Protein AF-A0A9K3LXU4-F1 (afdb_monomer_lite)

pLDDT: mean 71.54, std 20.33, range [35.53, 97.75]

Organism: NCBI:txid303405

Secondary structure (DSSP, 8-state):
----------------------GGGGSS---TTSS-TTS--PPPPHHHHHHHHHHHHHHHHHHHHHHHHHHHHHHHHHHHTTTT-TT------PPPP---------HHHHHHHHHHHHHHHHHHHHHHHHHHHHHHHHHHHHHHHHHHHHHHHHHHHHHHHHHHHHHHHHHHHHHHHHHHHHHHHHHHHHHHHHHS-----S-HHHHHHHHHHHHHHHHHHHHHHHHHHHSS-----GGGS---PPTT---SS-TT--S-TT-EEEE-SSSTTSSGGGEEEE---S-------TTHHHHHHHHHHHHHHHHHHHHHHHHHHHHHHHHHHHHHHHHHHHHHHHHHHHHHHHHHHHHHHHSHHHHHHHHHHHHHHHHHHHT-SS--------------------------------------------------------

Radius of gyration: 46.61 Å; chains: 1; bounding box: 112×87×125 Å

Foldseek 3Di:
DDDDDDDDDDDDDDDDDDDDDPPVVVPPPDPPPPPDPPPPDDDDDPVVVVVVVVVVVVVVVVVVVVVVVVVCVVCVVVVVVVVPPPPDDDDDDDPDPPPPDPPPDDVVVVVVVVVVVVVVVVVVVVVVVVVVVVVVVVVVVVVVVVVVVVVVVVVVVVVVVVVVLCVLVVVLVVLVVVLVVLVVVVVVVVVVCVVPPDDDDDDVVVSVVVNVVSVVVNVVSVVVNVVVVPPPPPVPPPVVPPPQPPPPDDDPPDPPDPDHPPWDWDAPDDDPPPDPPRTDIDDPPPPPPDPPPPVVVVVVVVVVVVVVVVVVVVVVVVVVVVVVVVVVVVVVVVVVVVVVVVVVVVVVVVVVVVVVCVDPVNVVVVVVVVVVVVVVVVPDDDDDDPPPPDDDPPDCPDPPCPDDPPPPPPPPPPPPPDDDDDDDDDDDDDDDDDDDDD

Structure (mmCIF, N/CA/C/O backbone):
data_AF-A0A9K3LXU4-F1
#
_entry.id   AF-A0A9K3LXU4-F1
#
loop_
_atom_site.group_PDB
_atom_site.id
_atom_site.type_symbol
_atom_site.label_atom_id
_atom_site.label_alt_id
_atom_site.label_comp_id
_atom_site.label_asym_id
_atom_site.label_entity_id
_atom_site.label_seq_id
_atom_site.pdbx_PDB_ins_code
_atom_site.Cartn_x
_atom_site.Cartn_y
_atom_site.Cartn_z
_atom_site.occupancy
_atom_site.B_iso_or_equiv
_atom_site.auth_seq_id
_atom_site.auth_comp_id
_atom_site.auth_asym_id
_atom_site.auth_atom_id
_atom_site.pdbx_PDB_model_num
ATOM 1 N N . MET A 1 1 ? -21.302 -49.994 38.310 1.00 43.66 1 MET A N 1
ATOM 2 C CA . MET A 1 1 ? -21.290 -50.199 36.847 1.00 43.66 1 MET A CA 1
ATOM 3 C C . MET A 1 1 ? -21.716 -48.899 36.192 1.00 43.66 1 MET A C 1
ATOM 5 O O . MET A 1 1 ? -22.797 -48.421 36.494 1.00 43.66 1 MET A O 1
ATOM 9 N N . GLY A 1 2 ? -20.837 -48.296 35.398 1.00 40.12 2 GLY A N 1
ATOM 10 C CA . GLY A 1 2 ? -21.026 -46.970 34.808 1.00 40.12 2 GLY A CA 1
ATOM 11 C C . GLY A 1 2 ? -19.709 -46.510 34.194 1.00 40.12 2 GLY A C 1
ATOM 12 O O . GLY A 1 2 ? -18.970 -45.743 34.804 1.00 40.12 2 GLY A O 1
ATOM 13 N N . GLU A 1 3 ? -19.368 -47.087 33.042 1.00 40.25 3 GLU A N 1
ATOM 14 C CA . GLU A 1 3 ? -18.144 -46.799 32.293 1.00 40.25 3 GLU A CA 1
ATOM 15 C C . GLU A 1 3 ? -18.166 -45.375 31.727 1.00 40.25 3 GLU A C 1
ATOM 17 O O . GLU A 1 3 ? -19.013 -45.014 30.911 1.00 40.25 3 GLU A O 1
ATOM 22 N N . THR A 1 4 ? -17.187 -44.565 32.126 1.00 47.75 4 THR A N 1
ATOM 23 C CA . THR A 1 4 ? -16.918 -43.255 31.532 1.00 47.75 4 THR A CA 1
ATOM 24 C C . THR A 1 4 ? -15.912 -43.410 30.388 1.00 47.75 4 THR A C 1
ATOM 26 O O . THR A 1 4 ? -14.716 -43.622 30.590 1.00 47.75 4 THR A O 1
ATOM 29 N N . ARG A 1 5 ? -16.404 -43.302 29.147 1.00 44.09 5 ARG A N 1
ATOM 30 C CA . ARG A 1 5 ? -15.584 -43.222 27.928 1.00 44.09 5 ARG A CA 1
ATOM 31 C C . ARG A 1 5 ? -14.783 -41.914 27.912 1.00 44.09 5 ARG A C 1
ATOM 33 O O . ARG A 1 5 ? -15.334 -40.844 27.679 1.00 44.09 5 ARG A O 1
ATOM 40 N N . LYS A 1 6 ? -13.464 -42.014 28.100 1.00 41.81 6 LYS A N 1
ATOM 41 C CA . LYS A 1 6 ? -12.490 -40.956 27.786 1.00 41.81 6 LYS A CA 1
ATOM 42 C C . LYS A 1 6 ? -12.224 -40.936 26.279 1.00 41.81 6 LYS A C 1
ATOM 44 O O . LYS A 1 6 ? -11.531 -41.809 25.761 1.00 41.81 6 LYS A O 1
ATOM 49 N N . THR A 1 7 ? -12.729 -39.931 25.573 1.00 47.09 7 THR A N 1
ATOM 50 C CA . THR A 1 7 ? -12.344 -39.652 24.183 1.00 47.09 7 THR A CA 1
ATOM 51 C C . THR A 1 7 ? -11.031 -38.869 24.147 1.00 47.09 7 THR A C 1
ATOM 53 O O . THR A 1 7 ? -10.980 -37.697 24.513 1.00 47.09 7 THR A O 1
ATOM 56 N N . ARG A 1 8 ? -9.964 -39.542 23.701 1.00 42.59 8 ARG A N 1
ATOM 57 C CA . ARG A 1 8 ? -8.708 -38.946 23.225 1.00 42.59 8 ARG A CA 1
ATOM 58 C C . ARG A 1 8 ? -8.920 -38.383 21.814 1.00 42.59 8 ARG A C 1
ATOM 60 O O . ARG A 1 8 ? -9.157 -39.145 20.888 1.00 42.59 8 ARG A O 1
ATOM 67 N N . LEU A 1 9 ? -8.746 -37.078 21.659 1.00 41.34 9 LEU A N 1
ATOM 68 C CA . LEU A 1 9 ? -8.405 -36.373 20.418 1.00 41.34 9 LEU A CA 1
ATOM 69 C C . LEU A 1 9 ? -7.346 -35.356 20.868 1.00 41.34 9 LEU A C 1
ATOM 71 O O . LEU A 1 9 ? -7.577 -34.646 21.837 1.00 41.34 9 LEU A O 1
ATOM 75 N N . GLY A 1 10 ? -6.131 -35.256 20.353 1.00 35.53 10 GLY A N 1
ATOM 76 C CA . GLY A 1 10 ? -5.540 -35.690 19.097 1.00 35.53 10 GLY A CA 1
ATOM 77 C C . GLY A 1 10 ? -4.506 -34.607 18.795 1.00 35.53 10 GLY A C 1
ATOM 78 O O . GLY A 1 10 ? -4.839 -33.588 18.204 1.00 35.53 10 GLY A O 1
ATOM 79 N N . SER A 1 11 ? -3.294 -34.752 19.334 1.00 39.66 11 SER A N 1
ATOM 80 C CA . SER A 1 11 ? -2.205 -33.788 19.171 1.00 39.66 11 SER A CA 1
ATOM 81 C C . SER A 1 11 ? -1.643 -33.871 17.753 1.00 39.66 11 SER A C 1
ATOM 83 O O . SER A 1 11 ? -0.987 -34.855 17.413 1.00 39.66 11 SER A O 1
ATOM 85 N N . THR A 1 12 ? -1.847 -32.847 16.931 1.00 38.31 12 THR A N 1
ATOM 86 C CA . THR A 1 12 ? -1.140 -32.711 15.651 1.00 38.31 12 THR A CA 1
ATOM 87 C C . THR A 1 12 ? 0.154 -31.937 15.866 1.00 38.31 12 THR A C 1
ATOM 89 O O . THR A 1 12 ? 0.199 -30.713 15.757 1.00 38.31 12 THR A O 1
ATOM 92 N N . ALA A 1 13 ? 1.209 -32.678 16.189 1.00 39.19 13 ALA A N 1
ATOM 93 C CA . ALA A 1 13 ? 2.584 -32.269 15.958 1.00 39.19 13 ALA A CA 1
ATOM 94 C C . ALA A 1 13 ? 3.104 -32.972 14.692 1.00 39.19 13 ALA A C 1
ATOM 96 O O . ALA A 1 13 ? 2.716 -34.104 14.416 1.00 39.19 13 ALA A O 1
ATOM 97 N N . ALA A 1 14 ? 4.036 -32.303 14.009 1.00 41.03 14 ALA A N 1
ATOM 98 C CA . ALA A 1 14 ? 4.932 -32.802 12.960 1.00 41.03 14 ALA A CA 1
ATOM 99 C C . ALA A 1 14 ? 4.422 -32.829 11.504 1.00 41.03 14 ALA A C 1
ATOM 101 O O . ALA A 1 14 ? 3.899 -33.825 11.023 1.00 41.03 14 ALA A O 1
ATOM 102 N N . LEU A 1 15 ? 4.792 -31.785 10.750 1.00 35.97 15 LEU A N 1
ATOM 103 C CA . LEU A 1 15 ? 5.312 -31.939 9.386 1.00 35.97 15 LEU A CA 1
ATOM 104 C C . LEU A 1 15 ? 6.584 -31.092 9.245 1.00 35.97 15 LEU A C 1
ATOM 106 O O . LEU A 1 15 ? 6.564 -29.918 8.891 1.00 35.97 15 LEU A O 1
ATOM 110 N N . LYS A 1 16 ? 7.709 -31.725 9.584 1.00 46.34 16 LYS A N 1
ATOM 111 C CA . LYS A 1 16 ? 9.067 -31.290 9.265 1.00 46.34 16 LYS A CA 1
ATOM 112 C C . LYS A 1 16 ? 9.698 -32.433 8.473 1.00 46.34 16 LYS A C 1
ATOM 114 O O . LYS A 1 16 ? 10.144 -33.400 9.076 1.00 46.34 16 LYS A O 1
ATOM 119 N N . ALA A 1 17 ? 9.699 -32.344 7.144 1.00 38.78 17 ALA A N 1
ATOM 120 C CA . ALA A 1 17 ? 10.561 -33.148 6.278 1.00 38.78 17 ALA A CA 1
ATOM 121 C C . ALA A 1 17 ? 10.677 -32.499 4.891 1.00 38.78 17 ALA A C 1
ATOM 123 O O . ALA A 1 17 ? 9.684 -32.132 4.271 1.00 38.78 17 ALA A O 1
ATOM 124 N N . ARG A 1 18 ? 11.929 -32.341 4.463 1.00 48.44 18 ARG A N 1
ATOM 125 C CA . ARG A 1 18 ? 12.416 -31.734 3.221 1.00 48.44 18 ARG A CA 1
ATOM 126 C C . ARG A 1 18 ? 12.177 -32.653 2.010 1.00 48.44 18 ARG A C 1
ATOM 128 O O . ARG A 1 18 ? 12.279 -33.867 2.154 1.00 48.44 18 ARG A O 1
ATOM 135 N N . LYS A 1 19 ? 12.011 -32.066 0.822 1.00 43.22 19 LYS A N 1
ATOM 136 C CA . LYS A 1 19 ? 12.471 -32.593 -0.481 1.00 43.22 19 LYS A CA 1
ATOM 137 C C . LYS A 1 19 ? 13.061 -31.384 -1.225 1.00 43.22 19 LYS A C 1
ATOM 139 O O . LYS A 1 19 ? 12.379 -30.374 -1.327 1.00 43.22 19 LYS A O 1
ATOM 144 N N . ALA A 1 20 ? 14.385 -31.284 -1.329 1.00 46.50 20 ALA A N 1
ATOM 145 C CA . ALA A 1 20 ? 15.210 -31.852 -2.402 1.00 46.50 20 ALA A CA 1
ATOM 146 C C . ALA A 1 20 ? 14.905 -31.177 -3.753 1.00 46.50 20 ALA A C 1
ATOM 148 O O . ALA A 1 20 ? 14.006 -31.600 -4.465 1.00 46.50 20 ALA A O 1
ATOM 149 N N . GLU A 1 21 ? 15.618 -30.068 -3.975 1.00 52.53 21 GLU A N 1
ATOM 150 C CA . GLU A 1 21 ? 16.244 -29.628 -5.230 1.00 52.53 21 GLU A CA 1
ATOM 151 C C . GLU A 1 21 ? 15.546 -29.983 -6.554 1.00 52.53 21 GLU A C 1
ATOM 153 O O . GLU A 1 21 ? 15.817 -31.019 -7.149 1.00 52.53 21 GLU A O 1
ATOM 158 N N . ASP A 1 22 ? 14.774 -29.028 -7.082 1.00 41.91 22 ASP A N 1
ATOM 159 C CA . ASP A 1 22 ? 14.526 -28.890 -8.521 1.00 41.91 22 ASP A CA 1
ATOM 160 C C . ASP A 1 22 ? 15.243 -27.623 -9.021 1.00 41.91 22 ASP A C 1
ATOM 162 O O . ASP A 1 22 ? 14.640 -26.581 -9.277 1.00 41.91 22 ASP A O 1
ATOM 166 N N . HIS A 1 23 ? 16.569 -27.700 -9.168 1.00 48.56 23 HIS A N 1
ATOM 167 C CA . HIS A 1 23 ? 17.383 -26.642 -9.793 1.00 48.56 23 HIS A CA 1
ATOM 168 C C . HIS A 1 23 ? 17.243 -26.594 -11.331 1.00 48.56 23 HIS A C 1
ATOM 170 O O . HIS A 1 23 ? 17.898 -25.798 -11.996 1.00 48.56 23 HIS A O 1
ATOM 176 N N . ILE A 1 24 ? 16.357 -27.408 -11.916 1.00 45.25 24 ILE A N 1
ATOM 177 C CA . ILE A 1 24 ? 16.152 -27.510 -13.372 1.00 45.25 24 ILE A CA 1
ATOM 178 C C . ILE A 1 24 ? 15.185 -26.430 -13.908 1.00 45.25 24 ILE A C 1
ATOM 180 O O . ILE A 1 24 ? 15.090 -26.215 -15.116 1.00 45.25 24 ILE A O 1
ATOM 184 N N . LEU A 1 25 ? 14.497 -25.680 -13.040 1.00 44.28 25 LEU A N 1
ATOM 185 C CA . LEU A 1 25 ? 13.462 -24.727 -13.468 1.00 44.28 25 LEU A CA 1
ATOM 186 C C . LEU A 1 25 ? 13.976 -23.350 -13.932 1.00 44.28 25 LEU A C 1
ATOM 188 O O . LEU A 1 25 ? 13.205 -22.603 -14.531 1.00 44.28 25 LEU A O 1
ATOM 192 N N . LEU A 1 26 ? 15.260 -23.023 -13.742 1.00 47.78 26 LEU A N 1
ATOM 193 C CA . LEU A 1 26 ? 15.843 -21.751 -14.209 1.00 47.78 26 LEU A CA 1
ATOM 194 C C . LEU A 1 26 ? 16.297 -21.774 -15.681 1.00 47.78 26 LEU A C 1
ATOM 196 O O . LEU A 1 26 ? 16.452 -20.719 -16.287 1.00 47.78 26 LEU A O 1
ATOM 200 N N . ALA A 1 27 ? 16.449 -22.951 -16.298 1.00 42.41 27 ALA A N 1
ATOM 201 C CA . ALA A 1 27 ? 17.005 -23.079 -17.652 1.00 42.41 27 ALA A CA 1
ATOM 202 C C . ALA A 1 27 ? 15.980 -22.924 -18.798 1.00 42.41 27 ALA A C 1
ATOM 204 O O . ALA A 1 27 ? 16.342 -23.014 -19.969 1.00 42.41 27 ALA A O 1
ATOM 205 N N . ARG A 1 28 ? 14.692 -22.703 -18.503 1.00 41.22 28 ARG A N 1
ATOM 206 C CA . ARG A 1 28 ? 13.612 -22.669 -19.509 1.00 41.22 28 ARG A CA 1
ATOM 207 C C . ARG A 1 28 ? 12.936 -21.307 -19.632 1.00 41.22 28 ARG A C 1
ATOM 209 O O . ARG A 1 28 ? 11.721 -21.249 -19.554 1.00 41.22 28 ARG A O 1
ATOM 216 N N . GLY A 1 29 ? 13.697 -20.229 -19.826 1.00 40.84 29 GLY A N 1
ATOM 217 C CA . GLY A 1 29 ? 13.211 -18.988 -20.463 1.00 40.84 29 GLY A CA 1
ATOM 218 C C . GLY A 1 29 ? 11.834 -18.459 -20.025 1.00 40.84 29 GLY A C 1
ATOM 219 O O . GLY A 1 29 ? 11.126 -17.857 -20.832 1.00 40.84 29 GLY A O 1
ATOM 220 N N . LEU A 1 30 ? 11.418 -18.694 -18.778 1.00 40.31 30 LEU A N 1
ATOM 221 C CA . LEU A 1 30 ? 10.163 -18.180 -18.256 1.00 40.31 30 LEU A CA 1
ATOM 222 C C . LEU A 1 30 ? 10.435 -16.736 -17.871 1.00 40.31 30 LEU A C 1
ATOM 224 O O . LEU A 1 30 ? 11.119 -16.456 -16.889 1.00 40.31 30 LEU A O 1
ATOM 228 N N . SER A 1 31 ? 9.935 -15.817 -18.696 1.00 48.72 31 SER A N 1
ATOM 229 C CA . SER A 1 31 ? 9.994 -14.387 -18.414 1.00 48.72 31 SER A CA 1
ATOM 230 C C . SER A 1 31 ? 9.495 -14.114 -16.991 1.00 48.72 31 SER A C 1
ATOM 232 O O . SER A 1 31 ? 8.505 -14.707 -16.548 1.00 48.72 31 SER A O 1
ATOM 234 N N . ALA A 1 32 ? 10.141 -13.169 -16.305 1.00 50.56 32 ALA A N 1
ATOM 235 C CA . ALA A 1 32 ? 9.861 -12.736 -14.931 1.00 50.56 32 ALA A CA 1
ATOM 236 C C . ALA A 1 32 ? 8.389 -12.354 -14.638 1.00 50.56 32 ALA A C 1
ATOM 238 O O . ALA A 1 32 ? 8.030 -12.083 -13.496 1.00 50.56 32 ALA A O 1
ATOM 239 N N . ARG A 1 33 ? 7.513 -12.354 -15.651 1.00 51.28 33 ARG A N 1
ATOM 240 C CA . ARG A 1 33 ? 6.073 -12.105 -15.537 1.00 51.28 33 ARG A CA 1
ATOM 241 C C . ARG A 1 33 ? 5.288 -13.267 -14.913 1.00 51.28 33 ARG A C 1
ATOM 243 O O . ARG A 1 33 ? 4.173 -13.036 -14.458 1.00 51.28 33 ARG A O 1
ATOM 250 N N . GLN A 1 34 ? 5.827 -14.492 -14.888 1.00 45.22 34 GLN A N 1
ATOM 251 C CA . GLN A 1 34 ? 5.090 -15.683 -14.419 1.00 45.22 34 GLN A CA 1
ATOM 252 C C . GLN A 1 34 ? 5.479 -16.166 -13.014 1.00 45.22 34 GLN A C 1
ATOM 254 O O . GLN A 1 34 ? 4.688 -16.837 -12.351 1.00 45.22 34 GLN A O 1
ATOM 259 N N . THR A 1 35 ? 6.639 -15.754 -12.502 1.00 54.00 35 THR A N 1
ATOM 260 C CA . THR A 1 35 ? 6.998 -15.847 -11.080 1.00 54.00 35 THR A CA 1
ATOM 261 C C . THR A 1 35 ? 6.274 -14.748 -10.304 1.00 54.00 35 THR A C 1
ATOM 263 O O . THR A 1 35 ? 6.850 -13.729 -9.936 1.00 54.00 35 THR A O 1
ATOM 266 N N . GLY A 1 36 ? 4.965 -14.925 -10.127 1.00 43.03 36 GLY A N 1
ATOM 267 C CA . GLY A 1 36 ? 4.111 -14.008 -9.380 1.00 43.03 36 GLY A CA 1
ATOM 268 C C . GLY A 1 36 ? 4.585 -13.799 -7.937 1.00 43.03 36 GLY A C 1
ATOM 269 O O . GLY A 1 36 ? 5.237 -14.660 -7.346 1.00 43.03 36 GLY A O 1
ATOM 270 N N . ALA A 1 37 ? 4.186 -12.659 -7.370 1.00 56.53 37 ALA A N 1
ATOM 271 C CA . ALA A 1 37 ? 4.557 -12.077 -6.073 1.00 56.53 37 ALA A CA 1
ATOM 272 C C . ALA A 1 37 ? 4.335 -12.944 -4.805 1.00 56.53 37 ALA A C 1
ATOM 274 O O . ALA A 1 37 ? 4.420 -12.435 -3.691 1.00 56.53 37 ALA A O 1
ATOM 275 N N . ASN A 1 38 ? 4.051 -14.240 -4.951 1.00 51.12 38 ASN A N 1
ATOM 276 C CA . ASN A 1 38 ? 3.702 -15.153 -3.863 1.00 51.12 38 ASN A CA 1
ATOM 277 C C . ASN A 1 38 ? 4.760 -16.226 -3.579 1.00 51.12 38 ASN A C 1
ATOM 279 O O . ASN A 1 38 ? 4.581 -17.008 -2.646 1.00 51.12 38 ASN A O 1
ATOM 283 N N . ILE A 1 39 ? 5.854 -16.281 -4.341 1.00 58.53 39 ILE A N 1
ATOM 284 C CA . ILE A 1 39 ? 7.009 -17.100 -3.965 1.00 58.53 39 ILE A CA 1
ATOM 285 C C . ILE A 1 39 ? 7.963 -16.172 -3.211 1.00 58.53 39 ILE A C 1
ATOM 287 O O . ILE A 1 39 ? 8.490 -15.245 -3.828 1.00 58.53 39 ILE A O 1
ATOM 291 N N . PRO A 1 40 ? 8.173 -16.358 -1.894 1.00 59.47 40 PRO A N 1
ATOM 292 C CA . PRO A 1 40 ? 9.193 -15.613 -1.177 1.00 59.47 40 PRO A CA 1
ATOM 293 C C . PRO A 1 40 ? 10.550 -16.040 -1.736 1.00 59.47 40 PRO A C 1
ATOM 295 O O . PRO A 1 40 ? 11.115 -17.051 -1.322 1.00 59.47 40 PRO A O 1
ATOM 298 N N . LEU A 1 41 ? 11.043 -15.298 -2.727 1.00 67.88 41 LEU A N 1
ATOM 299 C CA . LEU A 1 41 ? 12.414 -15.426 -3.188 1.00 67.88 41 LEU A CA 1
ATOM 300 C C . LEU A 1 41 ? 13.290 -15.028 -2.005 1.00 67.88 41 LEU A C 1
ATOM 302 O O . LEU A 1 41 ? 13.228 -13.892 -1.527 1.00 67.88 41 LEU A O 1
ATOM 306 N N . ALA A 1 42 ? 14.047 -15.989 -1.482 1.00 78.94 42 ALA A N 1
ATOM 307 C CA . ALA A 1 42 ? 15.085 -15.680 -0.519 1.00 78.94 42 ALA A CA 1
ATOM 308 C C . ALA A 1 42 ? 16.048 -14.694 -1.190 1.00 78.94 42 ALA A C 1
ATOM 310 O O . ALA A 1 42 ? 16.478 -14.920 -2.322 1.00 78.94 42 ALA A O 1
ATOM 311 N N . SER A 1 43 ? 16.340 -13.579 -0.521 1.00 77.00 43 SER A N 1
ATOM 312 C CA . SER A 1 43 ? 17.392 -12.673 -0.973 1.00 77.00 43 SER A CA 1
ATOM 313 C C . SER A 1 43 ? 18.688 -13.470 -1.095 1.00 77.00 43 SER A C 1
ATOM 315 O O . SER A 1 43 ? 19.061 -14.127 -0.118 1.00 77.00 43 SER A O 1
ATOM 317 N N . LEU A 1 44 ? 19.348 -13.419 -2.258 1.00 82.69 44 LEU A N 1
ATOM 318 C CA . LEU A 1 44 ? 20.667 -14.028 -2.417 1.00 82.69 44 LEU A CA 1
ATOM 319 C C . LEU A 1 44 ? 21.603 -13.484 -1.338 1.00 82.69 44 LEU A C 1
ATOM 321 O O . LEU A 1 44 ? 21.600 -12.288 -1.030 1.00 82.69 44 LEU A O 1
ATOM 325 N N . SER A 1 45 ? 22.395 -14.375 -0.758 1.00 91.31 45 SER A N 1
ATOM 326 C CA . SER A 1 45 ? 23.475 -13.975 0.131 1.00 91.31 45 SER A CA 1
ATOM 327 C C . SER A 1 45 ? 24.555 -13.222 -0.651 1.00 91.31 45 SER A C 1
ATOM 329 O O . SER A 1 45 ? 24.729 -13.417 -1.854 1.00 91.31 45 SER A O 1
ATOM 331 N N . GLN A 1 46 ? 25.307 -12.361 0.034 1.00 88.81 46 GLN A N 1
ATOM 332 C CA . GLN A 1 46 ? 26.381 -11.595 -0.600 1.00 88.81 46 GLN A CA 1
ATOM 333 C C . GLN A 1 46 ? 27.452 -12.505 -1.232 1.00 88.81 46 GLN A C 1
ATOM 335 O O . GLN A 1 46 ? 27.946 -12.209 -2.315 1.00 88.81 46 GLN A O 1
ATOM 340 N N . GLU A 1 47 ? 27.725 -13.664 -0.624 1.00 91.69 47 GLU A N 1
ATOM 341 C CA . GLU A 1 47 ? 28.647 -14.668 -1.171 1.00 91.69 47 GLU A CA 1
ATOM 342 C C . GLU A 1 47 ? 28.153 -15.286 -2.489 1.00 91.69 47 GLU A C 1
ATOM 344 O O . GLU A 1 47 ? 28.955 -15.590 -3.373 1.00 91.69 47 GLU A O 1
ATOM 349 N N . GLU A 1 48 ? 26.839 -15.479 -2.640 1.00 86.50 48 GLU A N 1
ATOM 350 C CA . GLU A 1 48 ? 26.238 -15.986 -3.879 1.00 86.50 48 GLU A CA 1
ATOM 351 C C . GLU A 1 48 ? 26.282 -14.929 -4.983 1.00 86.50 48 GLU A C 1
ATOM 353 O O . GLU A 1 48 ? 26.646 -15.254 -6.110 1.00 86.50 48 GLU A O 1
ATOM 358 N N . ILE A 1 49 ? 26.024 -13.661 -4.648 1.00 87.12 49 ILE A N 1
ATOM 359 C CA . ILE A 1 49 ? 26.150 -12.538 -5.591 1.00 87.12 49 ILE A CA 1
ATOM 360 C C . ILE A 1 49 ? 27.594 -12.424 -6.100 1.00 87.12 49 ILE A C 1
ATOM 362 O O . ILE A 1 49 ? 27.826 -12.319 -7.302 1.00 87.12 49 ILE A O 1
ATOM 366 N N . GLU A 1 50 ? 28.585 -12.493 -5.209 1.00 91.88 50 GLU A N 1
ATOM 367 C CA . GLU A 1 50 ? 30.004 -12.451 -5.585 1.00 91.88 50 GLU A CA 1
ATOM 368 C C . GLU A 1 50 ? 30.453 -13.686 -6.380 1.00 91.88 50 GLU A C 1
ATOM 370 O O . GLU A 1 50 ? 31.392 -13.615 -7.178 1.00 91.88 50 GLU A O 1
ATOM 375 N N . ARG A 1 51 ? 29.827 -14.847 -6.162 1.00 93.12 51 ARG A N 1
ATOM 376 C CA . ARG A 1 51 ? 30.070 -16.048 -6.972 1.00 93.12 51 ARG A CA 1
ATOM 377 C C . ARG A 1 51 ? 29.509 -15.873 -8.383 1.00 93.12 51 ARG A C 1
ATOM 379 O O . ARG A 1 51 ? 30.210 -16.183 -9.343 1.00 93.12 51 ARG A O 1
ATOM 386 N N . ASP A 1 52 ? 28.298 -15.341 -8.508 1.00 91.25 52 ASP A N 1
ATOM 387 C CA . ASP A 1 52 ? 27.655 -15.101 -9.800 1.00 91.25 52 ASP A CA 1
ATOM 388 C C . ASP A 1 52 ? 28.392 -14.032 -10.612 1.00 91.25 52 ASP A C 1
ATOM 390 O O . ASP A 1 52 ? 28.628 -14.230 -11.804 1.00 91.25 52 ASP A O 1
ATOM 394 N N . LEU A 1 53 ? 28.856 -12.952 -9.973 1.00 89.81 53 LEU A N 1
ATOM 395 C CA . LEU A 1 53 ? 29.698 -11.943 -10.625 1.00 89.81 53 LEU A CA 1
ATOM 396 C C . LEU A 1 53 ? 30.991 -12.555 -11.179 1.00 89.81 53 LEU A C 1
ATOM 398 O O . LEU A 1 53 ? 31.309 -12.351 -12.349 1.00 89.81 53 LEU A O 1
ATOM 402 N N . ARG A 1 54 ? 31.678 -13.397 -10.395 1.00 91.44 54 ARG A N 1
ATOM 403 C CA . ARG A 1 54 ? 32.878 -14.114 -10.861 1.00 91.44 54 ARG A CA 1
ATOM 404 C C . ARG A 1 54 ? 32.592 -15.046 -12.038 1.00 91.44 54 ARG A C 1
ATOM 406 O O . ARG A 1 54 ? 33.418 -15.157 -12.940 1.00 91.44 54 ARG A O 1
ATOM 413 N N . HIS A 1 55 ? 31.438 -15.712 -12.060 1.00 89.69 55 HIS A N 1
ATOM 414 C CA . HIS A 1 55 ? 31.040 -16.543 -13.198 1.00 89.69 55 HIS A CA 1
ATOM 415 C C . HIS A 1 55 ? 30.715 -15.714 -14.446 1.00 89.69 55 HIS A C 1
ATOM 417 O O . HIS A 1 55 ? 31.105 -16.111 -15.544 1.00 89.69 55 HIS A O 1
ATOM 423 N N . MET A 1 56 ? 30.053 -14.561 -14.301 1.00 83.00 56 MET A N 1
ATOM 424 C CA . MET A 1 56 ? 29.794 -13.656 -15.426 1.00 83.00 56 MET A CA 1
ATOM 425 C C . MET A 1 56 ? 31.092 -13.083 -16.005 1.00 83.00 56 MET A C 1
ATOM 427 O O . MET A 1 56 ? 31.256 -13.059 -17.224 1.00 83.00 56 MET A O 1
ATOM 431 N N . GLU A 1 57 ? 32.045 -12.695 -15.155 1.00 90.06 57 GLU A N 1
ATOM 432 C CA . GLU A 1 57 ? 33.374 -12.247 -15.586 1.00 90.06 57 GLU A CA 1
ATOM 433 C C . GLU A 1 57 ? 34.149 -13.364 -16.294 1.00 90.06 57 GLU A C 1
ATOM 435 O O . GLU A 1 57 ? 34.695 -13.153 -17.378 1.00 90.06 57 GLU A O 1
ATOM 440 N N . ALA A 1 58 ? 34.151 -14.580 -15.737 1.00 88.94 58 ALA A N 1
ATOM 441 C CA . ALA A 1 58 ? 34.793 -15.733 -16.363 1.00 88.94 58 ALA A CA 1
ATOM 442 C C . ALA A 1 58 ? 34.186 -16.057 -17.739 1.00 88.94 58 ALA A C 1
ATOM 444 O O . ALA A 1 58 ? 34.921 -16.347 -18.684 1.00 88.94 58 ALA A O 1
ATOM 445 N N . TYR A 1 59 ? 32.860 -15.965 -17.873 1.00 88.75 59 TYR A N 1
ATOM 446 C CA . TYR A 1 59 ? 32.166 -16.168 -19.143 1.00 88.75 59 TYR A CA 1
ATOM 447 C C . TYR A 1 59 ? 32.498 -15.078 -20.172 1.00 88.75 59 TYR A C 1
ATOM 449 O O . TYR A 1 59 ? 32.791 -15.392 -21.326 1.00 88.75 59 TYR A O 1
ATOM 457 N N . SER A 1 60 ? 32.520 -13.808 -19.757 1.00 86.50 60 SER A N 1
ATOM 458 C CA . SER A 1 60 ? 32.920 -12.678 -20.608 1.00 86.50 60 SER A CA 1
ATOM 459 C C . SER A 1 60 ? 34.356 -12.835 -21.129 1.00 86.50 60 SER A C 1
ATOM 461 O O . SER A 1 60 ? 34.624 -12.703 -22.330 1.00 86.50 60 SER A O 1
ATOM 463 N N . ASN A 1 61 ? 35.274 -13.233 -20.245 1.00 90.56 61 ASN A N 1
ATOM 464 C CA . ASN A 1 61 ? 36.661 -13.514 -20.605 1.00 90.56 61 ASN A CA 1
ATOM 465 C C . ASN A 1 61 ? 36.765 -14.695 -21.578 1.00 90.56 61 ASN A C 1
ATOM 467 O O . ASN A 1 61 ? 37.498 -14.615 -22.562 1.00 90.56 61 ASN A O 1
ATOM 471 N N . ALA A 1 62 ? 35.995 -15.765 -21.363 1.00 87.44 62 ALA A N 1
ATOM 472 C CA . ALA A 1 62 ? 35.952 -16.901 -22.281 1.00 87.44 62 ALA A CA 1
ATOM 473 C C . ALA A 1 62 ? 35.440 -16.502 -23.676 1.00 87.44 62 ALA A C 1
ATOM 475 O O . ALA A 1 62 ? 36.011 -16.933 -24.677 1.00 87.44 62 ALA A O 1
ATOM 476 N N . CYS A 1 63 ? 34.423 -15.637 -23.758 1.00 85.62 63 CYS A N 1
ATOM 477 C CA . CYS A 1 63 ? 33.919 -15.116 -25.032 1.00 85.62 63 CYS A CA 1
ATOM 478 C C . CYS A 1 63 ? 34.975 -14.280 -25.768 1.00 85.62 63 CYS A C 1
ATOM 480 O O . CYS A 1 63 ? 35.139 -14.422 -26.978 1.00 85.62 63 CYS A O 1
ATOM 482 N N . THR A 1 64 ? 35.728 -13.456 -25.036 1.00 88.12 64 THR A N 1
ATOM 483 C CA . THR A 1 64 ? 36.821 -12.643 -25.594 1.00 88.12 64 THR A CA 1
ATOM 484 C C . THR A 1 64 ? 37.974 -13.508 -26.105 1.00 88.12 64 THR A C 1
ATOM 486 O O . THR A 1 64 ? 38.487 -13.288 -27.198 1.00 88.12 64 THR A O 1
ATOM 489 N N . ILE A 1 65 ? 38.371 -14.535 -25.351 1.00 90.81 65 ILE A N 1
ATOM 490 C CA . ILE A 1 65 ? 39.414 -15.474 -25.788 1.00 90.81 65 ILE A CA 1
ATOM 491 C C . ILE A 1 65 ? 38.949 -16.241 -27.027 1.00 90.81 65 ILE A C 1
ATOM 493 O O . ILE A 1 65 ? 39.715 -16.405 -27.975 1.00 90.81 65 ILE A O 1
ATOM 497 N N . TYR A 1 66 ? 37.691 -16.685 -27.044 1.00 92.94 66 TYR A N 1
ATOM 498 C CA . TYR A 1 66 ? 37.125 -17.389 -28.187 1.00 92.94 66 TYR A CA 1
ATOM 499 C C . TYR A 1 66 ? 37.105 -16.513 -29.444 1.00 92.94 66 TYR A C 1
ATOM 501 O O . TYR A 1 66 ? 37.516 -16.980 -30.502 1.00 92.94 66 TYR A O 1
ATOM 509 N N . SER A 1 67 ? 36.701 -15.241 -29.346 1.00 85.62 67 SER A N 1
ATOM 510 C CA . SER A 1 67 ? 36.695 -14.331 -30.499 1.00 85.62 67 SER A CA 1
ATOM 511 C C . SER A 1 67 ? 38.106 -14.058 -31.030 1.00 85.62 67 SER A C 1
ATOM 513 O O . SER A 1 67 ? 38.315 -14.061 -32.243 1.00 85.62 67 SER A O 1
ATOM 515 N N . GLN A 1 68 ? 39.094 -13.916 -30.143 1.00 88.25 68 GLN A N 1
ATOM 516 C CA . GLN A 1 68 ? 40.503 -13.778 -30.522 1.00 88.25 68 GLN A CA 1
ATOM 517 C C . GLN A 1 68 ? 41.042 -15.040 -31.206 1.00 88.25 68 GLN A C 1
ATOM 519 O O . GLN A 1 68 ? 41.680 -14.951 -32.254 1.00 88.25 68 GLN A O 1
ATOM 524 N N . GLN A 1 69 ? 40.765 -16.225 -30.657 1.00 86.88 69 GLN A N 1
ATOM 525 C CA . GLN A 1 69 ? 41.172 -17.496 -31.263 1.00 86.88 69 GLN A CA 1
ATOM 526 C C . GLN A 1 69 ? 40.492 -17.728 -32.611 1.00 86.88 69 GLN A C 1
ATOM 528 O O . GLN A 1 69 ? 41.143 -18.173 -33.554 1.00 86.88 69 GLN A O 1
ATOM 533 N N . TYR A 1 70 ? 39.209 -17.385 -32.719 1.00 87.31 70 TYR A N 1
ATOM 534 C CA . TYR A 1 70 ? 38.454 -17.450 -33.963 1.00 87.31 70 TYR A CA 1
ATOM 535 C C . TYR A 1 70 ? 39.071 -16.544 -35.033 1.00 87.31 70 TYR A C 1
ATOM 537 O O . TYR A 1 70 ? 39.286 -16.987 -36.158 1.00 87.31 70 TYR A O 1
ATOM 545 N N . TYR A 1 71 ? 39.440 -15.311 -34.668 1.00 86.94 71 TYR A N 1
ATOM 546 C CA . TYR A 1 71 ? 40.133 -14.379 -35.559 1.00 86.94 71 TYR A CA 1
ATOM 547 C C . TYR A 1 71 ? 41.492 -14.920 -36.024 1.00 86.94 71 TYR A C 1
ATOM 549 O O . TYR A 1 71 ? 41.794 -14.887 -37.215 1.00 86.94 71 TYR A O 1
ATOM 557 N N . ILE A 1 72 ? 42.304 -15.467 -35.111 1.00 83.19 72 ILE A N 1
ATOM 558 C CA . ILE A 1 72 ? 43.598 -16.081 -35.455 1.00 83.19 72 ILE A CA 1
ATOM 559 C C . ILE A 1 72 ? 43.396 -17.265 -36.403 1.00 83.19 72 ILE A C 1
ATOM 561 O O . ILE A 1 72 ? 44.097 -17.371 -37.405 1.00 83.19 72 ILE A O 1
ATOM 565 N N . PHE A 1 73 ? 42.433 -18.141 -36.119 1.00 85.62 73 PHE A N 1
ATOM 566 C CA . PHE A 1 73 ? 42.154 -19.311 -36.947 1.00 85.62 73 PHE A CA 1
ATOM 567 C C . PHE A 1 73 ? 41.683 -18.923 -38.354 1.00 85.62 73 PHE A C 1
ATOM 569 O O . PHE A 1 73 ? 42.133 -19.510 -39.335 1.00 85.62 73 PHE A O 1
ATOM 576 N N . HIS A 1 74 ? 40.831 -17.901 -38.471 1.00 81.44 74 HIS A N 1
ATOM 577 C CA . HIS A 1 74 ? 40.367 -17.428 -39.774 1.00 81.44 74 HIS A CA 1
ATOM 578 C C . HIS A 1 74 ? 41.474 -16.763 -40.597 1.00 81.44 74 HIS A C 1
ATOM 580 O O . HIS A 1 74 ? 41.530 -16.957 -41.811 1.00 81.44 74 HIS A O 1
ATOM 586 N N . ASN A 1 75 ? 42.378 -16.033 -39.943 1.00 77.38 75 ASN A N 1
ATOM 587 C CA . ASN A 1 75 ? 43.473 -15.330 -40.611 1.00 77.38 75 ASN A CA 1
ATOM 588 C C . ASN A 1 75 ? 44.736 -16.178 -40.804 1.00 77.38 75 ASN A C 1
ATOM 590 O O . ASN A 1 75 ? 45.622 -15.783 -41.557 1.00 77.38 75 ASN A O 1
ATOM 594 N N . GLN A 1 76 ? 44.826 -17.367 -40.199 1.00 77.62 76 GLN A N 1
ATOM 595 C CA . GLN A 1 76 ? 45.947 -18.288 -40.418 1.00 77.62 76 GLN A CA 1
ATOM 596 C C . GLN A 1 76 ? 46.097 -18.707 -41.884 1.00 77.62 76 GLN A C 1
ATOM 598 O O . GLN A 1 76 ? 47.212 -18.982 -42.321 1.00 77.62 76 GLN A O 1
ATOM 603 N N . ASN A 1 77 ? 45.004 -18.748 -42.648 1.00 69.00 77 ASN A N 1
ATOM 604 C CA . ASN A 1 77 ? 45.076 -19.053 -44.076 1.00 69.00 77 ASN A CA 1
ATOM 605 C C . ASN A 1 77 ? 45.629 -17.867 -44.881 1.00 69.00 77 ASN A C 1
ATOM 607 O O . ASN A 1 77 ? 46.454 -18.090 -45.755 1.00 69.00 77 ASN A O 1
ATOM 611 N N . ALA A 1 78 ? 45.300 -16.627 -44.501 1.00 66.38 78 ALA A N 1
ATOM 612 C CA . ALA A 1 78 ? 45.841 -15.425 -45.142 1.00 66.38 78 ALA A CA 1
ATOM 613 C C . ALA A 1 78 ? 47.362 -15.269 -44.939 1.00 66.38 78 ALA A C 1
ATOM 615 O O . ALA A 1 78 ? 48.047 -14.688 -45.773 1.00 66.38 78 ALA A O 1
ATOM 616 N N . SER A 1 79 ? 47.919 -15.799 -43.842 1.00 57.47 79 SER A N 1
ATOM 617 C CA . SER A 1 79 ? 49.373 -15.797 -43.618 1.00 57.47 79 SER A CA 1
ATOM 618 C C . SER A 1 79 ? 50.119 -16.910 -44.360 1.00 57.47 79 SER A C 1
ATOM 620 O O . SER A 1 79 ? 51.295 -16.733 -44.663 1.00 57.47 79 SER A O 1
ATOM 622 N N . LYS A 1 80 ? 49.471 -18.038 -44.685 1.00 61.69 80 LYS A N 1
ATOM 623 C CA . LYS A 1 80 ? 50.110 -19.131 -45.445 1.00 61.69 80 LYS A CA 1
ATOM 624 C C . LYS A 1 80 ? 50.363 -18.763 -46.905 1.00 61.69 80 LYS A C 1
ATOM 626 O O . LYS A 1 80 ? 51.328 -19.252 -47.486 1.00 61.69 80 LYS A O 1
ATOM 631 N N . ASP A 1 81 ? 49.561 -17.862 -47.462 1.00 60.66 81 ASP A N 1
ATOM 632 C CA . ASP A 1 81 ? 49.762 -17.359 -48.823 1.00 60.66 81 ASP A CA 1
ATOM 633 C C . ASP A 1 81 ? 51.016 -16.468 -48.938 1.00 60.66 81 ASP A C 1
ATOM 635 O O . ASP A 1 81 ? 51.601 -16.365 -50.012 1.00 60.66 81 ASP A O 1
ATOM 639 N N . LEU A 1 82 ? 51.512 -15.914 -47.822 1.00 59.00 82 LEU A N 1
ATOM 640 C CA . LEU A 1 82 ? 52.772 -15.156 -47.758 1.00 59.00 82 LEU A CA 1
ATOM 641 C C . LEU A 1 82 ? 54.017 -16.042 -47.558 1.00 59.00 82 LEU A C 1
ATOM 643 O O . LEU A 1 82 ? 55.135 -15.576 -47.761 1.00 59.00 82 LEU A O 1
ATOM 647 N N . GLU A 1 83 ? 53.855 -17.307 -47.155 1.00 54.91 83 GLU A N 1
ATOM 648 C CA . GLU A 1 83 ? 54.970 -18.205 -46.801 1.00 54.91 83 GLU A CA 1
ATOM 649 C C . GLU A 1 83 ? 55.493 -19.038 -47.990 1.00 54.91 83 GLU A C 1
ATOM 651 O O . GLU A 1 83 ? 56.534 -19.684 -47.887 1.00 54.91 83 GLU A O 1
ATOM 656 N N . ASN A 1 84 ? 54.810 -18.997 -49.141 1.00 54.62 84 ASN A N 1
ATOM 657 C CA . ASN A 1 84 ? 55.204 -19.719 -50.358 1.00 54.62 84 ASN A CA 1
ATOM 658 C C . ASN A 1 84 ? 56.127 -18.927 -51.301 1.00 54.62 84 ASN A C 1
ATOM 660 O O . ASN A 1 84 ? 56.393 -19.400 -52.405 1.00 54.62 84 ASN A O 1
ATOM 664 N N . ASP A 1 85 ? 56.652 -17.770 -50.886 1.00 54.56 85 ASP A N 1
ATOM 665 C CA . ASP A 1 85 ? 57.651 -17.031 -51.663 1.00 54.56 85 ASP A CA 1
ATOM 666 C C . ASP A 1 85 ? 59.081 -17.463 -51.245 1.00 54.56 85 ASP A C 1
ATOM 668 O O . ASP A 1 85 ? 59.554 -17.116 -50.157 1.00 54.56 85 ASP A O 1
ATOM 672 N N . PRO A 1 86 ? 59.811 -18.261 -52.054 1.00 53.41 86 PRO A N 1
ATOM 673 C CA . PRO A 1 86 ? 61.023 -18.977 -51.634 1.00 53.41 86 PRO A CA 1
ATOM 674 C C . PRO A 1 86 ? 62.280 -18.096 -51.465 1.00 53.41 86 PRO A C 1
ATOM 676 O O . PRO A 1 86 ? 63.404 -18.594 -51.561 1.00 53.41 86 PRO A O 1
ATOM 679 N N . LYS A 1 87 ? 62.139 -16.789 -51.206 1.00 56.50 87 LYS A N 1
ATOM 680 C CA . LYS A 1 87 ? 63.266 -15.845 -51.091 1.00 56.50 87 LYS A CA 1
ATOM 681 C C . LYS A 1 87 ? 63.501 -15.230 -49.707 1.00 56.50 87 LYS A C 1
ATOM 683 O O . LYS A 1 87 ? 64.514 -14.553 -49.550 1.00 56.50 87 LYS A O 1
ATOM 688 N N . SER A 1 88 ? 62.683 -15.478 -48.680 1.00 49.03 88 SER A N 1
ATOM 689 C CA . SER A 1 88 ? 62.868 -14.832 -47.363 1.00 49.03 88 SER A CA 1
ATOM 690 C C . SER A 1 88 ? 63.480 -15.742 -46.284 1.00 49.03 88 SER A C 1
ATOM 692 O O . SER A 1 88 ? 62.929 -15.917 -45.198 1.00 49.03 88 SER A O 1
ATOM 694 N N . LEU A 1 89 ? 64.654 -16.318 -46.549 1.00 51.78 89 LEU A N 1
ATOM 695 C CA . LEU A 1 89 ? 65.472 -16.953 -45.510 1.00 51.78 89 LEU A CA 1
ATOM 696 C C . LEU A 1 89 ? 66.451 -15.922 -44.931 1.00 51.78 89 LEU A C 1
ATOM 698 O O . LEU A 1 89 ? 67.262 -15.361 -45.657 1.00 51.78 89 LEU A O 1
ATOM 702 N N . HIS A 1 90 ? 66.372 -15.728 -43.610 1.00 52.72 90 HIS A N 1
ATOM 703 C CA . HIS A 1 90 ? 67.153 -14.815 -42.757 1.00 52.72 90 HIS A CA 1
ATOM 704 C C . HIS A 1 90 ? 66.629 -13.383 -42.591 1.00 52.72 90 HIS A C 1
ATOM 706 O O . HIS A 1 90 ? 67.222 -12.409 -43.049 1.00 52.72 90 HIS A O 1
ATOM 712 N N . ARG A 1 91 ? 65.621 -13.233 -41.724 1.00 46.50 91 ARG A N 1
ATOM 713 C CA . ARG A 1 91 ? 65.561 -12.058 -40.850 1.00 46.50 91 ARG A CA 1
ATOM 714 C C . ARG A 1 91 ? 65.115 -12.466 -39.451 1.00 46.50 91 ARG A C 1
ATOM 716 O O . ARG A 1 91 ? 64.027 -12.993 -39.258 1.00 46.50 91 ARG A O 1
ATOM 723 N N . THR A 1 92 ? 66.007 -12.280 -38.487 1.00 51.53 92 THR A N 1
ATOM 724 C CA . THR A 1 92 ? 65.717 -12.390 -37.057 1.00 51.53 92 THR A CA 1
ATOM 725 C C . THR A 1 92 ? 64.610 -11.396 -36.673 1.00 51.53 92 THR A C 1
ATOM 727 O O . THR A 1 92 ? 64.577 -10.293 -37.226 1.00 51.53 92 THR A O 1
ATOM 730 N N . PRO A 1 93 ? 63.696 -11.752 -35.749 1.00 45.84 93 PRO A N 1
ATOM 731 C CA . PRO A 1 93 ? 62.540 -10.927 -35.424 1.00 45.84 93 PRO A CA 1
ATOM 732 C C . PRO A 1 93 ? 62.983 -9.727 -34.583 1.00 45.84 93 PRO A C 1
ATOM 734 O O . PRO A 1 93 ? 63.059 -9.798 -33.359 1.00 45.84 93 PRO A O 1
ATOM 737 N N . GLN A 1 94 ? 63.302 -8.613 -35.240 1.00 49.06 94 GLN A N 1
ATOM 738 C CA . GLN A 1 94 ? 63.205 -7.315 -34.585 1.00 49.06 94 GLN A CA 1
ATOM 739 C C . GLN A 1 94 ? 61.728 -6.906 -34.564 1.00 49.06 94 GLN A C 1
ATOM 741 O O . GLN A 1 94 ? 61.072 -7.018 -35.603 1.00 49.06 94 GLN A O 1
ATOM 746 N N . PRO A 1 95 ? 61.189 -6.454 -33.414 1.00 52.25 95 PRO A N 1
ATOM 747 C CA . PRO A 1 95 ? 59.845 -5.900 -33.372 1.00 52.25 95 PRO A CA 1
ATOM 748 C C . PRO A 1 95 ? 59.795 -4.733 -34.367 1.00 52.25 95 PRO A C 1
ATOM 750 O O . PRO A 1 95 ? 60.660 -3.852 -34.297 1.00 52.25 95 PRO A O 1
ATOM 753 N N . PRO A 1 96 ? 58.866 -4.745 -35.337 1.00 53.09 96 PRO A N 1
ATOM 754 C CA . PRO A 1 96 ? 58.820 -3.709 -36.350 1.00 53.09 96 PRO A CA 1
ATOM 755 C C . PRO A 1 96 ? 58.620 -2.351 -35.663 1.00 53.09 96 PRO A C 1
ATOM 757 O O . PRO A 1 96 ? 57.800 -2.249 -34.744 1.00 53.09 96 PRO A O 1
ATOM 760 N N . PRO A 1 97 ? 59.364 -1.305 -36.062 1.00 51.19 97 PRO A N 1
ATOM 761 C CA . PRO A 1 97 ? 59.075 0.043 -35.605 1.00 51.19 97 PRO A CA 1
ATOM 762 C C . PRO A 1 97 ? 57.628 0.369 -35.985 1.00 51.19 97 PRO A C 1
ATOM 764 O O . PRO A 1 97 ? 57.227 0.148 -37.127 1.00 51.19 97 PRO A O 1
ATOM 767 N N . LEU A 1 98 ? 56.853 0.861 -35.013 1.00 49.62 98 LEU A N 1
ATOM 768 C CA . LEU A 1 98 ? 55.487 1.368 -35.174 1.00 49.62 98 LEU A CA 1
ATOM 769 C C . LEU A 1 98 ? 55.502 2.598 -36.095 1.00 49.62 98 LEU A C 1
ATOM 771 O O . LEU A 1 98 ? 55.355 3.734 -35.656 1.00 49.62 98 LEU A O 1
ATOM 775 N N . ILE A 1 99 ? 55.726 2.382 -37.386 1.00 46.00 99 ILE A N 1
ATOM 776 C CA . ILE A 1 99 ? 55.467 3.365 -38.426 1.00 46.00 99 ILE A CA 1
ATOM 777 C C . ILE A 1 99 ? 53.971 3.245 -38.684 1.00 46.00 99 ILE A C 1
ATOM 779 O O . ILE A 1 99 ? 53.527 2.445 -39.505 1.00 46.00 99 ILE A O 1
ATOM 783 N N . ALA A 1 100 ? 53.187 3.978 -37.892 1.00 48.34 100 ALA A N 1
ATOM 784 C CA . ALA A 1 100 ? 51.779 4.189 -38.176 1.00 48.34 100 ALA A CA 1
ATOM 785 C C . ALA A 1 100 ? 51.710 4.882 -39.539 1.00 48.34 100 ALA A C 1
ATOM 787 O O . ALA A 1 100 ? 52.012 6.070 -39.663 1.00 48.34 100 ALA A O 1
ATOM 788 N N . MET A 1 101 ? 51.399 4.110 -40.580 1.00 45.72 101 MET A N 1
ATOM 789 C CA . MET A 1 101 ? 51.054 4.684 -41.868 1.00 45.72 101 MET A CA 1
ATOM 790 C C . MET A 1 101 ? 49.922 5.695 -41.644 1.00 45.72 101 MET A C 1
ATOM 792 O O . MET A 1 101 ? 48.987 5.375 -40.904 1.00 45.72 101 MET A O 1
ATOM 796 N N . PRO A 1 102 ? 49.976 6.888 -42.259 1.00 48.78 102 PRO A N 1
ATOM 797 C CA . PRO A 1 102 ? 48.844 7.794 -42.261 1.00 48.78 102 PRO A CA 1
ATOM 798 C C . PRO A 1 102 ? 47.728 7.107 -43.045 1.00 48.78 102 PRO A C 1
ATOM 800 O O . PRO A 1 102 ? 47.710 7.113 -44.276 1.00 48.78 102 PRO A O 1
ATOM 803 N N . VAL A 1 103 ? 46.839 6.430 -42.324 1.00 56.66 103 VAL A N 1
ATOM 804 C CA . VAL A 1 103 ? 45.606 5.886 -42.875 1.00 56.66 103 VAL A CA 1
ATOM 805 C C . VAL A 1 103 ? 44.817 7.103 -43.333 1.00 56.66 103 VAL A C 1
ATOM 807 O O . VAL A 1 103 ? 44.346 7.887 -42.512 1.00 56.66 103 VAL A O 1
ATOM 810 N N . ARG A 1 104 ? 44.743 7.311 -44.650 1.00 54.62 104 ARG A N 1
ATOM 811 C CA . ARG A 1 104 ? 43.780 8.233 -45.251 1.00 54.62 104 ARG A CA 1
ATOM 812 C C . ARG A 1 104 ? 42.414 7.605 -45.023 1.00 54.62 104 ARG A C 1
ATOM 814 O O . ARG A 1 104 ? 41.990 6.760 -45.803 1.00 54.62 104 ARG A O 1
ATOM 821 N N . ILE A 1 105 ? 41.819 7.921 -43.878 1.00 56.88 105 ILE A N 1
ATOM 822 C CA . ILE A 1 105 ? 40.455 7.521 -43.554 1.00 56.88 105 ILE A CA 1
ATOM 823 C C . ILE A 1 105 ? 39.575 8.189 -44.604 1.00 56.88 105 ILE A C 1
ATOM 825 O O . ILE A 1 105 ? 39.674 9.395 -44.831 1.00 56.88 105 ILE A O 1
ATOM 829 N N . ASP A 1 106 ? 38.784 7.382 -45.295 1.00 75.31 106 ASP A N 1
ATOM 830 C CA . ASP A 1 106 ? 37.828 7.863 -46.277 1.00 75.31 106 ASP A CA 1
ATOM 831 C C . ASP A 1 106 ? 36.864 8.838 -45.565 1.00 75.31 106 ASP A C 1
ATOM 833 O O . ASP A 1 106 ? 36.277 8.458 -44.543 1.00 75.31 106 ASP A O 1
ATOM 837 N N . PRO A 1 107 ? 36.700 10.098 -46.011 1.00 83.50 107 PRO A N 1
ATOM 838 C CA . PRO A 1 107 ? 35.856 11.083 -45.322 1.00 83.50 107 PRO A CA 1
ATOM 839 C C . PRO A 1 107 ? 34.403 10.612 -45.132 1.00 83.50 107 PRO A C 1
ATOM 841 O O . PRO A 1 107 ? 33.705 11.066 -44.220 1.00 83.50 107 PRO A O 1
ATOM 844 N N . GLU A 1 108 ? 33.922 9.673 -45.951 1.00 83.00 108 GLU A N 1
ATOM 845 C CA . GLU A 1 108 ? 32.624 9.030 -45.734 1.00 83.00 108 GLU A CA 1
ATOM 846 C C . GLU A 1 108 ? 32.605 8.082 -44.526 1.00 83.00 108 GLU A C 1
ATOM 848 O O . GLU A 1 108 ? 31.603 8.006 -43.806 1.00 83.00 108 GLU A O 1
ATOM 853 N N . GLU A 1 109 ? 33.700 7.366 -44.274 1.00 82.38 109 GLU A N 1
ATOM 854 C CA . GLU A 1 109 ? 33.843 6.474 -43.125 1.00 82.38 109 GLU A CA 1
ATOM 855 C C . GLU A 1 109 ? 33.924 7.273 -41.820 1.00 82.38 109 GLU A C 1
ATOM 857 O O . GLU A 1 109 ? 33.275 6.919 -40.833 1.00 82.38 109 GLU A O 1
ATOM 862 N N . GLU A 1 110 ? 34.606 8.419 -41.837 1.00 86.75 110 GLU A N 1
ATOM 863 C CA . GLU A 1 110 ? 34.656 9.334 -40.696 1.00 86.75 110 GLU A CA 1
ATOM 864 C C . GLU A 1 110 ? 33.265 9.884 -40.341 1.00 86.75 110 GLU A C 1
ATOM 866 O O . GLU A 1 110 ? 32.866 9.854 -39.173 1.00 86.75 110 GLU A O 1
ATOM 871 N N . LYS A 1 111 ? 32.455 10.267 -41.340 1.00 91.69 111 LYS A N 1
ATOM 872 C CA . LYS A 1 111 ? 31.050 10.668 -41.126 1.00 91.69 111 LYS A CA 1
ATOM 873 C C . LYS A 1 111 ? 30.203 9.534 -40.545 1.00 91.69 111 LYS A C 1
ATOM 875 O O . LYS A 1 111 ? 29.369 9.769 -39.667 1.00 91.69 111 LYS A O 1
ATOM 880 N N . ARG A 1 112 ? 30.401 8.288 -40.992 1.00 90.38 112 ARG A N 1
ATOM 881 C CA . ARG A 1 112 ? 29.703 7.119 -40.420 1.00 90.38 112 ARG A CA 1
ATOM 882 C C . ARG A 1 112 ? 30.097 6.886 -38.965 1.00 90.38 112 ARG A C 1
ATOM 884 O O . ARG A 1 112 ? 29.215 6.642 -38.140 1.00 90.38 112 ARG A O 1
ATOM 891 N N . LEU A 1 113 ? 31.383 6.997 -38.639 1.00 87.56 113 LEU A N 1
ATOM 892 C CA . LEU A 1 113 ? 31.883 6.869 -37.271 1.00 87.56 113 LEU A CA 1
ATOM 893 C C . LEU A 1 113 ? 31.374 7.998 -36.370 1.00 87.56 113 LEU A C 1
ATOM 895 O O . LEU A 1 113 ? 30.972 7.724 -35.240 1.00 87.56 113 LEU A O 1
ATOM 899 N N . ALA A 1 114 ? 31.320 9.235 -36.864 1.00 91.56 114 ALA A N 1
ATOM 900 C CA . ALA A 1 114 ? 30.746 10.367 -36.140 1.00 91.56 114 ALA A CA 1
ATOM 901 C C . ALA A 1 114 ? 29.260 10.132 -35.815 1.00 91.56 114 ALA A C 1
ATOM 903 O O . ALA A 1 114 ? 28.859 10.221 -34.655 1.00 91.56 114 ALA A O 1
ATOM 904 N N . ASN A 1 115 ? 28.465 9.707 -36.803 1.00 91.56 115 ASN A N 1
ATOM 905 C CA . ASN A 1 115 ? 27.055 9.355 -36.606 1.00 91.56 115 ASN A CA 1
ATOM 906 C C . ASN A 1 115 ? 26.872 8.196 -35.615 1.00 91.56 115 ASN A C 1
ATOM 908 O O . ASN A 1 115 ? 25.926 8.183 -34.827 1.00 91.56 115 ASN A O 1
ATOM 912 N N . LEU A 1 116 ? 27.764 7.202 -35.646 1.00 94.00 116 LEU A N 1
ATOM 913 C CA . LEU A 1 116 ? 27.734 6.085 -34.706 1.00 94.00 116 LEU A CA 1
ATOM 914 C C . LEU A 1 116 ? 28.053 6.549 -33.277 1.00 94.00 116 LEU A C 1
ATOM 916 O O . LEU A 1 116 ? 27.334 6.176 -32.354 1.00 94.00 116 LEU A O 1
ATOM 920 N N . ARG A 1 117 ? 29.066 7.404 -33.091 1.00 94.25 117 ARG A N 1
ATOM 921 C CA . ARG A 1 117 ? 29.403 8.004 -31.787 1.00 94.25 117 ARG A CA 1
ATOM 922 C C . ARG A 1 117 ? 28.250 8.836 -31.235 1.00 94.25 117 ARG A C 1
ATOM 924 O O . ARG A 1 117 ? 27.902 8.672 -30.071 1.00 94.25 117 ARG A O 1
ATOM 931 N N . GLN A 1 118 ? 27.606 9.643 -32.075 1.00 96.00 118 GLN A N 1
ATOM 932 C CA . GLN A 1 118 ? 26.438 10.428 -31.679 1.00 96.00 118 GLN A CA 1
ATOM 933 C C . GLN A 1 118 ? 25.275 9.527 -31.237 1.00 96.00 118 GLN A C 1
ATOM 935 O O . GLN A 1 118 ? 24.652 9.779 -30.209 1.00 96.00 118 GLN A O 1
ATOM 940 N N . LYS A 1 119 ? 25.002 8.438 -31.968 1.00 95.38 119 LYS A N 1
ATOM 941 C CA . LYS A 1 119 ? 23.975 7.459 -31.574 1.00 95.38 119 LYS A CA 1
ATOM 942 C C . LYS A 1 119 ? 24.313 6.753 -30.264 1.00 95.38 119 LYS A C 1
ATOM 944 O O . LYS A 1 119 ? 23.413 6.523 -29.464 1.00 95.38 119 LYS A O 1
ATOM 949 N N . ILE A 1 120 ? 25.582 6.415 -30.037 1.00 92.31 120 ILE A N 1
ATOM 950 C CA . ILE A 1 120 ? 26.034 5.828 -28.769 1.00 92.31 120 ILE A CA 1
ATOM 951 C C . ILE A 1 120 ? 25.794 6.817 -27.624 1.00 92.31 120 ILE A C 1
ATOM 953 O O . ILE A 1 120 ? 25.137 6.444 -26.658 1.00 92.31 120 ILE A O 1
ATOM 957 N N . GLN A 1 121 ? 26.199 8.080 -27.776 1.00 95.00 121 GLN A N 1
ATOM 958 C CA . GLN A 1 121 ? 25.968 9.126 -26.772 1.00 95.00 121 GLN A CA 1
ATOM 959 C C . GLN A 1 121 ? 24.476 9.345 -26.484 1.00 95.00 121 GLN A C 1
ATOM 961 O O . GLN A 1 121 ? 24.074 9.441 -25.328 1.00 95.00 121 GLN A O 1
ATOM 966 N N . GLN A 1 122 ? 23.623 9.363 -27.514 1.00 94.19 122 GLN A N 1
ATOM 967 C CA . GLN A 1 122 ? 22.170 9.471 -27.333 1.00 94.19 122 GLN A CA 1
ATOM 968 C C . GLN A 1 122 ? 21.589 8.268 -26.577 1.00 94.19 122 GLN A C 1
ATOM 970 O O . GLN A 1 122 ? 20.746 8.441 -25.697 1.00 94.19 122 GLN A O 1
ATOM 975 N N . CYS A 1 123 ? 22.037 7.051 -26.896 1.00 93.94 123 CYS A N 1
ATOM 976 C CA . CYS A 1 123 ? 21.628 5.841 -26.184 1.00 93.94 123 CYS A CA 1
ATOM 977 C C . CYS A 1 123 ? 22.094 5.845 -24.720 1.00 93.94 123 CYS A C 1
ATOM 979 O O . CYS A 1 123 ? 21.346 5.406 -23.847 1.00 93.94 123 CYS A O 1
ATOM 981 N N . GLU A 1 124 ? 23.300 6.340 -24.440 1.00 91.38 124 GLU A N 1
ATOM 982 C CA . GLU A 1 124 ? 23.835 6.476 -23.081 1.00 91.38 124 GLU A CA 1
ATOM 983 C C . GLU A 1 124 ? 23.040 7.504 -22.269 1.00 91.38 124 GLU A C 1
ATOM 985 O O . GLU A 1 124 ? 22.558 7.171 -21.187 1.00 91.38 124 GLU A O 1
ATOM 990 N N . ALA A 1 125 ? 22.759 8.682 -22.832 1.00 94.56 125 ALA A N 1
ATOM 991 C CA . ALA A 1 125 ? 21.918 9.691 -22.188 1.00 94.56 125 ALA A CA 1
ATOM 992 C C . ALA A 1 125 ? 20.498 9.164 -21.893 1.00 94.56 125 ALA A C 1
ATOM 994 O O . ALA A 1 125 ? 19.957 9.355 -20.804 1.00 94.56 125 ALA A O 1
ATOM 995 N N . GLN A 1 126 ? 19.885 8.436 -22.835 1.00 94.81 126 GLN A N 1
ATOM 996 C CA . GLN A 1 126 ? 18.579 7.804 -22.603 1.00 94.81 126 GLN A CA 1
ATOM 997 C C . GLN A 1 126 ? 18.635 6.743 -21.501 1.00 94.81 126 GLN A C 1
ATOM 999 O O . GLN A 1 126 ? 17.718 6.652 -20.680 1.00 94.81 126 GLN A O 1
ATOM 1004 N N . ARG A 1 127 ? 19.703 5.941 -21.463 1.00 96.75 127 ARG A N 1
ATOM 1005 C CA . ARG A 1 127 ? 19.919 4.947 -20.412 1.00 96.75 127 ARG A CA 1
ATOM 1006 C C . ARG A 1 127 ? 20.002 5.613 -19.039 1.00 96.75 127 ARG A C 1
ATOM 1008 O O . ARG A 1 127 ? 19.325 5.145 -18.127 1.00 96.75 127 ARG A O 1
ATOM 1015 N N . GLU A 1 128 ? 20.752 6.702 -18.901 1.00 93.75 128 GLU A N 1
ATOM 1016 C CA . GLU A 1 128 ? 20.863 7.459 -17.647 1.00 93.75 128 GLU A CA 1
ATOM 1017 C C . GLU A 1 128 ? 19.504 7.996 -17.177 1.00 93.75 128 GLU A C 1
ATOM 1019 O O . GLU A 1 128 ? 19.135 7.831 -16.011 1.00 93.75 128 GLU A O 1
ATOM 1024 N N . VAL A 1 129 ? 18.696 8.545 -18.092 1.00 95.50 129 VAL A N 1
ATOM 1025 C CA . VAL A 1 129 ? 17.332 9.004 -17.780 1.00 95.50 129 VAL A CA 1
ATOM 1026 C C . VAL A 1 129 ? 16.467 7.853 -17.255 1.00 95.50 129 VAL A C 1
ATOM 1028 O O . VAL A 1 129 ? 15.769 8.010 -16.247 1.00 95.50 129 VAL A O 1
ATOM 1031 N N . TYR A 1 130 ? 16.510 6.682 -17.894 1.00 96.50 130 TYR A N 1
ATOM 1032 C CA . TYR A 1 130 ? 15.745 5.520 -17.436 1.00 96.50 130 TYR A CA 1
ATOM 1033 C C . TYR A 1 130 ? 16.255 4.954 -16.107 1.00 96.50 130 TYR A C 1
ATOM 1035 O O . TYR A 1 130 ? 15.442 4.556 -15.269 1.00 96.50 130 TYR A O 1
ATOM 1043 N N . GLU A 1 131 ? 17.567 4.947 -15.872 1.00 95.19 131 GLU A N 1
ATOM 1044 C CA . GLU A 1 131 ? 18.152 4.553 -14.588 1.00 95.19 131 GLU A CA 1
ATOM 1045 C C . GLU A 1 131 ? 17.701 5.505 -13.463 1.00 95.19 131 GLU A C 1
ATOM 1047 O O . GLU A 1 131 ? 17.277 5.041 -12.398 1.00 95.19 131 GLU A O 1
ATOM 1052 N N . GLY A 1 132 ? 17.651 6.817 -13.719 1.00 95.19 132 GLY A N 1
ATOM 1053 C CA . GLY A 1 132 ? 17.107 7.813 -12.789 1.00 95.19 132 GLY A CA 1
ATOM 1054 C C . GLY A 1 132 ? 15.612 7.617 -12.491 1.00 95.19 132 GLY A C 1
ATOM 1055 O O . GLY A 1 132 ? 15.183 7.614 -11.330 1.00 95.19 132 GLY A O 1
ATOM 1056 N N . GLN A 1 133 ? 14.799 7.367 -13.521 1.00 94.50 133 GLN A N 1
ATOM 1057 C CA . GLN A 1 133 ? 13.372 7.051 -13.355 1.00 94.50 133 GLN A CA 1
ATOM 1058 C C . GLN A 1 133 ? 13.162 5.756 -12.559 1.00 94.50 133 GLN A C 1
ATOM 1060 O O . GLN A 1 133 ? 12.295 5.685 -11.686 1.00 94.50 133 GLN A O 1
ATOM 1065 N N . TYR A 1 134 ? 13.976 4.732 -12.805 1.00 96.94 134 TYR A N 1
ATOM 1066 C CA . TYR A 1 134 ? 13.909 3.476 -12.067 1.00 96.94 134 TYR A CA 1
ATOM 1067 C C . TYR A 1 134 ? 14.270 3.654 -10.586 1.00 96.94 134 TYR A C 1
ATOM 1069 O O . TYR A 1 134 ? 13.568 3.141 -9.709 1.00 96.94 134 TYR A O 1
ATOM 1077 N N . LEU A 1 135 ? 15.326 4.413 -10.282 1.00 94.31 135 LEU A N 1
ATOM 1078 C CA . LEU A 1 135 ? 15.740 4.701 -8.907 1.00 94.31 135 LEU A CA 1
ATOM 1079 C C . LEU A 1 135 ? 14.676 5.488 -8.136 1.00 94.31 135 LEU A C 1
ATOM 1081 O O . LEU A 1 135 ? 14.353 5.119 -7.003 1.00 94.31 135 LEU A O 1
ATOM 1085 N N . SER A 1 136 ? 14.079 6.510 -8.753 1.00 93.50 136 SER A N 1
ATOM 1086 C CA . SER A 1 136 ? 12.992 7.280 -8.131 1.00 93.50 136 SER A CA 1
ATOM 1087 C C . SER A 1 136 ? 11.752 6.417 -7.867 1.00 93.50 136 SER A C 1
ATOM 1089 O O . SER A 1 136 ? 11.195 6.450 -6.766 1.00 93.50 136 SER A O 1
ATOM 1091 N N . LEU A 1 137 ? 11.368 5.551 -8.813 1.00 96.88 137 LEU A N 1
ATOM 1092 C CA . LEU A 1 137 ? 10.260 4.612 -8.628 1.00 96.88 137 LEU A CA 1
ATOM 1093 C C . LEU A 1 137 ? 10.545 3.603 -7.507 1.00 96.88 137 LEU A C 1
ATOM 1095 O O . LEU A 1 137 ? 9.662 3.308 -6.697 1.00 96.88 137 LEU A O 1
ATOM 1099 N N . ARG A 1 138 ? 11.779 3.098 -7.417 1.00 96.19 138 ARG A N 1
ATOM 1100 C CA . ARG A 1 138 ? 12.212 2.190 -6.347 1.00 96.19 138 ARG A CA 1
ATOM 1101 C C . ARG A 1 138 ? 12.162 2.869 -4.979 1.00 96.19 138 ARG A C 1
ATOM 1103 O O . ARG A 1 138 ? 11.658 2.268 -4.030 1.00 96.19 138 ARG A O 1
ATOM 1110 N N . ALA A 1 139 ? 12.643 4.106 -4.871 1.00 93.12 139 ALA A N 1
ATOM 1111 C CA . ALA A 1 139 ? 12.569 4.891 -3.640 1.00 93.12 139 ALA A CA 1
ATOM 1112 C C . ALA A 1 139 ? 11.111 5.119 -3.209 1.00 93.12 139 ALA A C 1
ATOM 1114 O O . ALA A 1 139 ? 10.757 4.860 -2.056 1.00 93.12 139 ALA A O 1
ATOM 1115 N N . HIS A 1 140 ? 10.240 5.495 -4.149 1.00 95.25 140 HIS A N 1
ATOM 1116 C CA . HIS A 1 140 ? 8.813 5.678 -3.892 1.00 95.25 140 HIS A CA 1
ATOM 1117 C C . HIS A 1 140 ? 8.120 4.375 -3.456 1.00 95.25 140 HIS A C 1
ATOM 1119 O O . HIS A 1 140 ? 7.333 4.374 -2.509 1.00 95.25 140 HIS A O 1
ATOM 1125 N N . TYR A 1 141 ? 8.451 3.242 -4.081 1.00 97.06 141 TYR A N 1
ATOM 1126 C CA . TYR A 1 141 ? 7.942 1.932 -3.670 1.00 97.06 141 TYR A CA 1
ATOM 1127 C C . TYR A 1 141 ? 8.357 1.578 -2.235 1.00 97.06 141 TYR A C 1
ATOM 1129 O O . TYR A 1 141 ? 7.520 1.147 -1.439 1.00 97.06 141 TYR A O 1
ATOM 1137 N N . ILE A 1 142 ? 9.627 1.796 -1.874 1.00 97.38 142 ILE A N 1
ATOM 1138 C CA . ILE A 1 142 ? 10.116 1.561 -0.508 1.00 97.38 142 ILE A CA 1
ATOM 1139 C C . ILE A 1 142 ? 9.355 2.451 0.479 1.00 97.38 142 ILE A C 1
ATOM 1141 O O . ILE A 1 142 ? 8.848 1.944 1.480 1.00 97.38 142 ILE A O 1
ATOM 1145 N N . TYR A 1 143 ? 9.197 3.737 0.172 1.00 96.06 143 TYR A N 1
ATOM 1146 C CA . TYR A 1 143 ? 8.443 4.679 0.997 1.00 96.06 143 TYR A CA 1
ATOM 1147 C C . TYR A 1 143 ? 6.991 4.233 1.221 1.00 96.06 143 TYR A C 1
ATOM 1149 O O . TYR A 1 143 ? 6.549 4.104 2.365 1.00 96.06 143 TYR A O 1
ATOM 1157 N N . LEU A 1 144 ? 6.261 3.902 0.151 1.00 95.44 144 LEU A N 1
ATOM 1158 C CA . LEU A 1 144 ? 4.885 3.408 0.251 1.00 95.44 144 LEU A CA 1
ATOM 1159 C C . LEU A 1 144 ? 4.797 2.091 1.026 1.00 95.44 144 LEU A C 1
ATOM 1161 O O . LEU A 1 144 ? 3.879 1.903 1.824 1.00 95.44 144 LEU A O 1
ATOM 1165 N N . SER A 1 145 ? 5.757 1.183 0.844 1.00 95.19 145 SER A N 1
ATOM 1166 C CA . SER A 1 145 ? 5.793 -0.078 1.588 1.00 95.19 145 SER A CA 1
ATOM 1167 C C . SER A 1 145 ? 5.985 0.145 3.094 1.00 95.19 145 SER A C 1
ATOM 1169 O O . SER A 1 145 ? 5.330 -0.517 3.905 1.00 95.19 145 SER A O 1
ATOM 1171 N N . GLN A 1 146 ? 6.814 1.121 3.484 1.00 95.19 146 GLN A N 1
ATOM 1172 C CA . GLN A 1 146 ? 7.003 1.513 4.880 1.00 95.19 146 GLN A CA 1
ATOM 1173 C C . GLN A 1 146 ? 5.737 2.158 5.449 1.00 95.19 146 GLN A C 1
ATOM 1175 O O . GLN A 1 146 ? 5.295 1.768 6.530 1.00 95.19 146 GLN A O 1
ATOM 1180 N N . GLN A 1 147 ? 5.098 3.066 4.706 1.00 92.25 147 GLN A N 1
ATOM 1181 C CA . GLN A 1 147 ? 3.821 3.652 5.117 1.00 92.25 147 GLN A CA 1
ATOM 1182 C C . GLN A 1 147 ? 2.738 2.587 5.320 1.00 92.25 147 GLN A C 1
ATOM 1184 O O . GLN A 1 147 ? 2.040 2.599 6.335 1.00 92.25 147 GLN A O 1
ATOM 1189 N N . LEU A 1 148 ? 2.609 1.636 4.391 1.00 93.19 148 LEU A N 1
ATOM 1190 C CA . LEU A 1 148 ? 1.656 0.531 4.506 1.00 93.19 148 LEU A CA 1
ATOM 1191 C C . LEU A 1 148 ? 1.947 -0.342 5.725 1.00 93.19 148 LEU A C 1
ATOM 1193 O O . LEU A 1 148 ? 1.013 -0.751 6.413 1.00 93.19 148 LEU A O 1
ATOM 1197 N N . LYS A 1 149 ? 3.223 -0.594 6.033 1.00 95.56 149 LYS A N 1
ATOM 1198 C CA . LYS A 1 149 ? 3.620 -1.317 7.243 1.00 95.56 149 LYS A CA 1
ATOM 1199 C C . LYS A 1 149 ? 3.205 -0.560 8.506 1.00 95.56 149 LYS A C 1
ATOM 1201 O O . LYS A 1 149 ? 2.546 -1.146 9.356 1.00 95.56 149 LYS A O 1
ATOM 1206 N N . MET A 1 150 ? 3.478 0.743 8.587 1.00 90.94 150 MET A N 1
ATOM 1207 C CA . MET A 1 150 ? 3.058 1.573 9.723 1.00 90.94 150 MET A CA 1
ATOM 1208 C C . MET A 1 150 ? 1.533 1.597 9.888 1.00 90.94 150 MET A C 1
ATOM 1210 O O . MET A 1 150 ? 1.029 1.454 11.000 1.00 90.94 150 MET A O 1
ATOM 1214 N N . LYS A 1 151 ? 0.779 1.728 8.788 1.00 91.00 151 LYS A N 1
ATOM 1215 C CA . LYS A 1 151 ? -0.692 1.683 8.815 1.00 91.00 151 LYS A CA 1
ATOM 1216 C C . LYS A 1 151 ? -1.217 0.312 9.230 1.00 91.00 151 LYS A C 1
ATOM 1218 O O . LYS A 1 151 ? -2.183 0.239 9.983 1.00 91.00 151 LYS A O 1
ATOM 1223 N N . ARG A 1 152 ? -0.585 -0.770 8.774 1.00 93.12 152 ARG A N 1
ATOM 1224 C CA . ARG A 1 152 ? -0.923 -2.135 9.190 1.00 93.12 152 ARG A CA 1
ATOM 1225 C C . ARG A 1 152 ? -0.677 -2.336 10.683 1.00 93.12 152 ARG A C 1
ATOM 1227 O O . ARG A 1 152 ? -1.531 -2.910 11.350 1.00 93.12 152 ARG A O 1
ATOM 1234 N N . ASP A 1 153 ? 0.445 -1.851 11.200 1.00 88.94 153 ASP A N 1
ATOM 1235 C CA . ASP A 1 153 ? 0.782 -1.957 12.619 1.00 88.94 153 ASP A CA 1
ATOM 1236 C C . ASP A 1 153 ? -0.194 -1.146 13.487 1.00 88.94 153 ASP A C 1
ATOM 1238 O O . ASP A 1 153 ? -0.682 -1.664 14.489 1.00 88.94 153 ASP A O 1
ATOM 1242 N N . ASP A 1 154 ? -0.581 0.061 13.060 1.00 89.38 154 ASP A N 1
ATOM 1243 C CA . ASP A 1 154 ? -1.629 0.866 13.710 1.00 89.38 154 ASP A CA 1
ATOM 1244 C C . ASP A 1 154 ? -2.987 0.134 13.720 1.00 89.38 154 ASP A C 1
ATOM 1246 O O . ASP A 1 154 ? -3.632 -0.001 14.761 1.00 89.38 154 ASP A O 1
ATOM 1250 N N . VAL A 1 155 ? -3.410 -0.435 12.586 1.00 89.19 155 VAL A N 1
ATOM 1251 C CA . VAL A 1 155 ? -4.653 -1.224 12.507 1.00 89.19 155 VAL A CA 1
ATOM 1252 C C . VAL A 1 155 ? -4.598 -2.461 13.407 1.00 89.19 155 VAL A C 1
ATOM 1254 O O . VAL A 1 155 ? -5.578 -2.745 14.098 1.00 89.19 155 VAL A O 1
ATOM 1257 N N . ASN A 1 156 ? -3.470 -3.173 13.450 1.00 89.75 156 ASN A N 1
ATOM 1258 C CA . ASN A 1 156 ? -3.292 -4.332 14.325 1.00 89.75 156 ASN A CA 1
ATOM 1259 C C . ASN A 1 156 ? -3.381 -3.934 15.804 1.00 89.75 156 ASN A C 1
ATOM 1261 O O . ASN A 1 156 ? -4.113 -4.567 16.558 1.00 89.75 156 ASN A O 1
ATOM 1265 N N . GLN A 1 157 ? -2.726 -2.842 16.209 1.00 87.38 157 GLN A N 1
ATOM 1266 C CA . GLN A 1 157 ? -2.807 -2.329 17.581 1.00 87.38 157 GLN A CA 1
ATOM 1267 C C . GLN A 1 157 ? -4.246 -1.959 17.965 1.00 87.38 157 GLN A C 1
ATOM 1269 O O . GLN A 1 157 ? -4.712 -2.301 19.055 1.00 87.38 157 GLN A O 1
ATOM 1274 N N . ARG A 1 158 ? -4.991 -1.312 17.058 1.00 84.06 158 ARG A N 1
ATOM 1275 C CA . ARG A 1 158 ? -6.417 -0.998 17.259 1.00 84.06 158 ARG A CA 1
ATOM 1276 C C . ARG A 1 158 ? -7.266 -2.259 17.380 1.00 84.06 158 ARG A C 1
ATOM 1278 O O . ARG A 1 158 ? -8.151 -2.317 18.235 1.00 84.06 158 ARG A O 1
ATOM 1285 N N . PHE A 1 159 ? -7.008 -3.261 16.543 1.00 91.44 159 PHE A N 1
ATOM 1286 C CA . PHE A 1 159 ? -7.707 -4.541 16.582 1.00 91.44 159 PHE A CA 1
ATOM 1287 C C . PHE A 1 159 ? -7.443 -5.287 17.894 1.00 91.44 159 PHE A C 1
ATOM 1289 O O . PHE A 1 159 ? -8.392 -5.738 18.537 1.00 91.44 159 PHE A O 1
ATOM 1296 N N . ASP A 1 160 ? -6.191 -5.354 18.340 1.00 89.50 160 ASP A N 1
ATOM 1297 C CA . ASP A 1 160 ? -5.806 -5.997 19.598 1.00 89.50 160 ASP A CA 1
ATOM 1298 C C . ASP A 1 160 ? -6.434 -5.289 20.803 1.00 89.50 160 ASP A C 1
ATOM 1300 O O . ASP A 1 160 ? -6.992 -5.935 21.700 1.00 89.50 160 ASP A O 1
ATOM 1304 N N . PHE A 1 161 ? -6.438 -3.953 20.792 1.00 86.88 161 PHE A N 1
ATOM 1305 C CA . PHE A 1 161 ? -7.136 -3.155 21.793 1.00 86.88 161 PHE A CA 1
ATOM 1306 C C . PHE A 1 161 ? -8.634 -3.482 21.821 1.00 86.88 161 PHE A C 1
ATOM 1308 O O . PHE A 1 161 ? -9.174 -3.817 22.880 1.00 86.88 161 PHE A O 1
ATOM 1315 N N . LEU A 1 162 ? -9.305 -3.458 20.668 1.00 88.56 162 LEU A N 1
ATOM 1316 C CA . LEU A 1 162 ? -10.723 -3.794 20.546 1.00 88.56 162 LEU A CA 1
ATOM 1317 C C . LEU A 1 162 ? -11.032 -5.207 21.032 1.00 88.56 162 LEU A C 1
ATOM 1319 O O . LEU A 1 162 ? -11.965 -5.412 21.811 1.00 88.56 162 LEU A O 1
ATOM 1323 N N . GLN A 1 163 ? -10.224 -6.181 20.625 1.00 92.88 163 GLN A N 1
ATOM 1324 C CA . GLN A 1 163 ? -10.371 -7.565 21.045 1.00 92.88 163 GLN A CA 1
ATOM 1325 C C . GLN A 1 163 ? -10.220 -7.695 22.567 1.00 92.88 163 GLN A C 1
ATOM 1327 O O . GLN A 1 163 ? -10.980 -8.432 23.204 1.00 92.88 163 GLN A O 1
ATOM 1332 N N . SER A 1 164 ? -9.286 -6.956 23.174 1.00 88.38 164 SER A N 1
ATOM 1333 C CA . SER A 1 164 ? -9.112 -6.923 24.628 1.00 88.38 164 SER A CA 1
ATOM 1334 C C . SER A 1 164 ? -10.343 -6.349 25.341 1.00 88.38 164 SER A C 1
ATOM 1336 O O . SER A 1 164 ? -10.808 -6.932 26.324 1.00 88.38 164 SER A O 1
ATOM 1338 N N . GLN A 1 165 ? -10.941 -5.277 24.811 1.00 86.56 165 GLN A N 1
ATOM 1339 C CA . GLN A 1 165 ? -12.147 -4.654 25.364 1.00 86.56 165 GLN A CA 1
ATOM 1340 C C . GLN A 1 165 ? -13.369 -5.567 25.245 1.00 86.56 165 GLN A C 1
ATOM 1342 O O . GLN A 1 165 ? -14.114 -5.735 26.213 1.00 86.56 165 GLN A O 1
ATOM 1347 N N . VAL A 1 166 ? -13.546 -6.228 24.098 1.00 92.44 166 VAL A N 1
ATOM 1348 C CA . VAL A 1 166 ? -14.617 -7.215 23.892 1.00 92.44 166 VAL A CA 1
ATOM 1349 C C . VAL A 1 166 ? -14.468 -8.384 24.866 1.00 92.44 166 VAL A C 1
ATOM 1351 O O . VAL A 1 166 ? -15.449 -8.778 25.495 1.00 92.44 166 VAL A O 1
ATOM 1354 N N . LYS A 1 167 ? -13.249 -8.897 25.075 1.00 91.56 167 LYS A N 1
ATOM 1355 C CA . LYS A 1 167 ? -12.979 -9.952 26.069 1.00 91.56 167 LYS A CA 1
ATOM 1356 C C . LYS A 1 167 ? -13.315 -9.495 27.493 1.00 91.56 167 LYS A C 1
ATOM 1358 O O . LYS A 1 167 ? -13.945 -10.252 28.232 1.00 91.56 167 LYS A O 1
ATOM 1363 N N . LYS A 1 168 ? -12.942 -8.269 27.881 1.00 87.81 168 LYS A N 1
ATOM 1364 C CA . LYS A 1 168 ? -13.263 -7.694 29.202 1.00 87.81 168 LYS A CA 1
ATOM 1365 C C . LYS A 1 168 ? -14.775 -7.554 29.407 1.00 87.81 168 LYS A C 1
ATOM 1367 O O . LYS A 1 168 ? -15.306 -8.069 30.390 1.00 87.81 168 LYS A O 1
ATOM 1372 N N . ARG A 1 169 ? -15.491 -6.954 28.449 1.00 88.06 169 ARG A N 1
ATOM 1373 C CA . ARG A 1 169 ? -16.960 -6.821 28.500 1.00 88.06 169 ARG A CA 1
ATOM 1374 C C . ARG A 1 169 ? -17.666 -8.176 28.488 1.00 88.06 169 ARG A C 1
ATOM 1376 O O . ARG A 1 169 ? -18.606 -8.377 29.249 1.00 88.06 169 ARG A O 1
ATOM 1383 N N . GLY A 1 170 ? -17.181 -9.126 27.690 1.00 87.12 170 GLY A N 1
ATOM 1384 C CA . GLY A 1 170 ? -17.702 -10.493 27.650 1.00 87.12 170 GLY A CA 1
ATOM 1385 C C . GLY A 1 170 ? -17.621 -11.194 29.009 1.00 87.12 170 GLY A C 1
ATOM 1386 O O . GLY A 1 170 ? -18.589 -11.827 29.426 1.00 87.12 170 GLY A O 1
ATOM 1387 N N . ARG A 1 171 ? -16.512 -11.022 29.745 1.00 90.00 171 ARG A N 1
ATOM 1388 C CA . ARG A 1 171 ? -16.373 -11.536 31.120 1.00 90.00 171 ARG A CA 1
ATOM 1389 C C . ARG A 1 171 ? -17.373 -10.898 32.082 1.00 90.00 171 ARG A C 1
ATOM 1391 O O . ARG A 1 171 ? -17.985 -11.616 32.866 1.00 90.00 171 ARG A O 1
ATOM 1398 N N . LEU A 1 172 ? -17.574 -9.583 32.000 1.00 84.94 172 LEU A N 1
ATOM 1399 C CA . LEU A 1 172 ? -18.530 -8.869 32.853 1.00 84.94 172 LEU A CA 1
ATOM 1400 C C . LEU A 1 172 ? -19.964 -9.364 32.613 1.00 84.94 172 LEU A C 1
ATOM 1402 O O . LEU A 1 172 ? -20.661 -9.709 33.565 1.00 84.94 172 LEU A O 1
ATOM 1406 N N . VAL A 1 173 ? -20.374 -9.495 31.347 1.00 90.25 173 VAL A N 1
ATOM 1407 C CA . VAL A 1 173 ? -21.694 -10.038 30.981 1.00 90.25 173 VAL A CA 1
ATOM 1408 C C . VAL A 1 173 ? -21.853 -11.484 31.458 1.00 90.25 173 VAL A C 1
ATOM 1410 O O . VAL A 1 173 ? -22.916 -11.847 31.961 1.00 90.25 173 VAL A O 1
ATOM 1413 N N . ALA A 1 174 ? -20.812 -12.315 31.348 1.00 89.25 174 ALA A N 1
ATOM 1414 C CA . ALA A 1 174 ? -20.845 -13.686 31.857 1.00 89.25 174 ALA A CA 1
ATOM 1415 C C . ALA A 1 174 ? -21.043 -13.728 33.383 1.00 89.25 174 ALA A C 1
ATOM 1417 O O . ALA A 1 174 ? -21.915 -14.452 33.860 1.00 89.25 174 ALA A O 1
ATOM 1418 N N . LEU A 1 175 ? -20.310 -12.907 34.144 1.00 86.69 175 LEU A N 1
ATOM 1419 C CA . LEU A 1 175 ? -20.476 -12.798 35.599 1.00 86.69 175 LEU A CA 1
ATOM 1420 C C . LEU A 1 175 ? -21.865 -12.275 35.983 1.00 86.69 175 LEU A C 1
ATOM 1422 O O . LEU A 1 175 ? -22.485 -12.802 36.904 1.00 86.69 175 LEU A O 1
ATOM 1426 N N . GLN A 1 176 ? -22.396 -11.293 35.252 1.00 85.00 176 GLN A N 1
ATOM 1427 C CA . GLN A 1 176 ? -23.748 -10.780 35.479 1.00 85.00 176 GLN A CA 1
ATOM 1428 C C . GLN A 1 176 ? -24.815 -11.857 35.236 1.00 85.00 176 GLN A C 1
ATOM 1430 O O . GLN A 1 176 ? -25.772 -11.953 36.001 1.00 85.00 176 GLN A O 1
ATOM 1435 N N . ARG A 1 177 ? -24.642 -12.704 34.213 1.00 90.00 177 ARG A N 1
ATOM 1436 C CA . ARG A 1 177 ? -25.533 -13.849 33.963 1.00 90.00 177 ARG A CA 1
ATOM 1437 C C . ARG A 1 177 ? -25.486 -14.865 35.099 1.00 90.00 177 ARG A C 1
ATOM 1439 O O . ARG A 1 177 ? -26.544 -15.298 35.539 1.00 90.00 177 ARG A O 1
ATOM 1446 N N . VAL A 1 178 ? -24.295 -15.199 35.601 1.00 90.06 178 VAL A N 1
ATOM 1447 C CA . VAL A 1 178 ? -24.138 -16.092 36.764 1.00 90.06 178 VAL A CA 1
ATOM 1448 C C . VAL A 1 178 ? -24.831 -15.500 37.993 1.00 90.06 178 VAL A C 1
ATOM 1450 O O . VAL A 1 178 ? -25.608 -16.190 38.645 1.00 90.06 178 VAL A O 1
ATOM 1453 N N . ARG A 1 179 ? -24.636 -14.204 38.264 1.00 87.31 179 ARG A N 1
ATOM 1454 C CA . ARG A 1 179 ? -25.291 -13.500 39.377 1.00 87.31 179 ARG A CA 1
ATOM 1455 C C . ARG A 1 179 ? -26.818 -13.554 39.276 1.00 87.31 179 ARG A C 1
ATOM 1457 O O . ARG A 1 179 ? -27.485 -13.875 40.254 1.00 87.31 179 ARG A O 1
ATOM 1464 N N . LEU A 1 180 ? -27.369 -13.259 38.097 1.00 88.12 180 LEU A N 1
ATOM 1465 C CA . LEU A 1 180 ? -28.812 -13.325 37.851 1.00 88.12 180 LEU A CA 1
ATOM 1466 C C . LEU A 1 180 ? -29.358 -14.750 37.977 1.00 88.12 180 LEU A C 1
ATOM 1468 O O . LEU A 1 180 ? -30.476 -14.919 38.455 1.00 88.12 180 LEU A O 1
ATOM 1472 N N . GLN A 1 181 ? -28.589 -15.761 37.568 1.00 92.50 181 GLN A N 1
ATOM 1473 C CA . GLN A 1 181 ? -28.992 -17.155 37.723 1.00 92.50 181 GLN A CA 1
ATOM 1474 C C . GLN A 1 181 ? -29.064 -17.547 39.200 1.00 92.50 181 GLN A C 1
ATOM 1476 O O . GLN A 1 181 ? -30.089 -18.060 39.627 1.00 92.50 181 GLN A O 1
ATOM 1481 N N . ILE A 1 182 ? -28.048 -17.202 39.997 1.00 85.19 182 ILE A N 1
ATOM 1482 C CA . ILE A 1 182 ? -28.055 -17.476 41.440 1.00 85.19 182 ILE A CA 1
ATOM 1483 C C . ILE A 1 182 ? -29.244 -16.790 42.121 1.00 85.19 182 ILE A C 1
ATOM 1485 O O . ILE A 1 182 ? -29.915 -17.415 42.930 1.00 85.19 182 ILE A O 1
ATOM 1489 N N . LEU A 1 183 ? -29.557 -15.538 41.765 1.00 86.88 183 LEU A N 1
ATOM 1490 C CA . LEU A 1 183 ? -30.734 -14.838 42.301 1.00 86.88 183 LEU A CA 1
ATOM 1491 C C . LEU A 1 183 ? -32.059 -15.519 41.933 1.00 86.88 183 LEU A C 1
ATOM 1493 O O . LEU A 1 183 ? -32.994 -15.520 42.730 1.00 86.88 183 LEU A O 1
ATOM 1497 N N . ARG A 1 184 ? -32.163 -16.080 40.725 1.00 91.56 184 ARG A N 1
ATOM 1498 C CA . ARG A 1 184 ? -33.346 -16.849 40.316 1.00 91.56 184 ARG A CA 1
ATOM 1499 C C . ARG A 1 184 ? -33.462 -18.138 41.118 1.00 91.56 184 ARG A C 1
ATOM 1501 O O . ARG A 1 184 ? -34.550 -18.432 41.603 1.00 91.56 184 ARG A O 1
ATOM 1508 N N . ASP A 1 185 ? -32.358 -18.857 41.286 1.00 90.12 185 ASP A N 1
ATOM 1509 C CA . ASP A 1 185 ? -32.324 -20.118 42.026 1.00 90.12 185 ASP A CA 1
ATOM 1510 C C . ASP A 1 185 ? -32.647 -19.887 43.514 1.00 90.12 185 ASP A C 1
ATOM 1512 O O . ASP A 1 185 ? -33.455 -20.611 44.095 1.00 90.12 185 ASP A O 1
ATOM 1516 N N . THR A 1 186 ? -32.107 -18.830 44.133 1.00 85.25 186 THR A N 1
ATOM 1517 C CA . THR A 1 186 ? -32.429 -18.482 45.527 1.00 85.25 186 THR A CA 1
ATOM 1518 C C . THR A 1 186 ? -33.886 -18.065 45.692 1.00 85.25 186 THR A C 1
ATOM 1520 O O . THR A 1 186 ? -34.533 -18.507 46.639 1.00 85.25 186 THR A O 1
ATOM 1523 N N . LEU A 1 187 ? -34.436 -17.275 44.765 1.00 87.12 187 LEU A N 1
ATOM 1524 C CA . LEU A 1 187 ? -35.845 -16.882 44.787 1.00 87.12 187 LEU A CA 1
ATOM 1525 C C . LEU A 1 187 ? -36.777 -18.094 44.650 1.00 87.12 187 LEU A C 1
ATOM 1527 O O . LEU A 1 187 ? -37.747 -18.196 45.398 1.00 87.12 187 LEU A O 1
ATOM 1531 N N . GLN A 1 188 ? -36.457 -19.043 43.766 1.00 90.31 188 GLN A N 1
ATOM 1532 C CA . GLN A 1 188 ? -37.199 -20.303 43.649 1.00 90.31 188 GLN A CA 1
ATOM 1533 C C . GLN A 1 188 ? -37.137 -21.127 44.941 1.00 90.31 188 GLN A C 1
ATOM 1535 O O . GLN A 1 188 ? -38.164 -21.626 45.399 1.00 90.31 188 GLN A O 1
ATOM 1540 N N . CYS A 1 189 ? -35.964 -21.228 45.571 1.00 82.69 189 CYS A N 1
ATOM 1541 C CA . CYS A 1 189 ? -35.806 -21.907 46.859 1.00 82.69 189 CYS A CA 1
ATOM 1542 C C . CYS A 1 189 ? -36.624 -21.244 47.979 1.00 82.69 189 CYS A C 1
ATOM 1544 O O . CYS A 1 189 ? -37.229 -21.946 48.791 1.00 82.69 189 CYS A O 1
ATOM 1546 N N . VAL A 1 190 ? -36.671 -19.908 48.029 1.00 81.56 190 VAL A N 1
ATOM 1547 C CA . VAL A 1 190 ? -37.477 -19.160 49.010 1.00 81.56 190 VAL A CA 1
ATOM 1548 C C . VAL A 1 190 ? -38.969 -19.397 48.781 1.00 81.56 190 VAL A C 1
ATOM 1550 O O . VAL A 1 190 ? -39.664 -19.757 49.726 1.00 81.56 190 VAL A O 1
ATOM 1553 N N . GLN A 1 191 ? -39.444 -19.297 47.536 1.00 86.75 191 GLN A N 1
ATOM 1554 C CA . GLN A 1 191 ? -40.839 -19.593 47.180 1.00 86.75 191 GLN A CA 1
ATOM 1555 C C . GLN A 1 191 ? -41.231 -21.037 47.520 1.00 86.75 191 GLN A C 1
ATOM 1557 O O . GLN A 1 191 ? -42.342 -21.300 47.979 1.00 86.75 191 GLN A O 1
ATOM 1562 N N . TYR A 1 192 ? -40.318 -21.992 47.327 1.00 87.75 192 TYR A N 1
ATOM 1563 C CA . TYR A 1 192 ? -40.546 -23.383 47.708 1.00 87.75 192 TYR A CA 1
ATOM 1564 C C . TYR A 1 192 ? -40.652 -23.552 49.230 1.00 87.75 192 TYR A C 1
ATOM 1566 O O . TYR A 1 192 ? -41.559 -24.233 49.701 1.00 87.75 192 TYR A O 1
ATOM 1574 N N . ARG A 1 193 ? -39.770 -22.909 50.009 1.00 82.00 193 ARG A N 1
ATOM 1575 C CA . ARG A 1 193 ? -39.810 -22.939 51.484 1.00 82.00 193 ARG A CA 1
ATOM 1576 C C . ARG A 1 193 ? -41.049 -22.266 52.062 1.00 82.00 193 ARG A C 1
ATOM 1578 O O . ARG A 1 193 ? -41.590 -22.758 53.043 1.00 82.00 193 ARG A O 1
ATOM 1585 N N . GLU A 1 194 ? -41.500 -21.172 51.457 1.00 85.12 194 GLU A N 1
ATOM 1586 C CA . GLU A 1 194 ? -42.754 -20.510 51.830 1.00 85.12 194 GLU A CA 1
ATOM 1587 C C . GLU A 1 194 ? -43.946 -21.466 51.676 1.00 85.12 194 GLU A C 1
ATOM 1589 O O . GLU A 1 194 ? -44.842 -21.498 52.516 1.00 85.12 194 GLU A O 1
ATOM 1594 N N . LYS A 1 195 ? -43.915 -22.311 50.640 1.00 92.25 195 LYS A N 1
ATOM 1595 C CA . LYS A 1 195 ? -44.936 -23.331 50.391 1.00 92.25 195 LYS A CA 1
ATOM 1596 C C . LYS A 1 195 ? -44.783 -24.585 51.267 1.00 92.25 195 LYS A C 1
ATOM 1598 O O . LYS A 1 195 ? -45.782 -25.244 51.546 1.00 92.25 195 LYS A O 1
ATOM 1603 N N . TYR A 1 196 ? -43.562 -24.919 51.689 1.00 87.25 196 TYR A N 1
ATOM 1604 C CA . TYR A 1 196 ? -43.233 -26.117 52.469 1.00 87.25 196 TYR A CA 1
ATOM 1605 C C . TYR A 1 196 ? -42.219 -25.783 53.582 1.00 87.25 196 TYR A C 1
ATOM 1607 O O . TYR A 1 196 ? -41.009 -25.822 53.335 1.00 87.25 196 TYR A O 1
ATOM 1615 N N . PRO A 1 197 ? -42.667 -25.460 54.810 1.00 78.69 197 PRO A N 1
ATOM 1616 C CA . PRO A 1 197 ? -41.764 -25.130 55.907 1.00 78.69 197 PRO A CA 1
ATOM 1617 C C . PRO A 1 197 ? -40.987 -26.377 56.351 1.00 78.69 197 PRO A C 1
ATOM 1619 O O . PRO A 1 197 ? -41.559 -27.327 56.880 1.00 78.69 197 PRO A O 1
ATOM 1622 N N . VAL A 1 198 ? -39.674 -26.376 56.114 1.00 74.12 198 VAL A N 1
ATOM 1623 C CA . VAL A 1 198 ? -38.747 -27.438 56.536 1.00 74.12 198 VAL A CA 1
ATOM 1624 C C . VAL A 1 198 ? -37.905 -26.931 57.709 1.00 74.12 198 VAL A C 1
ATOM 1626 O O . VAL A 1 198 ? -37.299 -25.857 57.619 1.00 74.12 198 VAL A O 1
ATOM 1629 N N . GLU A 1 199 ? -37.842 -27.704 58.795 1.00 72.06 199 GLU A N 1
ATOM 1630 C CA . GLU A 1 199 ? -36.981 -27.426 59.952 1.00 72.06 199 GLU A CA 1
ATOM 1631 C C . GLU A 1 199 ? -35.500 -27.422 59.527 1.00 72.06 199 GLU A C 1
ATOM 1633 O O . GLU A 1 199 ? -35.016 -28.330 58.853 1.00 72.06 199 GLU A O 1
ATOM 1638 N N . HIS A 1 200 ? -34.793 -26.333 59.834 1.00 61.56 200 HIS A N 1
ATOM 1639 C CA . HIS A 1 200 ? -33.469 -26.040 59.285 1.00 61.56 200 HIS A CA 1
ATOM 1640 C C . HIS A 1 200 ? -32.355 -26.828 59.990 1.00 61.56 200 HIS A C 1
ATOM 1642 O O . HIS A 1 200 ? -32.069 -26.573 61.157 1.00 61.56 200 HIS A O 1
ATOM 1648 N N . SER A 1 201 ? -31.632 -27.679 59.256 1.00 54.62 201 SER A N 1
ATOM 1649 C CA . SER A 1 201 ? -30.285 -28.128 59.635 1.00 54.62 201 SER A CA 1
ATOM 1650 C C . SER A 1 201 ? -29.253 -27.538 58.668 1.00 54.62 201 SER A C 1
ATOM 1652 O O . SER A 1 201 ? -29.434 -27.610 57.456 1.00 54.62 201 SER A O 1
ATOM 1654 N N . GLY A 1 202 ? -28.230 -26.896 59.238 1.00 60.16 202 GLY A N 1
ATOM 1655 C CA . GLY A 1 202 ? -27.241 -25.999 58.629 1.00 60.16 202 GLY A CA 1
ATOM 1656 C C . GLY A 1 202 ? -26.698 -26.321 57.233 1.00 60.16 202 GLY A C 1
ATOM 1657 O O . GLY A 1 202 ? -26.316 -27.448 56.968 1.00 60.16 202 GLY A O 1
ATOM 1658 N N . ASP A 1 203 ? -26.626 -25.268 56.403 1.00 65.19 203 ASP A N 1
ATOM 1659 C CA . ASP A 1 203 ? -25.598 -25.061 55.352 1.00 65.19 203 ASP A CA 1
ATOM 1660 C C . ASP A 1 203 ? -25.622 -23.641 54.726 1.00 65.19 203 ASP A C 1
ATOM 1662 O O . ASP A 1 203 ? -25.000 -23.351 53.705 1.00 65.19 203 ASP A O 1
ATOM 1666 N N . ALA A 1 204 ? -26.313 -22.676 55.349 1.00 69.75 204 ALA A N 1
ATOM 1667 C CA . ALA A 1 204 ? -26.453 -21.317 54.810 1.00 69.75 204 ALA A CA 1
ATOM 1668 C C . ALA A 1 204 ? -25.122 -20.537 54.689 1.00 69.75 204 ALA A C 1
ATOM 1670 O O . ALA A 1 204 ? -25.047 -19.559 53.943 1.00 69.75 204 ALA A O 1
ATOM 1671 N N . ALA A 1 205 ? -24.076 -20.961 55.406 1.00 76.25 205 ALA A N 1
ATOM 1672 C CA . ALA A 1 205 ? -22.774 -20.302 55.394 1.00 76.25 205 ALA A CA 1
ATOM 1673 C C . ALA A 1 205 ? -22.042 -20.452 54.046 1.00 76.25 205 ALA A C 1
ATOM 1675 O O . ALA A 1 205 ? -21.374 -19.511 53.618 1.00 76.25 205 ALA A O 1
ATOM 1676 N N . GLU A 1 206 ? -22.199 -21.580 53.346 1.00 77.38 206 GLU A N 1
ATOM 1677 C CA . GLU A 1 206 ? -21.480 -21.848 52.090 1.00 77.38 206 GLU A CA 1
ATOM 1678 C C . GLU A 1 206 ? -22.013 -21.026 50.905 1.00 77.38 206 GLU A C 1
ATOM 1680 O O . GLU A 1 206 ? -21.253 -20.546 50.064 1.00 77.38 206 GLU A O 1
ATOM 1685 N N . LEU A 1 207 ? -23.324 -20.783 50.850 1.00 74.75 207 LEU A N 1
ATOM 1686 C CA . LEU A 1 207 ? -23.926 -19.943 49.807 1.00 74.75 207 LEU A CA 1
ATOM 1687 C C . LEU A 1 207 ? -23.523 -18.472 49.951 1.00 74.75 207 LEU A C 1
ATOM 1689 O O . LEU A 1 207 ? -23.288 -17.789 48.952 1.00 74.75 207 LEU A O 1
ATOM 1693 N N . TYR A 1 208 ? -23.414 -17.985 51.189 1.00 79.19 208 TYR A N 1
ATOM 1694 C CA . TYR A 1 208 ? -22.996 -16.612 51.462 1.00 79.19 208 TYR A CA 1
ATOM 1695 C C . TYR A 1 208 ? -21.538 -16.369 51.052 1.00 79.19 208 TYR A C 1
ATOM 1697 O O . TYR A 1 208 ? -21.224 -15.337 50.454 1.00 79.19 208 TYR A O 1
ATOM 1705 N N . THR A 1 209 ? -20.639 -17.325 51.309 1.00 84.44 209 THR A N 1
ATOM 1706 C CA . THR A 1 209 ? -19.236 -17.219 50.881 1.00 84.44 209 THR A CA 1
ATOM 1707 C C . THR A 1 209 ? -19.105 -17.283 49.359 1.00 84.44 209 THR A C 1
ATOM 1709 O O . THR A 1 209 ? -18.397 -16.453 48.785 1.00 84.44 209 THR A O 1
ATOM 1712 N N . ALA A 1 210 ? -19.843 -18.175 48.688 1.00 77.56 210 ALA A N 1
ATOM 1713 C CA . ALA A 1 210 ? -19.875 -18.250 47.226 1.00 77.56 210 ALA A CA 1
ATOM 1714 C C . ALA A 1 210 ? -20.411 -16.958 46.579 1.00 77.56 210 ALA A C 1
ATOM 1716 O O . ALA A 1 210 ? -19.855 -16.481 45.586 1.00 77.56 210 ALA A O 1
ATOM 1717 N N . TRP A 1 211 ? -21.456 -16.352 47.156 1.00 82.25 211 TRP A N 1
ATOM 1718 C CA . TRP A 1 211 ? -21.993 -15.074 46.685 1.00 82.25 211 TRP A CA 1
ATOM 1719 C C . TRP A 1 211 ? -20.973 -13.938 46.810 1.00 82.25 211 TRP A C 1
ATOM 1721 O O . TRP A 1 211 ? -20.728 -13.218 45.840 1.00 82.25 211 TRP A O 1
ATOM 1731 N N . ASN A 1 212 ? -20.331 -13.809 47.974 1.00 89.69 212 ASN A N 1
ATOM 1732 C CA . ASN A 1 212 ? -19.327 -12.771 48.211 1.00 89.69 212 ASN A CA 1
ATOM 1733 C C . ASN A 1 212 ? -18.108 -12.914 47.291 1.00 89.69 212 ASN A C 1
ATOM 1735 O O . ASN A 1 212 ? -17.579 -11.907 46.818 1.00 89.69 212 ASN A O 1
ATOM 1739 N N . ASP A 1 213 ? -17.684 -14.143 46.983 1.00 87.62 213 ASP A N 1
ATOM 1740 C CA . ASP A 1 213 ? -16.607 -14.388 46.020 1.00 87.62 213 ASP A CA 1
ATOM 1741 C C . ASP A 1 213 ? -16.998 -13.906 44.610 1.00 87.62 213 ASP A C 1
ATOM 1743 O O . ASP A 1 213 ? -16.236 -13.181 43.964 1.00 87.62 213 ASP A O 1
ATOM 1747 N N . ILE A 1 214 ? -18.218 -14.204 44.150 1.00 84.25 214 ILE A N 1
ATOM 1748 C CA . ILE A 1 214 ? -18.718 -13.736 42.846 1.00 84.25 214 ILE A CA 1
ATOM 1749 C C . ILE A 1 214 ? -18.849 -12.209 42.807 1.00 84.25 214 ILE A C 1
ATOM 1751 O O . ILE A 1 214 ? -18.450 -11.585 41.820 1.00 84.25 214 ILE A O 1
ATOM 1755 N N . GLU A 1 215 ? -19.355 -11.593 43.874 1.00 86.19 215 GLU A N 1
ATOM 1756 C CA . GLU A 1 215 ? -19.475 -10.137 43.978 1.00 86.19 215 GLU A CA 1
ATOM 1757 C C . GLU A 1 215 ? -18.098 -9.456 43.987 1.00 86.19 215 GLU A C 1
ATOM 1759 O O . GLU A 1 215 ? -17.907 -8.451 43.298 1.00 86.19 215 GLU A O 1
ATOM 1764 N N . SER A 1 216 ? -17.103 -10.042 44.663 1.00 90.31 216 SER A N 1
ATOM 1765 C CA . SER A 1 216 ? -15.719 -9.550 44.644 1.00 90.31 216 SER A CA 1
ATOM 1766 C C . SER A 1 216 ? -15.093 -9.626 43.244 1.00 90.31 216 SER A C 1
ATOM 1768 O O . SER A 1 216 ? -14.497 -8.654 42.773 1.00 90.31 216 SER A O 1
ATOM 1770 N N . LYS A 1 217 ? -15.295 -10.740 42.525 1.00 88.44 217 LYS A N 1
ATOM 1771 C CA . LYS A 1 217 ? -14.822 -10.934 41.144 1.00 88.44 217 LYS A CA 1
ATOM 1772 C C . LYS A 1 217 ? -15.482 -9.958 40.179 1.00 88.44 217 LYS A C 1
ATOM 1774 O O . LYS A 1 217 ? -14.818 -9.457 39.274 1.00 88.44 217 LYS A O 1
ATOM 1779 N N . TRP A 1 218 ? -16.770 -9.682 40.371 1.00 87.50 218 TRP A N 1
ATOM 1780 C CA . TRP A 1 218 ? -17.504 -8.720 39.558 1.00 87.50 218 TRP A CA 1
ATOM 1781 C C . TRP A 1 218 ? -17.008 -7.288 39.788 1.00 87.50 218 TRP A C 1
ATOM 1783 O O . TRP A 1 218 ? -16.678 -6.618 38.812 1.00 87.50 218 TRP A O 1
ATOM 1793 N N . LYS A 1 219 ? -16.850 -6.856 41.048 1.00 90.12 219 LYS A N 1
ATOM 1794 C CA . LYS A 1 219 ? -16.295 -5.530 41.380 1.00 90.12 219 LYS A CA 1
ATOM 1795 C C . LYS A 1 219 ? -14.892 -5.340 40.813 1.00 90.12 219 LYS A C 1
ATOM 1797 O O . LYS A 1 219 ? -14.627 -4.331 40.170 1.00 90.12 219 LYS A O 1
ATOM 1802 N N . LYS A 1 220 ? -14.025 -6.348 40.953 1.00 91.75 220 LYS A N 1
ATOM 1803 C CA . LYS A 1 220 ? -12.681 -6.319 40.365 1.00 91.75 220 LYS A CA 1
ATOM 1804 C C . LYS A 1 220 ? -12.721 -6.188 38.839 1.00 91.75 220 LYS A C 1
ATOM 1806 O O . LYS A 1 220 ? -11.993 -5.383 38.272 1.00 91.75 220 LYS A O 1
ATOM 1811 N N . ALA A 1 221 ? -13.593 -6.940 38.164 1.00 84.81 221 ALA A N 1
ATOM 1812 C CA . ALA A 1 221 ? -13.751 -6.839 36.712 1.00 84.81 221 ALA A CA 1
ATOM 1813 C C . ALA A 1 221 ? -14.292 -5.465 36.264 1.00 84.81 221 ALA A C 1
ATOM 1815 O O . ALA A 1 221 ? -13.950 -4.997 35.178 1.00 84.81 221 ALA A O 1
ATOM 1816 N N . GLU A 1 222 ? -15.128 -4.821 37.080 1.00 84.69 222 GLU A N 1
ATOM 1817 C CA . GLU A 1 222 ? -15.626 -3.465 36.844 1.00 84.69 222 GLU A CA 1
ATOM 1818 C C . GLU A 1 222 ? -14.520 -2.412 37.037 1.00 84.69 222 GLU A C 1
ATOM 1820 O O . GLU A 1 222 ? -14.358 -1.521 36.200 1.00 84.69 222 GLU A O 1
ATOM 1825 N N . GLU A 1 223 ? -13.714 -2.538 38.092 1.00 88.88 223 GLU A N 1
ATOM 1826 C CA . GLU A 1 223 ? -12.543 -1.690 38.344 1.00 88.88 223 GLU A CA 1
ATOM 1827 C C . GLU A 1 223 ? -11.479 -1.832 37.250 1.00 88.88 223 GLU A C 1
ATOM 1829 O O . GLU A 1 223 ? -10.949 -0.826 36.782 1.00 88.88 223 GLU A O 1
ATOM 1834 N N . ASP A 1 224 ? -11.217 -3.043 36.751 1.00 82.56 224 ASP A N 1
ATOM 1835 C CA . ASP A 1 224 ? -10.324 -3.288 35.606 1.00 82.56 224 ASP A CA 1
ATOM 1836 C C . ASP A 1 224 ? -10.816 -2.580 34.324 1.00 82.56 224 ASP A C 1
ATOM 1838 O O . ASP A 1 224 ? -10.027 -2.204 33.445 1.00 82.56 224 ASP A O 1
ATOM 1842 N N . LEU A 1 225 ? -12.135 -2.392 34.196 1.00 80.50 225 LEU A N 1
ATOM 1843 C CA . LEU A 1 225 ? -12.756 -1.676 33.083 1.00 80.50 225 LEU A CA 1
ATOM 1844 C C . LEU A 1 225 ? -12.628 -0.156 33.260 1.00 80.50 225 LEU A C 1
ATOM 1846 O O . LEU A 1 225 ? -12.283 0.539 32.304 1.00 80.50 225 LEU A O 1
ATOM 1850 N N . LYS A 1 226 ? -12.849 0.348 34.482 1.00 81.38 226 LYS A N 1
ATOM 1851 C CA . LYS A 1 226 ? -12.733 1.774 34.836 1.00 81.38 226 LYS A CA 1
ATOM 1852 C C . LYS A 1 226 ? -11.284 2.262 34.811 1.00 81.38 226 LYS A C 1
ATOM 1854 O O . LYS A 1 226 ? -11.003 3.300 34.219 1.00 81.38 226 LYS A O 1
ATOM 1859 N N . SER A 1 227 ? -10.349 1.491 35.356 1.00 81.12 227 SER A N 1
ATOM 1860 C CA . SER A 1 227 ? -8.911 1.808 35.341 1.00 81.12 227 SER A CA 1
ATOM 1861 C C . SER A 1 227 ? -8.331 1.874 33.926 1.00 81.12 227 SER A C 1
ATOM 1863 O O . SER A 1 227 ? -7.428 2.663 33.667 1.00 81.12 227 SER A O 1
ATOM 1865 N N . SER A 1 228 ? -8.901 1.127 32.972 1.00 68.94 228 SER A N 1
ATOM 1866 C CA . SER A 1 228 ? -8.524 1.238 31.554 1.00 68.94 228 SER A CA 1
ATOM 1867 C C . SER A 1 228 ? -8.955 2.562 30.908 1.00 68.94 228 SER A C 1
ATOM 1869 O O . SER A 1 228 ? -8.491 2.869 29.815 1.00 68.94 228 SER A O 1
ATOM 1871 N N . SER A 1 229 ? -9.855 3.323 31.541 1.00 61.59 229 SER A N 1
ATOM 1872 C CA . SER A 1 229 ? -10.331 4.624 31.050 1.00 61.59 229 SER A CA 1
ATOM 1873 C C . SER A 1 229 ? -9.652 5.823 31.720 1.00 61.59 229 SER A C 1
ATOM 1875 O O . SER A 1 229 ? -9.662 6.909 31.152 1.00 61.59 229 SER A O 1
ATOM 1877 N N . SER A 1 230 ? -9.038 5.638 32.897 1.00 57.03 230 SER A N 1
ATOM 1878 C CA . SER A 1 230 ? -8.431 6.723 33.682 1.00 57.03 230 SER A CA 1
ATOM 1879 C C . SER A 1 230 ? -6.948 6.960 33.394 1.00 57.03 230 SER A C 1
ATOM 1881 O O . SER A 1 230 ? -6.425 8.018 33.739 1.00 57.03 230 SER A O 1
ATOM 1883 N N . SER A 1 231 ? -6.248 6.025 32.743 1.00 55.50 231 SER A N 1
ATOM 1884 C CA . SER A 1 231 ? -4.944 6.333 32.154 1.00 55.50 231 SER A CA 1
ATOM 1885 C C . SER A 1 231 ? -5.186 7.259 30.963 1.00 55.50 231 SER A C 1
ATOM 1887 O O . SER A 1 231 ? -5.679 6.789 29.941 1.00 55.50 231 SER A O 1
ATOM 1889 N N . GLY A 1 232 ? -4.866 8.551 31.091 1.00 52.84 232 GLY A N 1
ATOM 1890 C CA . GLY A 1 232 ? -5.146 9.639 30.135 1.00 52.84 232 GLY A CA 1
ATOM 1891 C C . GLY A 1 232 ? -4.671 9.458 28.682 1.00 52.84 232 GLY A C 1
ATOM 1892 O O . GLY A 1 232 ? -4.825 10.366 27.875 1.00 52.84 232 GLY A O 1
ATOM 1893 N N . ASN A 1 233 ? -4.182 8.278 28.307 1.00 51.75 233 ASN A N 1
ATOM 1894 C CA . ASN A 1 233 ? -4.114 7.815 26.928 1.00 51.75 233 ASN A CA 1
ATOM 1895 C C . ASN A 1 233 ? -5.504 7.372 26.452 1.00 51.75 233 ASN A C 1
ATOM 1897 O O . ASN A 1 233 ? -5.724 6.211 26.095 1.00 51.75 233 ASN A O 1
ATOM 1901 N N . ILE A 1 234 ? -6.451 8.311 26.412 1.00 54.66 234 ILE A N 1
ATOM 1902 C CA . ILE A 1 234 ? -7.589 8.182 25.506 1.00 54.66 234 ILE A CA 1
ATOM 1903 C C . ILE A 1 234 ? -6.961 8.199 24.115 1.00 54.66 234 ILE A C 1
ATOM 1905 O O . ILE A 1 234 ? -6.671 9.261 23.568 1.00 54.66 234 ILE A O 1
ATOM 1909 N N . LEU A 1 235 ? -6.676 7.014 23.564 1.00 50.38 235 LEU A N 1
ATOM 1910 C CA . LEU A 1 235 ? -6.353 6.872 22.152 1.00 50.38 235 LEU A CA 1
ATOM 1911 C C . LEU A 1 235 ? -7.487 7.573 21.415 1.00 50.38 235 LEU A C 1
ATOM 1913 O O . LEU A 1 235 ? -8.631 7.125 21.455 1.00 50.38 235 LEU A O 1
ATOM 1917 N N . ARG A 1 236 ? -7.192 8.733 20.831 1.00 45.72 236 ARG A N 1
ATOM 1918 C CA . ARG A 1 236 ? -8.159 9.517 20.075 1.00 45.72 236 ARG A CA 1
ATOM 1919 C C . ARG A 1 236 ? -8.448 8.694 18.829 1.00 45.72 236 ARG A C 1
ATOM 1921 O O . ARG A 1 236 ? -7.646 8.658 17.897 1.00 45.72 236 ARG A O 1
ATOM 1928 N N . TRP A 1 237 ? -9.526 7.917 18.862 1.00 51.91 237 TRP A N 1
ATOM 1929 C CA . TRP A 1 237 ? -9.904 7.083 17.733 1.00 51.91 237 TRP A CA 1
ATOM 1930 C C . TRP A 1 237 ? -10.062 8.001 16.524 1.00 51.91 237 TRP A C 1
ATOM 1932 O O . TRP A 1 237 ? -10.839 8.946 16.553 1.00 51.91 237 TRP A O 1
ATOM 1942 N N . SER A 1 238 ? -9.369 7.731 15.421 1.00 46.97 238 SER A N 1
ATOM 1943 C CA . SER A 1 238 ? -9.589 8.511 14.191 1.00 46.97 238 SER A CA 1
ATOM 1944 C C . SER A 1 238 ? -11.054 8.417 13.727 1.00 46.97 238 SER A C 1
ATOM 1946 O O . SER A 1 238 ? -11.549 9.315 13.065 1.00 46.97 238 SER A O 1
ATOM 1948 N N . ALA A 1 239 ? -11.757 7.350 14.135 1.00 44.44 239 ALA A N 1
ATOM 1949 C CA . ALA A 1 239 ? -13.190 7.145 13.930 1.00 44.44 239 ALA A CA 1
ATOM 1950 C C . ALA A 1 239 ? -14.097 7.821 14.985 1.00 44.44 239 ALA A C 1
ATOM 1952 O O . ALA A 1 239 ? -15.308 7.841 14.802 1.00 44.44 239 ALA A O 1
ATOM 1953 N N . SER A 1 240 ? -13.555 8.381 16.079 1.00 44.00 240 SER A N 1
ATOM 1954 C CA . SER A 1 240 ? -14.320 9.278 16.964 1.00 44.00 240 SER A CA 1
ATOM 1955 C C . SER A 1 240 ? -14.419 10.693 16.399 1.00 44.00 240 SER A C 1
ATOM 1957 O O . SER A 1 240 ? -15.177 11.508 16.921 1.00 44.00 240 SER A O 1
ATOM 1959 N N . HIS A 1 241 ? -13.706 10.991 15.307 1.00 46.09 241 HIS A N 1
ATOM 1960 C CA . HIS A 1 241 ? -14.194 11.993 14.375 1.00 46.09 241 HIS A CA 1
ATOM 1961 C C . HIS A 1 241 ? -15.427 11.398 13.697 1.00 46.09 241 HIS A C 1
ATOM 1963 O O . HIS A 1 241 ? -15.332 10.721 12.675 1.00 46.09 241 HIS A O 1
ATOM 1969 N N . ILE A 1 242 ? -16.592 11.623 14.312 1.00 48.16 242 ILE A N 1
ATOM 1970 C CA . ILE A 1 242 ? -17.871 11.503 13.615 1.00 48.16 242 ILE A CA 1
ATOM 1971 C C . ILE A 1 242 ? -17.673 12.288 12.316 1.00 48.16 242 ILE A C 1
ATOM 1973 O O . ILE A 1 242 ? -17.288 13.461 12.414 1.00 48.16 242 ILE A O 1
ATOM 1977 N N . PRO A 1 243 ? -17.817 11.665 11.131 1.00 44.94 243 PRO A N 1
ATOM 1978 C CA . PRO A 1 243 ? -17.642 12.375 9.879 1.00 44.94 243 PRO A CA 1
ATOM 1979 C C . PRO A 1 243 ? -18.561 13.586 9.939 1.00 44.94 243 PRO A C 1
ATOM 1981 O O . PRO A 1 243 ? -19.782 13.442 10.005 1.00 44.94 243 PRO A O 1
ATOM 1984 N N . LYS A 1 244 ? -17.965 14.782 10.015 1.00 47.91 244 LYS A N 1
ATOM 1985 C CA . LYS A 1 244 ? -18.729 16.015 9.901 1.00 47.91 244 LYS A CA 1
ATOM 1986 C C . LYS A 1 244 ? -19.403 15.910 8.544 1.00 47.91 244 LYS A C 1
ATOM 1988 O O . LYS A 1 244 ? -18.716 15.806 7.528 1.00 47.91 244 LYS A O 1
ATOM 1993 N N . ILE A 1 245 ? -20.732 15.853 8.548 1.00 49.72 245 ILE A N 1
ATOM 1994 C CA . ILE A 1 245 ? -21.511 15.983 7.322 1.00 49.72 245 ILE A CA 1
ATOM 1995 C C . ILE A 1 245 ? -20.969 17.243 6.641 1.00 49.72 245 ILE A C 1
ATOM 1997 O O . ILE A 1 245 ? -20.882 18.278 7.313 1.00 49.72 245 ILE A O 1
ATOM 2001 N N . PRO A 1 246 ? -20.514 17.162 5.379 1.00 50.34 246 PRO A N 1
ATOM 2002 C CA . PRO A 1 246 ? -19.976 18.325 4.699 1.00 50.34 246 PRO A CA 1
ATOM 2003 C C . PRO A 1 246 ? -21.012 19.448 4.759 1.00 50.34 246 PRO A C 1
ATOM 2005 O O . PRO A 1 246 ? -22.202 19.213 4.521 1.00 50.34 246 PRO A O 1
ATOM 2008 N N . THR A 1 247 ? -20.580 20.653 5.122 1.00 47.75 247 THR A N 1
ATOM 2009 C CA . THR A 1 247 ? -21.459 21.822 5.152 1.00 47.75 247 THR A CA 1
ATOM 2010 C C . THR A 1 247 ? -22.095 21.992 3.768 1.00 47.75 247 THR A C 1
ATOM 2012 O O . THR A 1 247 ? -21.395 22.080 2.764 1.00 47.75 247 THR A O 1
ATOM 2015 N N . GLY A 1 248 ? -23.431 21.958 3.701 1.00 45.06 248 GLY A N 1
ATOM 2016 C CA . GLY A 1 248 ? -24.184 22.093 2.446 1.00 45.06 248 GLY A CA 1
ATOM 2017 C C . GLY A 1 248 ? -24.690 20.795 1.801 1.00 45.06 248 GLY A C 1
ATOM 2018 O O . GLY A 1 248 ? -25.315 20.876 0.748 1.00 45.06 248 GLY A O 1
ATOM 2019 N N . VAL A 1 249 ? -24.494 19.616 2.407 1.00 45.12 249 VAL A N 1
ATOM 2020 C CA . VAL A 1 249 ? -25.152 18.376 1.948 1.00 45.12 249 VAL A CA 1
ATOM 2021 C C . VAL A 1 249 ? -26.439 18.154 2.754 1.00 45.12 249 VAL A C 1
ATOM 2023 O O . VAL A 1 249 ? -26.357 17.777 3.926 1.00 45.12 249 VAL A O 1
ATOM 2026 N N . PRO A 1 250 ? -27.637 18.379 2.179 1.00 45.78 250 PRO A N 1
ATOM 2027 C CA . PRO A 1 250 ? -28.888 18.110 2.873 1.00 45.78 250 PRO A CA 1
ATOM 2028 C C . PRO A 1 250 ? -29.046 16.599 3.063 1.00 45.78 250 PRO A C 1
ATOM 2030 O O . PRO A 1 250 ? -29.256 15.849 2.110 1.00 45.78 250 PRO A O 1
ATOM 2033 N N . LEU A 1 251 ? -28.951 16.135 4.308 1.00 46.97 251 LEU A N 1
ATOM 2034 C CA . LEU A 1 251 ? -29.429 14.804 4.661 1.00 46.97 251 LEU A CA 1
ATOM 2035 C C . LEU A 1 251 ? -30.950 14.793 4.507 1.00 46.97 251 LEU A C 1
ATOM 2037 O O . LEU A 1 251 ? -31.645 15.629 5.079 1.00 46.97 251 LEU A O 1
ATOM 2041 N N . LEU A 1 252 ? -31.471 13.809 3.777 1.00 45.97 252 LEU A N 1
ATOM 2042 C CA . LEU A 1 252 ? -32.901 13.493 3.668 1.00 45.97 252 LEU A CA 1
ATOM 2043 C C . LEU A 1 252 ? -33.469 12.926 4.991 1.00 45.97 252 LEU A C 1
ATOM 2045 O O . LEU A 1 252 ? -34.220 11.957 4.997 1.00 45.97 252 LEU A O 1
ATOM 2049 N N . LEU A 1 253 ? -33.095 13.502 6.133 1.00 45.12 253 LEU A N 1
ATOM 2050 C CA . LEU A 1 253 ? -33.676 13.219 7.438 1.00 45.12 253 LEU A CA 1
ATOM 2051 C C . LEU A 1 253 ? -34.268 14.520 7.974 1.00 45.12 253 LEU A C 1
ATOM 2053 O O . LEU A 1 253 ? -33.589 15.294 8.630 1.00 45.12 253 LEU A O 1
ATOM 2057 N N . SER A 1 254 ? -35.556 14.704 7.668 1.00 42.50 254 SER A N 1
ATOM 2058 C CA . SER A 1 254 ? -36.486 15.662 8.275 1.00 42.50 254 SER A CA 1
ATOM 2059 C C . SER A 1 254 ? -36.047 17.133 8.272 1.00 42.50 254 SER A C 1
ATOM 2061 O O . SER A 1 254 ? -35.226 17.567 9.073 1.00 42.50 254 SER A O 1
ATOM 2063 N N . GLN A 1 255 ? -36.722 17.949 7.458 1.00 39.84 255 GLN A N 1
ATOM 2064 C CA . GLN A 1 255 ? -36.626 19.419 7.426 1.00 39.84 255 GLN A CA 1
ATOM 2065 C C . GLN A 1 255 ? -37.057 20.128 8.739 1.00 39.84 255 GLN A C 1
ATOM 2067 O O . GLN A 1 255 ? -37.328 21.323 8.727 1.00 39.84 255 GLN A O 1
ATOM 2072 N N . LEU A 1 256 ? -37.146 19.412 9.866 1.00 42.34 256 LEU A N 1
ATOM 2073 C CA . LEU A 1 256 ? -37.600 19.913 11.169 1.00 42.34 256 LEU A CA 1
ATOM 2074 C C . LEU A 1 256 ? -36.596 19.673 12.313 1.00 42.34 256 LEU A C 1
ATOM 2076 O O . LEU A 1 256 ? -36.906 19.969 13.464 1.00 42.34 256 LEU A O 1
ATOM 2080 N N . ALA A 1 257 ? -35.413 19.111 12.048 1.00 44.16 257 ALA A N 1
ATOM 2081 C CA . ALA A 1 257 ? -34.407 18.913 13.091 1.00 44.16 257 ALA A CA 1
ATOM 2082 C C . ALA A 1 257 ? -33.557 20.185 13.283 1.00 44.16 257 ALA A C 1
ATOM 2084 O O . ALA A 1 257 ? -32.605 20.420 12.548 1.00 44.16 257 ALA A O 1
ATOM 2085 N N . GLU A 1 258 ? -33.886 20.990 14.297 1.00 43.81 258 GLU A N 1
ATOM 2086 C CA . GLU A 1 258 ? -33.109 22.173 14.725 1.00 43.81 258 GLU A CA 1
ATOM 2087 C C . GLU A 1 258 ? -31.805 21.835 15.475 1.00 43.81 258 GLU A C 1
ATOM 2089 O O . GLU A 1 258 ? -31.059 22.739 15.849 1.00 43.81 258 GLU A O 1
ATOM 2094 N N . GLN A 1 259 ? -31.500 20.556 15.725 1.00 48.16 259 GLN A N 1
ATOM 2095 C CA . GLN A 1 259 ? -30.334 20.186 16.531 1.00 48.16 259 GLN A CA 1
ATOM 2096 C C . GLN A 1 259 ? -29.099 19.788 15.706 1.00 48.16 259 GLN A C 1
ATOM 2098 O O . GLN A 1 259 ? -29.221 19.110 14.684 1.00 48.16 259 GLN A O 1
ATOM 2103 N N . PRO A 1 260 ? -27.890 20.185 16.162 1.00 50.38 260 PRO A N 1
ATOM 2104 C CA . PRO A 1 260 ? -26.640 19.950 15.450 1.00 50.38 260 PRO A CA 1
ATOM 2105 C C . PRO A 1 260 ? -26.324 18.454 15.336 1.00 50.38 260 PRO A C 1
ATOM 2107 O O . PRO A 1 260 ? -26.724 17.650 16.177 1.00 50.38 260 PRO A O 1
ATOM 2110 N N . GLY A 1 261 ? -25.559 18.087 14.302 1.00 51.69 261 GLY A N 1
ATOM 2111 C CA . GLY A 1 261 ? -25.236 16.710 13.888 1.00 51.69 261 GLY A CA 1
ATOM 2112 C C . GLY A 1 261 ? -24.406 15.852 14.860 1.00 51.69 261 GLY A C 1
ATOM 2113 O O . GLY A 1 261 ? -23.635 15.009 14.410 1.00 51.69 261 GLY A O 1
ATOM 2114 N N . GLN A 1 262 ? -24.528 16.061 16.173 1.00 55.12 262 GLN A N 1
ATOM 2115 C CA . GLN A 1 262 ? -23.841 15.328 17.243 1.00 55.12 262 GLN A CA 1
ATOM 2116 C C . GLN A 1 262 ? -24.797 14.840 18.346 1.00 55.12 262 GLN A C 1
ATOM 2118 O O . GLN A 1 262 ? -24.389 14.668 19.491 1.00 55.12 262 GLN A O 1
ATOM 2123 N N . ALA A 1 263 ? -26.072 14.623 18.032 1.00 55.97 263 ALA A N 1
ATOM 2124 C CA . ALA A 1 263 ? -27.030 14.101 18.997 1.00 55.97 263 ALA A CA 1
ATOM 2125 C C . ALA A 1 263 ? -27.184 12.580 18.826 1.00 55.97 263 ALA A C 1
ATOM 2127 O O . ALA A 1 263 ? -27.581 12.096 17.766 1.00 55.97 263 ALA A O 1
ATOM 2128 N N . ALA A 1 264 ? -26.862 11.815 19.872 1.00 60.91 264 ALA A N 1
ATOM 2129 C CA . ALA A 1 264 ? -27.198 10.398 19.958 1.00 60.91 264 ALA A CA 1
ATOM 2130 C C . ALA A 1 264 ? -28.466 10.250 20.806 1.00 60.91 264 ALA A C 1
ATOM 2132 O O . ALA A 1 264 ? -28.528 10.756 21.923 1.00 60.91 264 ALA A O 1
ATOM 2133 N N . ALA A 1 265 ? -29.475 9.549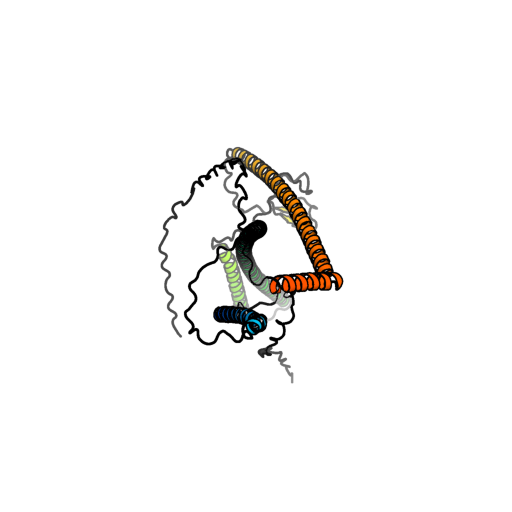 20.297 1.00 64.31 265 ALA A N 1
ATOM 2134 C CA . ALA A 1 265 ? -30.644 9.148 21.074 1.00 64.31 265 ALA A CA 1
ATOM 2135 C C . ALA A 1 265 ? -30.755 7.629 21.093 1.00 64.31 265 ALA A C 1
ATOM 2137 O O . ALA A 1 265 ? -30.357 6.956 20.140 1.00 64.31 265 ALA A O 1
ATOM 2138 N N . TRP A 1 266 ? -31.349 7.089 22.152 1.00 63.19 266 TRP A N 1
ATOM 2139 C CA . TRP A 1 266 ? -31.796 5.700 22.160 1.00 63.19 266 TRP A CA 1
ATOM 2140 C C . TRP A 1 266 ? -33.323 5.628 22.213 1.00 63.19 266 TRP A C 1
ATOM 2142 O O . TRP A 1 266 ? -33.989 6.437 22.869 1.00 63.19 266 TRP A O 1
ATOM 2152 N N . GLY A 1 267 ? -33.876 4.677 21.460 1.00 73.25 267 GLY A N 1
ATOM 2153 C CA . GLY A 1 267 ? -35.311 4.436 21.401 1.00 73.25 267 GLY A CA 1
ATOM 2154 C C . GLY A 1 267 ? -35.773 3.664 22.632 1.00 73.25 267 GLY A C 1
ATOM 2155 O O . GLY A 1 267 ? -35.256 2.584 22.911 1.00 73.25 267 GLY A O 1
ATOM 2156 N N . THR A 1 268 ? -36.750 4.193 23.363 1.00 67.44 268 THR A N 1
ATOM 2157 C CA . THR A 1 268 ? -37.224 3.600 24.620 1.00 67.44 268 THR A CA 1
ATOM 2158 C C . THR A 1 268 ? -38.385 2.617 24.435 1.00 67.44 268 THR A C 1
ATOM 2160 O O . THR A 1 268 ? -38.690 1.901 25.383 1.00 67.44 268 THR A O 1
ATOM 2163 N N . CYS A 1 269 ? -39.019 2.522 23.251 1.00 51.31 269 CYS A N 1
ATOM 2164 C CA . CYS A 1 269 ? -40.152 1.615 22.972 1.00 51.31 269 CYS A CA 1
ATOM 2165 C C . CYS A 1 269 ? -40.326 1.258 21.471 1.00 51.31 269 CYS A C 1
ATOM 2167 O O . CYS A 1 269 ? -39.850 1.971 20.592 1.00 51.31 269 CYS A O 1
ATOM 2169 N N . GLY A 1 270 ? -41.065 0.166 21.203 1.00 59.69 270 GLY A N 1
ATOM 2170 C CA . GLY A 1 270 ? -41.085 -0.674 19.984 1.00 59.69 270 GLY A CA 1
ATOM 2171 C C . GLY A 1 270 ? -41.495 -0.102 18.615 1.00 59.69 270 GLY A C 1
ATOM 2172 O O . GLY A 1 270 ? -41.731 -0.889 17.704 1.00 59.69 270 GLY A O 1
ATOM 2173 N N . ALA A 1 271 ? -41.547 1.216 18.425 1.00 64.56 271 ALA A N 1
ATOM 2174 C CA . ALA A 1 271 ? -41.615 1.824 17.095 1.00 64.56 271 ALA A CA 1
ATOM 2175 C C . ALA A 1 271 ? -41.012 3.236 17.138 1.00 64.56 271 ALA A C 1
ATOM 2177 O O . ALA A 1 271 ? -41.528 4.116 17.833 1.00 64.56 271 ALA A O 1
ATOM 2178 N N . PHE A 1 272 ? -39.917 3.445 16.401 1.00 60.62 272 PHE A N 1
ATOM 2179 C CA . PHE A 1 272 ? -39.266 4.751 16.277 1.00 60.62 272 PHE A CA 1
ATOM 2180 C C . PHE A 1 272 ? -40.267 5.800 15.770 1.00 60.62 272 PHE A C 1
ATOM 2182 O O . PHE A 1 272 ? -40.892 5.608 14.731 1.00 60.62 272 PHE A O 1
ATOM 2189 N N . GLY A 1 273 ? -40.425 6.902 16.511 1.00 59.56 273 GLY A N 1
ATOM 2190 C CA . GLY A 1 273 ? -41.259 8.041 16.109 1.00 59.56 273 GLY A CA 1
ATOM 2191 C C . GLY A 1 273 ? -42.742 7.959 16.490 1.00 59.56 273 GLY A C 1
ATOM 2192 O O . GLY A 1 273 ? -43.466 8.923 16.268 1.00 59.56 273 GLY A O 1
ATOM 2193 N N . ALA A 1 274 ? -43.212 6.871 17.113 1.00 74.56 274 ALA A N 1
ATOM 2194 C CA . ALA A 1 274 ? -44.635 6.729 17.453 1.00 74.56 274 ALA A CA 1
ATOM 2195 C C . ALA A 1 274 ? -45.094 7.622 18.625 1.00 74.56 274 ALA A C 1
ATOM 2197 O O . ALA A 1 274 ? -46.283 7.899 18.768 1.00 74.56 274 ALA A O 1
ATOM 2198 N N . LYS A 1 275 ? -44.170 8.052 19.496 1.00 75.81 275 LYS A N 1
ATOM 2199 C CA . LYS A 1 275 ? -44.450 8.951 20.629 1.00 75.81 275 LYS A CA 1
ATOM 2200 C C . LYS A 1 275 ? -43.325 9.986 20.778 1.00 75.81 275 LYS A C 1
ATOM 2202 O O . LYS A 1 275 ? -42.166 9.600 20.633 1.00 75.81 275 LYS A O 1
ATOM 2207 N N . PRO A 1 276 ? -43.606 11.246 21.159 1.00 64.56 276 PRO A N 1
ATOM 2208 C CA . PRO A 1 276 ? -42.572 12.271 21.370 1.00 64.56 276 PRO A CA 1
ATOM 2209 C C . PRO A 1 276 ? -41.514 11.868 22.409 1.00 64.56 276 PRO A C 1
ATOM 2211 O O . PRO A 1 276 ? -40.344 12.197 22.271 1.00 64.56 276 PRO A O 1
ATOM 2214 N N . HIS A 1 277 ? -41.908 11.081 23.415 1.00 69.56 277 HIS A N 1
ATOM 2215 C CA . HIS A 1 277 ? -41.023 10.578 24.477 1.00 69.56 277 HIS A CA 1
ATOM 2216 C C . HIS A 1 277 ? -40.360 9.230 24.143 1.00 69.56 277 HIS A C 1
ATOM 2218 O O . HIS A 1 277 ? -39.730 8.616 25.001 1.00 69.56 277 HIS A O 1
ATOM 2224 N N . SER A 1 278 ? -40.541 8.723 22.916 1.00 71.44 278 SER A N 1
ATOM 2225 C CA . SER A 1 278 ? -39.942 7.451 22.483 1.00 71.44 278 SER A CA 1
ATOM 2226 C C . SER A 1 278 ? -38.439 7.551 22.234 1.00 71.44 278 SER A C 1
ATOM 2228 O O . SER A 1 278 ? -37.786 6.521 22.098 1.00 71.44 278 SER A O 1
ATOM 2230 N N . MET A 1 279 ? -37.892 8.768 22.190 1.00 63.91 279 MET A N 1
ATOM 2231 C CA . MET A 1 279 ? -36.462 9.024 22.080 1.00 63.91 279 MET A CA 1
ATOM 2232 C C . MET A 1 279 ? -35.987 9.745 23.334 1.00 63.91 279 MET A C 1
ATOM 2234 O O . MET A 1 279 ? -36.483 10.821 23.662 1.00 63.91 279 MET A O 1
ATOM 2238 N N . LEU A 1 280 ? -35.023 9.144 24.027 1.00 66.88 280 LEU A N 1
ATOM 2239 C CA . LEU A 1 280 ? -34.267 9.828 25.067 1.00 66.88 280 LEU A CA 1
ATOM 2240 C C . LEU A 1 280 ? -32.936 10.248 24.452 1.00 66.88 280 LEU A C 1
ATOM 2242 O O . LEU A 1 280 ? -32.146 9.395 24.036 1.00 66.88 280 LEU A O 1
ATOM 2246 N N . TRP A 1 281 ? -32.725 11.555 24.353 1.00 68.12 281 TRP A N 1
ATOM 2247 C CA . TRP A 1 281 ? -31.473 12.119 23.870 1.00 68.12 281 TRP A CA 1
ATOM 2248 C C . TRP A 1 281 ? -30.408 11.964 24.952 1.00 68.12 281 TRP A C 1
ATOM 2250 O O . TRP A 1 281 ? -30.643 12.276 26.118 1.00 68.12 281 TRP A O 1
ATOM 2260 N N . ILE A 1 282 ? -29.253 11.433 24.569 1.00 69.25 282 ILE A N 1
ATOM 2261 C CA . ILE A 1 282 ? -28.091 11.340 25.442 1.00 69.25 282 ILE A CA 1
ATOM 2262 C C . ILE A 1 282 ? -27.428 12.712 25.409 1.00 69.25 282 ILE A C 1
ATOM 2264 O O . ILE A 1 282 ? -26.957 13.147 24.357 1.00 69.25 282 ILE A O 1
ATOM 2268 N N . GLU A 1 283 ? -27.414 13.396 26.552 1.00 54.44 283 GLU A N 1
ATOM 2269 C CA . GLU A 1 283 ? -26.676 14.647 26.699 1.00 54.44 283 GLU A CA 1
ATOM 2270 C C . GLU A 1 283 ? -25.204 14.409 26.355 1.00 54.44 283 GLU A C 1
ATOM 2272 O O . GLU A 1 283 ? -24.563 13.474 26.846 1.00 54.44 283 GLU A O 1
ATOM 2277 N N . ASN A 1 284 ? -24.686 15.229 25.443 1.00 55.72 284 ASN A N 1
ATOM 2278 C CA . ASN A 1 284 ? -23.348 15.078 24.904 1.00 55.72 284 ASN A CA 1
ATOM 2279 C C . ASN A 1 284 ? -22.328 15.392 26.010 1.00 55.72 284 ASN A C 1
ATOM 2281 O O . ASN A 1 284 ? -22.051 16.550 26.293 1.00 55.72 284 ASN A O 1
ATOM 2285 N N . GLN A 1 285 ? -21.779 14.360 26.657 1.00 50.16 285 GLN A N 1
ATOM 2286 C CA . GLN A 1 285 ? -20.763 14.514 27.710 1.00 50.16 285 GLN A CA 1
ATOM 2287 C C . GLN A 1 285 ? -19.352 14.774 27.165 1.00 50.16 285 GLN A C 1
ATOM 2289 O O . GLN A 1 285 ? -18.366 14.695 27.899 1.00 50.16 285 GLN A O 1
ATOM 2294 N N . VAL A 1 286 ? -19.225 15.062 25.869 1.00 55.12 286 VAL A N 1
ATOM 2295 C CA . VAL A 1 286 ? -17.971 15.565 25.316 1.00 55.12 286 VAL A CA 1
ATOM 2296 C C . VAL A 1 286 ? -17.792 16.987 25.847 1.00 55.12 286 VAL A C 1
ATOM 2298 O O . VAL A 1 286 ? -18.710 17.787 25.674 1.00 55.12 286 VAL A O 1
ATOM 2301 N N . PRO A 1 287 ? -16.648 17.328 26.470 1.00 49.19 287 PRO A N 1
ATOM 2302 C CA . PRO A 1 287 ? -16.356 18.700 26.848 1.00 49.19 287 PRO A CA 1
ATOM 2303 C C . PRO A 1 287 ? -16.399 19.544 25.578 1.00 49.19 287 PRO A C 1
ATOM 2305 O O . PRO A 1 287 ? -15.482 19.508 24.756 1.00 49.19 287 PRO A O 1
ATOM 2308 N N . THR A 1 288 ? -17.496 20.264 25.372 1.00 51.69 288 THR A N 1
ATOM 2309 C CA . THR A 1 288 ? -17.516 21.384 24.449 1.00 51.69 288 THR A CA 1
ATOM 2310 C C . THR A 1 288 ? -16.532 22.369 25.043 1.00 51.69 288 THR A C 1
ATOM 2312 O O . THR A 1 288 ? -16.806 22.949 26.096 1.00 51.69 288 THR A O 1
ATOM 2315 N N . GLY A 1 289 ? -15.345 22.468 24.435 1.00 50.09 289 GLY A N 1
ATOM 2316 C CA . GLY A 1 289 ? -14.405 23.537 24.745 1.00 50.09 289 GLY A CA 1
ATOM 2317 C C . GLY A 1 289 ? -15.174 24.851 24.805 1.00 50.09 289 GLY A C 1
ATOM 2318 O O . GLY A 1 289 ? -16.158 25.014 24.075 1.00 50.09 289 GLY A O 1
ATOM 2319 N N . ALA A 1 290 ? -14.787 25.724 25.739 1.00 53.25 290 ALA A N 1
ATOM 2320 C CA . ALA A 1 290 ? -15.377 27.049 25.872 1.00 53.25 290 ALA A CA 1
ATOM 2321 C C . ALA A 1 290 ? -15.573 27.649 24.471 1.00 53.25 290 ALA A C 1
ATOM 2323 O O . ALA A 1 290 ? -14.681 27.459 23.643 1.00 53.25 290 ALA A O 1
ATOM 2324 N N . PRO A 1 291 ? -16.726 28.279 24.179 1.00 53.56 291 PRO A N 1
ATOM 2325 C CA . PRO A 1 291 ? -16.958 28.861 22.869 1.00 53.56 291 PRO A CA 1
ATOM 2326 C C . PRO A 1 291 ? -15.801 29.818 22.595 1.00 53.56 291 PRO A C 1
ATOM 2328 O O . PRO A 1 291 ? -15.712 30.867 23.233 1.00 53.56 291 PRO A O 1
ATOM 2331 N N . GLU A 1 292 ? -14.891 29.408 21.705 1.00 54.06 292 GLU A N 1
ATOM 2332 C CA . GLU A 1 292 ? -13.942 30.311 21.067 1.00 54.06 292 GLU A CA 1
ATOM 2333 C C . GLU A 1 292 ? -14.777 31.513 20.634 1.00 54.06 292 GLU A C 1
ATOM 2335 O O . GLU A 1 292 ? -15.883 31.364 20.093 1.00 54.06 292 GLU A O 1
ATOM 2340 N N . THR A 1 293 ? -14.343 32.681 21.089 1.00 57.28 293 THR A N 1
ATOM 2341 C CA . THR A 1 293 ? -15.114 33.918 21.097 1.00 57.28 293 THR A CA 1
ATOM 2342 C C . THR A 1 293 ? -15.768 34.115 19.734 1.00 57.28 293 THR A C 1
ATOM 2344 O O . THR A 1 293 ? -15.156 33.908 18.689 1.00 57.28 293 THR A O 1
ATOM 2347 N N . ALA A 1 294 ? -17.044 34.510 19.720 1.00 60.28 294 ALA A N 1
ATOM 2348 C CA . ALA A 1 294 ? -17.824 34.662 18.488 1.00 60.28 294 ALA A CA 1
ATOM 2349 C C . ALA A 1 294 ? -17.187 35.618 17.447 1.00 60.28 294 ALA A C 1
ATOM 2351 O O . ALA A 1 294 ? -17.631 35.655 16.301 1.00 60.28 294 ALA A O 1
ATOM 2352 N N . GLU A 1 295 ? -16.146 36.358 17.839 1.00 66.69 295 GLU A N 1
ATOM 2353 C CA . GLU A 1 295 ? -15.324 37.247 17.018 1.00 66.69 295 GLU A CA 1
ATOM 2354 C C . GLU A 1 295 ? -14.241 36.524 16.189 1.00 66.69 295 GLU A C 1
ATOM 2356 O O . GLU A 1 295 ? -13.852 37.041 15.146 1.00 66.69 295 GLU A O 1
ATOM 2361 N N . GLU A 1 296 ? -13.795 35.319 16.570 1.00 76.56 296 GLU A N 1
ATOM 2362 C CA . GLU A 1 296 ? -12.781 34.547 15.819 1.00 76.56 296 GLU A CA 1
ATOM 2363 C C . GLU A 1 296 ? -13.397 33.716 14.679 1.00 76.56 296 GLU A C 1
ATOM 2365 O O . GLU A 1 296 ? -12.758 33.438 13.662 1.00 76.56 296 GLU A O 1
ATOM 2370 N N . LEU A 1 297 ? -14.684 33.367 14.795 1.00 80.00 297 LEU A N 1
ATOM 2371 C CA . LEU A 1 297 ? -15.403 32.574 13.793 1.00 80.00 297 LEU A CA 1
ATOM 2372 C C . LEU A 1 297 ? -15.482 33.233 12.399 1.00 80.00 297 LEU A C 1
ATOM 2374 O O . LEU A 1 297 ? -15.345 32.507 11.412 1.00 80.00 297 LEU A O 1
ATOM 2378 N N . PRO A 1 298 ? -15.721 34.552 12.251 1.00 87.75 298 PRO A N 1
ATOM 2379 C CA . PRO A 1 298 ? -15.695 35.213 10.947 1.00 87.75 298 PRO A CA 1
ATOM 2380 C C . PRO A 1 298 ? -14.314 35.177 10.283 1.00 87.75 298 PRO A C 1
ATOM 2382 O O . PRO A 1 298 ? -14.238 34.882 9.093 1.00 87.75 298 PRO A O 1
ATOM 2385 N N . ALA A 1 299 ? -13.240 35.409 11.047 1.00 87.12 299 ALA A N 1
ATOM 2386 C CA . ALA A 1 299 ? -11.870 35.384 10.531 1.00 87.12 299 ALA A CA 1
ATOM 2387 C C . ALA A 1 299 ? -11.488 33.983 10.029 1.00 87.12 299 ALA A C 1
ATOM 2389 O O . ALA A 1 299 ? -11.018 33.835 8.902 1.00 87.12 299 ALA A O 1
ATOM 2390 N N . LEU A 1 300 ? -11.809 32.944 10.807 1.00 85.25 300 LEU A N 1
ATOM 2391 C CA . LEU A 1 300 ? -11.592 31.551 10.406 1.00 85.25 300 LEU A CA 1
ATOM 2392 C C . LEU A 1 300 ? -12.412 31.154 9.170 1.00 85.25 300 LEU A C 1
ATOM 2394 O O . LEU A 1 300 ? -11.945 30.368 8.351 1.00 85.25 300 LEU A O 1
ATOM 2398 N N . ARG A 1 301 ? -13.626 31.694 8.996 1.00 88.69 301 ARG A N 1
ATOM 2399 C CA . ARG A 1 301 ? -14.433 31.455 7.785 1.00 88.69 301 ARG A CA 1
ATOM 2400 C C . ARG A 1 301 ? -13.845 32.130 6.551 1.00 88.69 301 ARG A C 1
ATOM 2402 O O . ARG A 1 301 ? -13.937 31.568 5.462 1.00 88.69 301 ARG A O 1
ATOM 2409 N N . GLU A 1 302 ? -13.272 33.320 6.702 1.00 95.56 302 GLU A N 1
ATOM 2410 C CA . GLU A 1 302 ? -12.584 34.010 5.610 1.00 95.56 302 GLU A CA 1
ATOM 2411 C C . GLU A 1 302 ? -11.308 33.260 5.207 1.00 95.56 302 GLU A C 1
ATOM 2413 O O . GLU A 1 302 ? -11.059 33.055 4.019 1.00 95.56 302 GLU A O 1
ATOM 2418 N N . GLU A 1 303 ? -10.535 32.783 6.182 1.00 93.75 303 GLU A N 1
ATOM 2419 C CA . GLU A 1 303 ? -9.361 31.942 5.940 1.00 93.75 303 GLU A CA 1
ATOM 2420 C C . GLU A 1 303 ? -9.747 30.607 5.286 1.00 93.75 303 GLU A C 1
ATOM 2422 O O . GLU A 1 303 ? -9.156 30.217 4.280 1.00 93.75 303 GLU A O 1
ATOM 2427 N N . GLU A 1 304 ? -10.804 29.944 5.768 1.00 93.00 304 GLU A N 1
ATOM 2428 C CA . GLU A 1 304 ? -11.339 28.730 5.143 1.00 93.00 304 GLU A CA 1
ATOM 2429 C C . GLU A 1 304 ? -11.755 28.989 3.685 1.00 93.00 304 GLU A C 1
ATOM 2431 O O . GLU A 1 304 ? -11.519 28.145 2.818 1.00 93.00 304 GLU A O 1
ATOM 2436 N N . ALA A 1 305 ? -12.360 30.144 3.390 1.00 94.94 305 ALA A N 1
ATOM 2437 C CA . ALA A 1 305 ? -12.732 30.520 2.029 1.00 94.94 305 ALA A CA 1
ATOM 2438 C C . ALA A 1 305 ? -11.500 30.733 1.133 1.00 94.94 305 ALA A C 1
ATOM 2440 O O . ALA A 1 305 ? -11.475 30.204 0.020 1.00 94.94 305 ALA A O 1
ATOM 2441 N N . LYS A 1 306 ? -10.463 31.422 1.630 1.00 96.69 306 LYS A N 1
ATOM 2442 C CA . LYS A 1 306 ? -9.192 31.629 0.912 1.00 96.69 306 LYS A CA 1
ATOM 2443 C C . LYS A 1 306 ? -8.495 30.306 0.609 1.00 96.69 306 LYS A C 1
ATOM 2445 O O . LYS A 1 306 ? -8.176 30.035 -0.545 1.00 96.69 306 LYS A O 1
ATOM 2450 N N . LEU A 1 307 ? -8.357 29.440 1.613 1.00 93.50 307 LEU A N 1
ATOM 2451 C CA . LEU A 1 307 ? -7.744 28.121 1.449 1.00 93.50 307 LEU A CA 1
ATOM 2452 C C . LEU A 1 307 ? -8.546 27.231 0.490 1.00 93.50 307 LEU A C 1
ATOM 2454 O O . LEU A 1 307 ? -7.972 26.477 -0.293 1.00 93.50 307 LEU A O 1
ATOM 2458 N N . LYS A 1 308 ? -9.883 27.320 0.494 1.00 94.19 308 LYS A N 1
ATOM 2459 C CA . LYS A 1 308 ? -10.719 26.605 -0.485 1.00 94.19 308 LYS A CA 1
ATOM 2460 C C . LYS A 1 308 ? -10.501 27.098 -1.911 1.00 94.19 308 LYS A C 1
ATOM 2462 O O . LYS A 1 308 ? -10.483 26.270 -2.822 1.00 94.19 308 LYS A O 1
ATOM 2467 N N . GLU A 1 309 ? -10.357 28.404 -2.109 1.00 97.19 309 GLU A N 1
ATOM 2468 C CA . GLU A 1 309 ? -10.063 28.981 -3.422 1.00 97.19 309 GLU A CA 1
ATOM 2469 C C . GLU A 1 309 ? -8.677 28.551 -3.920 1.00 97.19 309 GLU A C 1
ATOM 2471 O O . GLU A 1 309 ? -8.536 28.127 -5.067 1.00 97.19 309 GLU A O 1
ATOM 2476 N N . GLU A 1 310 ? -7.674 28.569 -3.044 1.00 96.69 310 GLU A N 1
ATOM 2477 C CA . GLU A 1 310 ? -6.315 28.126 -3.352 1.00 96.69 310 GLU A CA 1
ATOM 2478 C C . GLU A 1 310 ? -6.268 26.638 -3.719 1.00 96.69 310 GLU A C 1
ATOM 2480 O O . GLU A 1 310 ? -5.772 26.285 -4.788 1.00 96.69 310 GLU A O 1
ATOM 2485 N N . ILE A 1 311 ? -6.919 25.771 -2.936 1.00 94.69 311 ILE A N 1
ATOM 2486 C CA . ILE A 1 311 ? -7.054 24.341 -3.261 1.00 94.69 311 ILE A CA 1
ATOM 2487 C C . ILE A 1 311 ? -7.771 24.137 -4.605 1.00 94.69 311 ILE A C 1
ATOM 2489 O O . ILE A 1 311 ? -7.441 23.217 -5.358 1.00 94.69 311 ILE A O 1
ATOM 2493 N N . ALA A 1 312 ? -8.785 24.946 -4.924 1.00 96.12 312 ALA A N 1
ATOM 2494 C CA . ALA A 1 312 ? -9.474 24.859 -6.210 1.00 96.12 312 ALA A CA 1
ATOM 2495 C C . ALA A 1 312 ? -8.554 25.265 -7.373 1.00 96.12 312 ALA A C 1
ATOM 2497 O O . ALA A 1 312 ? -8.552 24.593 -8.409 1.00 96.12 312 ALA A O 1
ATOM 2498 N N . ARG A 1 313 ? -7.739 26.307 -7.182 1.00 97.75 313 ARG A N 1
ATOM 2499 C CA . ARG A 1 313 ? -6.735 26.778 -8.143 1.00 97.75 313 ARG A CA 1
ATOM 2500 C C . ARG A 1 313 ? -5.652 25.726 -8.386 1.00 97.75 313 ARG A C 1
ATOM 2502 O O . ARG A 1 313 ? -5.399 25.377 -9.535 1.00 97.75 313 ARG A O 1
ATOM 2509 N N . GLU A 1 314 ? -5.096 25.138 -7.330 1.00 93.06 314 GLU A N 1
ATOM 2510 C CA . GLU A 1 314 ? -4.111 24.054 -7.438 1.00 93.06 314 GLU A CA 1
ATOM 2511 C C . GLU A 1 314 ? -4.684 22.814 -8.127 1.00 93.06 314 GLU A C 1
ATOM 2513 O O . GLU A 1 314 ? -4.009 22.168 -8.927 1.00 93.06 314 GLU A O 1
ATOM 2518 N N . LYS A 1 315 ? -5.946 22.460 -7.860 1.00 95.56 315 LYS A N 1
ATOM 2519 C CA . LYS A 1 315 ? -6.614 21.351 -8.559 1.00 95.56 315 LYS A CA 1
ATOM 2520 C C . LYS A 1 315 ? -6.779 21.624 -10.051 1.00 95.56 315 LYS A C 1
ATOM 2522 O O . LYS A 1 315 ? -6.649 20.689 -10.840 1.00 95.56 315 LYS A O 1
ATOM 2527 N N . ALA A 1 316 ? -7.072 22.865 -10.436 1.00 96.69 316 ALA A N 1
ATOM 2528 C CA . ALA A 1 316 ? -7.157 23.252 -11.839 1.00 96.69 316 ALA A CA 1
ATOM 2529 C C . ALA A 1 316 ? -5.784 23.149 -12.523 1.00 96.69 316 ALA A C 1
ATOM 2531 O O . ALA A 1 316 ? -5.681 22.493 -13.558 1.00 96.69 316 ALA A O 1
ATOM 2532 N N . LEU A 1 317 ? -4.735 23.678 -11.890 1.00 96.56 317 LEU A N 1
ATOM 2533 C CA . LEU A 1 317 ? -3.363 23.629 -12.404 1.00 96.56 317 LEU A CA 1
ATOM 2534 C C . LEU A 1 317 ? -2.832 22.190 -12.502 1.00 96.56 317 LEU A C 1
ATOM 2536 O O . LEU A 1 317 ? -2.273 21.790 -13.518 1.00 96.56 317 LEU A O 1
ATOM 2540 N N . ASN A 1 318 ? -3.099 21.353 -11.498 1.00 91.81 318 ASN A N 1
ATOM 2541 C CA . ASN A 1 318 ? -2.758 19.930 -11.547 1.00 91.81 318 ASN A CA 1
ATOM 2542 C C . ASN A 1 318 ? -3.492 19.186 -12.668 1.00 91.81 318 ASN A C 1
ATOM 2544 O O . ASN A 1 318 ? -2.929 18.279 -13.279 1.00 91.81 318 ASN A O 1
ATOM 2548 N N . LYS A 1 319 ? -4.748 19.546 -12.950 1.00 96.62 319 LYS A N 1
ATOM 2549 C CA . LYS A 1 319 ? -5.504 18.960 -14.062 1.00 96.62 319 LYS A CA 1
ATOM 2550 C C . LYS A 1 319 ? -4.898 19.352 -15.412 1.00 96.62 319 LYS A C 1
ATOM 2552 O O . LYS A 1 319 ? -4.800 18.496 -16.286 1.00 96.62 319 LYS A O 1
ATOM 2557 N N . GLU A 1 320 ? -4.483 20.604 -15.568 1.00 96.31 320 GLU A N 1
ATOM 2558 C CA . GLU A 1 320 ? -3.800 21.099 -16.768 1.00 96.31 320 GLU A CA 1
ATOM 2559 C C . GLU A 1 320 ? -2.455 20.389 -16.980 1.00 96.31 320 GLU A C 1
ATOM 2561 O O . GLU A 1 320 ? -2.247 19.775 -18.025 1.00 96.31 320 GLU A O 1
ATOM 2566 N N . LEU A 1 321 ? -1.614 20.312 -15.942 1.00 93.94 321 LEU A N 1
ATOM 2567 C CA . LEU A 1 321 ? -0.353 19.560 -15.983 1.00 93.94 321 LEU A CA 1
ATOM 2568 C C . LEU A 1 321 ? -0.563 18.084 -16.344 1.00 93.94 321 LEU A C 1
ATOM 2570 O O . LEU A 1 321 ? 0.199 17.511 -17.123 1.00 93.94 321 LEU A O 1
ATOM 2574 N N . GLN A 1 322 ? -1.605 17.442 -15.810 1.00 93.12 322 GLN A N 1
ATOM 2575 C CA . GLN A 1 322 ? -1.939 16.065 -16.181 1.00 93.12 322 GLN A CA 1
ATOM 2576 C C . GLN A 1 322 ? -2.317 15.941 -17.661 1.00 93.12 322 GLN A C 1
ATOM 2578 O O . GLN A 1 322 ? -1.897 14.981 -18.311 1.00 93.12 322 GLN A O 1
ATOM 2583 N N . MET A 1 323 ? -3.084 16.889 -18.203 1.00 95.50 323 MET A N 1
ATOM 2584 C CA . MET A 1 323 ? -3.424 16.910 -19.627 1.00 95.50 323 MET A CA 1
ATOM 2585 C C . MET A 1 323 ? -2.177 17.081 -20.500 1.00 95.50 323 MET A C 1
ATOM 2587 O O . MET A 1 323 ? -2.024 16.346 -21.479 1.00 95.50 323 MET A O 1
ATOM 2591 N N . ASP A 1 324 ? -1.250 17.949 -20.105 1.00 96.06 324 ASP A N 1
ATOM 2592 C CA . ASP A 1 324 ? 0.019 18.155 -20.807 1.00 96.06 324 ASP A CA 1
ATOM 2593 C C . ASP A 1 324 ? 0.908 16.913 -20.785 1.00 96.06 324 ASP A C 1
ATOM 2595 O O . ASP A 1 324 ? 1.460 16.516 -21.814 1.00 96.06 324 ASP A O 1
ATOM 2599 N N . VAL A 1 325 ? 1.012 16.235 -19.639 1.00 92.00 325 VAL A N 1
ATOM 2600 C CA . VAL A 1 325 ? 1.753 14.971 -19.525 1.00 92.00 325 VAL A CA 1
ATOM 2601 C C . VAL A 1 325 ? 1.143 13.901 -20.429 1.00 92.00 325 VAL A C 1
ATOM 2603 O O . VAL A 1 325 ? 1.879 13.181 -21.106 1.00 92.00 325 VAL A O 1
ATOM 2606 N N . ILE A 1 326 ? -0.188 13.796 -20.486 1.00 91.62 326 ILE A N 1
ATOM 2607 C CA . ILE A 1 326 ? -0.880 12.861 -21.385 1.00 91.62 326 ILE A CA 1
ATOM 2608 C C . ILE A 1 326 ? -0.588 13.207 -22.851 1.00 91.62 326 ILE A C 1
ATOM 2610 O O . ILE A 1 326 ? -0.276 12.312 -23.638 1.00 91.62 326 ILE A O 1
ATOM 2614 N N . ALA A 1 327 ? -0.629 14.489 -23.221 1.00 95.31 327 ALA A N 1
ATOM 2615 C CA . ALA A 1 327 ? -0.333 14.937 -24.579 1.00 95.31 327 ALA A CA 1
ATOM 2616 C C . ALA A 1 327 ? 1.124 14.650 -24.981 1.00 95.31 327 ALA A C 1
ATOM 2618 O O . ALA A 1 327 ? 1.372 14.134 -26.073 1.00 95.31 327 ALA A O 1
ATOM 2619 N N . ARG A 1 328 ? 2.092 14.917 -24.093 1.00 92.56 328 ARG A N 1
ATOM 2620 C CA . ARG A 1 328 ? 3.515 14.608 -24.316 1.00 92.56 328 ARG A CA 1
ATOM 2621 C C . ARG A 1 328 ? 3.759 13.105 -24.437 1.00 92.56 328 ARG A C 1
ATOM 2623 O O . ARG A 1 328 ? 4.499 12.691 -25.323 1.00 92.56 328 ARG A O 1
ATOM 2630 N N . ARG A 1 329 ? 3.105 12.283 -23.608 1.00 92.25 329 ARG A N 1
ATOM 2631 C CA . ARG A 1 329 ? 3.179 10.815 -23.720 1.00 92.25 329 ARG A CA 1
ATOM 2632 C C . ARG A 1 329 ? 2.664 10.325 -25.063 1.00 92.25 329 ARG A C 1
ATOM 2634 O O . ARG A 1 329 ? 3.359 9.561 -25.712 1.00 92.25 329 ARG A O 1
ATOM 2641 N N . LYS A 1 330 ? 1.516 10.831 -25.518 1.00 95.62 330 LYS A N 1
ATOM 2642 C CA . LYS A 1 330 ? 0.962 10.462 -26.825 1.00 95.62 330 LYS A CA 1
ATOM 2643 C C . LYS A 1 330 ? 1.922 10.797 -27.974 1.00 95.62 330 LYS A C 1
ATOM 2645 O O . LYS A 1 330 ? 2.152 9.953 -28.829 1.00 95.62 330 LYS A O 1
ATOM 2650 N N . LYS A 1 331 ? 2.527 11.992 -27.962 1.00 95.25 331 LYS A N 1
ATOM 2651 C CA . LYS A 1 331 ? 3.554 12.372 -28.950 1.00 95.25 331 LYS A CA 1
ATOM 2652 C C . LYS A 1 331 ? 4.777 11.453 -28.894 1.00 95.25 331 LYS A C 1
ATOM 2654 O O . LYS A 1 331 ? 5.313 11.085 -29.932 1.00 95.25 331 LYS A O 1
ATOM 2659 N N . ASN A 1 332 ? 5.212 11.071 -27.695 1.00 93.19 332 ASN A N 1
ATOM 2660 C CA . ASN A 1 332 ? 6.331 10.147 -27.536 1.00 93.19 332 ASN A CA 1
ATOM 2661 C C . ASN A 1 332 ? 5.991 8.745 -28.069 1.00 93.19 332 ASN A C 1
ATOM 2663 O O . ASN A 1 332 ? 6.786 8.158 -28.792 1.00 93.19 332 ASN A O 1
ATOM 2667 N N . ASP A 1 333 ? 4.788 8.239 -27.792 1.00 93.56 333 ASP A N 1
ATOM 2668 C CA . ASP A 1 333 ? 4.316 6.956 -28.325 1.00 93.56 333 ASP A CA 1
ATOM 2669 C C . ASP A 1 333 ? 4.272 6.970 -29.866 1.00 93.56 333 ASP A C 1
ATOM 2671 O O . ASP A 1 333 ? 4.674 5.999 -30.507 1.00 93.56 333 ASP A O 1
ATOM 2675 N N . GLU A 1 334 ? 3.851 8.086 -30.473 1.00 95.38 334 GLU A N 1
ATOM 2676 C CA . GLU A 1 334 ? 3.876 8.294 -31.929 1.00 95.38 334 GLU A CA 1
ATOM 2677 C C . GLU A 1 334 ? 5.312 8.289 -32.491 1.00 95.38 334 GLU A C 1
ATOM 2679 O O . GLU A 1 334 ? 5.576 7.630 -33.500 1.00 95.38 334 GLU A O 1
ATOM 2684 N N . LEU A 1 335 ? 6.262 8.955 -31.824 1.00 92.12 335 LEU A N 1
ATOM 2685 C CA . LEU A 1 335 ? 7.680 8.947 -32.211 1.00 92.12 335 LEU A CA 1
ATOM 2686 C C . LEU A 1 335 ? 8.309 7.556 -32.079 1.00 92.12 335 LEU A C 1
ATOM 2688 O O . LEU A 1 335 ? 9.020 7.114 -32.980 1.00 92.12 335 LEU A O 1
ATOM 2692 N N . VAL A 1 336 ? 8.025 6.837 -30.992 1.00 91.38 336 VAL A N 1
ATOM 2693 C CA . VAL A 1 336 ? 8.501 5.463 -30.782 1.00 91.38 336 VAL A CA 1
ATOM 2694 C C . VAL A 1 336 ? 7.935 4.529 -31.851 1.00 91.38 336 VAL A C 1
ATOM 2696 O O . VAL A 1 336 ? 8.676 3.712 -32.398 1.00 91.38 336 VAL A O 1
ATOM 2699 N N . ALA A 1 337 ? 6.656 4.673 -32.209 1.00 93.19 337 ALA A N 1
ATOM 2700 C CA . ALA A 1 337 ? 6.051 3.915 -33.301 1.00 93.19 337 ALA A CA 1
ATOM 2701 C C . ALA A 1 337 ? 6.721 4.220 -34.653 1.00 93.19 337 ALA A C 1
ATOM 2703 O O . ALA A 1 337 ? 7.009 3.299 -35.419 1.00 93.19 337 ALA A O 1
ATOM 2704 N N . MET A 1 338 ? 7.032 5.488 -34.930 1.00 94.06 338 MET A N 1
ATOM 2705 C CA . MET A 1 338 ? 7.740 5.893 -36.147 1.00 94.06 338 MET A CA 1
ATOM 2706 C C . MET A 1 338 ? 9.169 5.338 -36.195 1.00 94.06 338 MET A C 1
ATOM 2708 O O . MET A 1 338 ? 9.580 4.795 -37.219 1.00 94.06 338 MET A O 1
ATOM 2712 N N . MET A 1 339 ? 9.910 5.400 -35.086 1.00 91.75 339 MET A N 1
ATOM 2713 C CA . MET A 1 339 ? 11.246 4.804 -34.989 1.00 91.75 339 MET A CA 1
ATOM 2714 C C . MET A 1 339 ? 11.208 3.287 -35.176 1.00 91.75 339 MET A C 1
ATOM 2716 O O . MET A 1 339 ? 12.075 2.735 -35.851 1.00 91.75 339 MET A O 1
ATOM 2720 N N . ALA A 1 340 ? 10.200 2.607 -34.624 1.00 88.94 340 ALA A N 1
ATOM 2721 C CA . ALA A 1 340 ? 10.014 1.176 -34.830 1.00 88.94 340 ALA A CA 1
ATOM 2722 C C . ALA A 1 340 ? 9.765 0.850 -36.311 1.00 88.94 340 ALA A C 1
ATOM 2724 O O . ALA A 1 340 ? 10.408 -0.053 -36.842 1.00 88.94 340 ALA A O 1
ATOM 2725 N N . LEU A 1 341 ? 8.913 1.619 -36.999 1.00 94.38 341 LEU A N 1
ATOM 2726 C CA . LEU A 1 341 ? 8.679 1.460 -38.438 1.00 94.38 341 LEU A CA 1
ATOM 2727 C C . LEU A 1 341 ? 9.958 1.681 -39.256 1.00 94.38 341 LEU A C 1
ATOM 2729 O O . LEU A 1 341 ? 10.324 0.823 -40.060 1.00 94.38 341 LEU A O 1
ATOM 2733 N N . LEU A 1 342 ? 10.685 2.774 -39.008 1.00 93.62 342 LEU A N 1
ATOM 2734 C CA . LEU A 1 342 ? 11.960 3.060 -39.676 1.00 93.62 342 LEU A CA 1
ATOM 2735 C C . LEU A 1 342 ? 12.990 1.955 -39.433 1.00 93.62 342 LEU A C 1
ATOM 2737 O O . LEU A 1 342 ? 13.717 1.563 -40.347 1.00 93.62 342 LEU A O 1
ATOM 2741 N N . ARG A 1 343 ? 13.033 1.401 -38.221 1.00 91.75 343 ARG A N 1
ATOM 2742 C CA . ARG A 1 343 ? 13.885 0.256 -37.908 1.00 91.75 343 ARG A CA 1
ATOM 2743 C C . ARG A 1 343 ? 13.484 -0.975 -38.721 1.00 91.75 343 ARG A C 1
ATOM 2745 O O . ARG A 1 343 ? 14.347 -1.578 -39.345 1.00 91.75 343 ARG A O 1
ATOM 2752 N N . THR A 1 344 ? 12.198 -1.317 -38.782 1.00 94.44 344 THR A N 1
ATOM 2753 C CA . THR A 1 344 ? 11.750 -2.472 -39.577 1.00 94.44 344 THR A CA 1
ATOM 2754 C C . THR A 1 344 ? 12.011 -2.298 -41.075 1.00 94.44 344 THR A C 1
ATOM 2756 O O . THR A 1 344 ? 12.426 -3.247 -41.736 1.00 94.44 344 THR A O 1
ATOM 2759 N N . GLU A 1 345 ? 11.848 -1.087 -41.614 1.00 95.75 345 GLU A N 1
ATOM 2760 C CA . GLU A 1 345 ? 12.139 -0.784 -43.021 1.00 95.75 345 GLU A CA 1
ATOM 2761 C C . GLU A 1 345 ? 13.641 -0.839 -43.324 1.00 95.75 345 GLU A C 1
ATOM 2763 O O . GLU A 1 345 ? 14.048 -1.382 -44.353 1.00 95.75 345 GLU A O 1
ATOM 2768 N N . THR A 1 346 ? 14.488 -0.336 -42.421 1.00 95.38 346 THR A N 1
ATOM 2769 C CA . THR A 1 346 ? 15.950 -0.425 -42.581 1.00 95.38 346 THR A CA 1
ATOM 2770 C C . THR A 1 346 ? 16.444 -1.865 -42.456 1.00 95.38 346 THR A C 1
ATOM 2772 O O . THR A 1 346 ? 17.242 -2.298 -43.285 1.00 95.38 346 THR A O 1
ATOM 2775 N N . GLU A 1 347 ? 15.917 -2.655 -41.518 1.00 92.94 347 GLU A N 1
ATOM 2776 C CA . GLU A 1 347 ? 16.189 -4.096 -41.412 1.00 92.94 347 GLU A CA 1
ATOM 2777 C C . GLU A 1 347 ? 15.739 -4.849 -42.680 1.00 92.94 347 GLU A C 1
ATOM 2779 O O . GLU A 1 347 ? 16.482 -5.680 -43.213 1.00 92.94 347 GLU A O 1
ATOM 2784 N N . ALA A 1 348 ? 14.572 -4.517 -43.241 1.00 92.25 348 ALA A N 1
ATOM 2785 C CA . ALA A 1 348 ? 14.091 -5.091 -44.498 1.00 92.25 348 ALA A CA 1
ATOM 2786 C C . ALA A 1 348 ? 14.945 -4.673 -45.709 1.00 92.25 348 ALA A C 1
ATOM 2788 O O . ALA A 1 348 ? 15.195 -5.482 -46.605 1.00 92.25 348 ALA A O 1
ATOM 2789 N N . ALA A 1 349 ? 15.412 -3.423 -45.762 1.00 92.12 349 ALA A N 1
ATOM 2790 C CA . ALA A 1 349 ? 16.318 -2.939 -46.802 1.00 92.12 349 ALA A CA 1
ATOM 2791 C C . ALA A 1 349 ? 17.677 -3.651 -46.744 1.00 92.12 349 ALA A C 1
ATOM 2793 O O . ALA A 1 349 ? 18.147 -4.131 -47.775 1.00 92.12 349 ALA A O 1
ATOM 2794 N N . ILE A 1 350 ? 18.255 -3.801 -45.548 1.00 92.00 350 ILE A N 1
ATOM 2795 C CA . ILE A 1 350 ? 19.496 -4.557 -45.327 1.00 92.00 350 ILE A CA 1
ATOM 2796 C C . ILE A 1 350 ? 19.308 -6.017 -45.741 1.00 92.00 350 ILE A C 1
ATOM 2798 O O . ILE A 1 350 ? 20.136 -6.563 -46.462 1.00 92.00 350 ILE A O 1
ATOM 2802 N N . THR A 1 351 ? 18.190 -6.639 -45.367 1.00 91.88 351 THR A N 1
ATOM 2803 C CA . THR A 1 351 ? 17.895 -8.027 -45.752 1.00 91.88 351 THR A CA 1
ATOM 2804 C C . THR A 1 351 ? 17.808 -8.179 -47.273 1.00 91.88 351 THR A C 1
ATOM 2806 O O . THR A 1 351 ? 18.416 -9.085 -47.839 1.00 91.88 351 THR A O 1
ATOM 2809 N N . ARG A 1 352 ? 17.110 -7.267 -47.966 1.00 94.81 352 ARG A N 1
ATOM 2810 C CA . ARG A 1 352 ? 17.051 -7.249 -49.439 1.00 94.81 352 ARG A CA 1
ATOM 2811 C C . ARG A 1 352 ? 18.429 -7.051 -50.066 1.00 94.81 352 ARG A C 1
ATOM 2813 O O . ARG A 1 352 ? 18.746 -7.720 -51.045 1.00 94.81 352 ARG A O 1
ATOM 2820 N N . HIS A 1 353 ? 19.241 -6.160 -49.506 1.00 91.94 353 HIS A N 1
ATOM 2821 C CA . HIS A 1 353 ? 20.607 -5.925 -49.961 1.00 91.94 353 HIS A CA 1
ATOM 2822 C C . HIS A 1 353 ? 21.479 -7.177 -49.806 1.00 91.94 353 HIS A C 1
ATOM 2824 O O . HIS A 1 353 ? 22.135 -7.578 -50.764 1.00 91.94 353 HIS A O 1
ATOM 2830 N N . ASN A 1 354 ? 21.408 -7.854 -48.659 1.00 89.69 354 ASN A N 1
ATOM 2831 C CA . ASN A 1 354 ? 22.135 -9.098 -48.413 1.00 89.69 354 ASN A CA 1
ATOM 2832 C C . ASN A 1 354 ? 21.726 -10.197 -49.401 1.00 89.69 354 ASN A C 1
ATOM 2834 O O . ASN A 1 354 ? 22.594 -10.843 -49.973 1.00 89.69 354 ASN A O 1
ATOM 2838 N N . ILE A 1 355 ? 20.429 -10.349 -49.696 1.00 93.75 355 ILE A N 1
ATOM 2839 C CA . ILE A 1 355 ? 19.949 -11.301 -50.715 1.00 93.75 355 ILE A CA 1
ATOM 2840 C C . ILE A 1 355 ? 20.528 -10.974 -52.103 1.00 93.75 355 ILE A C 1
ATOM 2842 O O . ILE A 1 355 ? 20.920 -11.878 -52.841 1.00 93.75 355 ILE A O 1
ATOM 2846 N N . LEU A 1 356 ? 20.596 -9.690 -52.474 1.00 91.38 356 LEU A N 1
ATOM 2847 C CA . LEU A 1 356 ? 21.187 -9.269 -53.748 1.00 91.38 356 LEU A CA 1
ATOM 2848 C C . LEU A 1 356 ? 22.693 -9.547 -53.804 1.00 91.38 356 LEU A C 1
ATOM 2850 O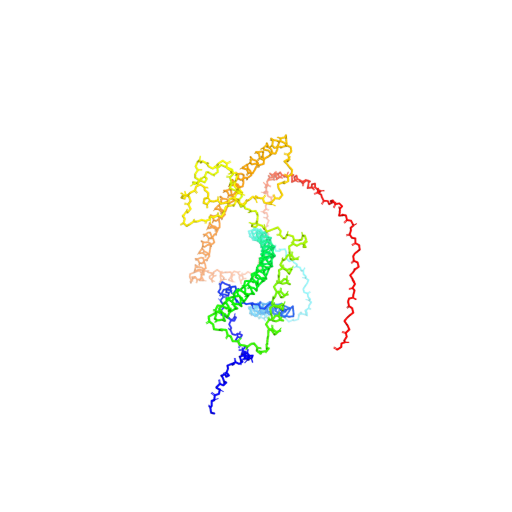 O . LEU A 1 356 ? 23.170 -9.997 -54.843 1.00 91.38 356 LEU A O 1
ATOM 2854 N N . LEU A 1 357 ? 23.424 -9.329 -52.708 1.00 86.94 357 LEU A N 1
ATOM 2855 C CA . LEU A 1 357 ? 24.851 -9.654 -52.609 1.00 86.94 357 LEU A CA 1
ATOM 2856 C C . LEU A 1 357 ? 25.111 -11.166 -52.605 1.00 86.94 357 LEU A C 1
ATOM 2858 O O . LEU A 1 357 ? 26.092 -11.633 -53.182 1.00 86.94 357 LEU A O 1
ATOM 2862 N N . GLU A 1 358 ? 24.221 -11.951 -52.001 1.00 90.38 358 GLU A N 1
ATOM 2863 C CA . GLU A 1 358 ? 24.309 -13.411 -51.980 1.00 90.38 358 GLU A CA 1
ATOM 2864 C C . GLU A 1 358 ? 23.946 -14.063 -53.321 1.00 90.38 358 GLU A C 1
ATOM 2866 O O . GLU A 1 358 ? 24.263 -15.241 -53.522 1.00 90.38 358 GLU A O 1
ATOM 2871 N N . SER A 1 359 ? 23.326 -13.316 -54.242 1.00 94.25 359 SER A N 1
ATOM 2872 C CA . SER A 1 359 ? 22.979 -13.778 -55.586 1.00 94.25 359 SER A CA 1
ATOM 2873 C C . SER A 1 359 ? 24.209 -14.257 -56.356 1.00 94.25 359 SER A C 1
ATOM 2875 O O . SER A 1 359 ? 25.249 -13.597 -56.388 1.00 94.25 359 SER A O 1
ATOM 2877 N N . ASP A 1 360 ? 24.067 -15.374 -57.072 1.00 92.06 360 ASP A N 1
ATOM 2878 C CA . ASP A 1 360 ? 25.132 -15.937 -57.909 1.00 92.06 360 ASP A CA 1
ATOM 2879 C C . ASP A 1 360 ? 25.635 -14.950 -58.971 1.00 92.06 360 ASP A C 1
ATOM 2881 O O . ASP A 1 360 ? 26.790 -15.021 -59.386 1.00 92.06 360 ASP A O 1
ATOM 2885 N N . ILE A 1 361 ? 24.783 -14.020 -59.417 1.00 89.38 361 ILE A N 1
ATOM 2886 C CA . ILE A 1 361 ? 25.161 -12.973 -60.375 1.00 89.38 361 ILE A CA 1
ATOM 2887 C C . ILE A 1 361 ? 26.128 -11.983 -59.718 1.00 89.38 361 ILE A C 1
ATOM 2889 O O . ILE A 1 361 ? 27.165 -11.677 -60.305 1.00 89.38 361 ILE A O 1
ATOM 2893 N N . ALA A 1 362 ? 25.818 -11.526 -58.501 1.00 84.56 362 ALA A N 1
ATOM 2894 C CA . ALA A 1 362 ? 26.665 -10.610 -57.742 1.00 84.56 362 ALA A CA 1
ATOM 2895 C C . ALA A 1 362 ? 27.986 -11.281 -57.347 1.00 84.56 362 ALA A C 1
ATOM 2897 O O . ALA A 1 362 ? 29.048 -10.709 -57.573 1.00 84.56 362 ALA A O 1
ATOM 2898 N N . LYS A 1 363 ? 27.942 -12.539 -56.887 1.00 90.00 363 LYS A N 1
ATOM 2899 C CA . LYS A 1 363 ? 29.142 -13.340 -56.595 1.00 90.00 363 LYS A CA 1
ATOM 2900 C C . LYS A 1 363 ? 30.036 -13.520 -57.822 1.00 90.00 363 LYS A C 1
ATOM 2902 O O . LYS A 1 363 ? 31.241 -13.323 -57.729 1.00 90.00 363 LYS A O 1
ATOM 2907 N N . LYS A 1 364 ? 29.470 -13.839 -58.993 1.00 91.31 364 LYS A N 1
ATOM 2908 C CA . LYS A 1 364 ? 30.238 -13.955 -60.248 1.00 91.31 364 LYS A CA 1
ATOM 2909 C C . LYS A 1 364 ? 30.806 -12.615 -60.716 1.00 91.31 364 LYS A C 1
ATOM 2911 O O . LYS A 1 364 ? 31.894 -12.600 -61.278 1.00 91.31 364 LYS A O 1
ATOM 2916 N N . ALA A 1 365 ? 30.086 -11.510 -60.525 1.00 86.81 365 ALA A N 1
ATOM 2917 C CA . ALA A 1 365 ? 30.584 -10.175 -60.852 1.00 86.81 365 ALA A CA 1
ATOM 2918 C C . ALA A 1 365 ? 31.737 -9.760 -59.925 1.00 86.81 365 ALA A C 1
ATOM 2920 O O . ALA A 1 365 ? 32.757 -9.286 -60.415 1.00 86.81 365 ALA A O 1
ATOM 2921 N N . ALA A 1 366 ? 31.610 -10.019 -58.620 1.00 87.19 366 ALA A N 1
ATOM 2922 C CA . ALA A 1 366 ? 32.668 -9.792 -57.640 1.00 87.19 366 ALA A CA 1
ATOM 2923 C C . ALA A 1 366 ? 33.912 -10.646 -57.936 1.00 87.19 366 ALA A C 1
ATOM 2925 O O . ALA A 1 366 ? 35.014 -10.114 -57.972 1.00 87.19 366 ALA A O 1
ATOM 2926 N N . LEU A 1 367 ? 33.737 -11.937 -58.250 1.00 90.00 367 LEU A N 1
ATOM 2927 C CA . LEU A 1 367 ? 34.838 -12.814 -58.668 1.00 90.00 367 LEU A CA 1
ATOM 2928 C C . LEU A 1 367 ? 35.531 -12.310 -59.940 1.00 90.00 367 LEU A C 1
ATOM 2930 O O . LEU A 1 367 ? 36.752 -12.313 -60.003 1.00 90.00 367 LEU A O 1
ATOM 2934 N N . LYS A 1 368 ? 34.778 -11.828 -60.937 1.00 91.44 368 LYS A N 1
ATOM 2935 C CA . LYS A 1 368 ? 35.362 -11.245 -62.156 1.00 91.44 368 LYS A CA 1
ATOM 2936 C C . LYS A 1 368 ? 36.168 -9.979 -61.884 1.00 91.44 368 LYS A C 1
ATOM 2938 O O . LYS A 1 368 ? 37.198 -9.798 -62.522 1.00 91.44 368 LYS A O 1
ATOM 2943 N N . LEU A 1 369 ? 35.696 -9.111 -60.987 1.00 87.00 369 LEU A N 1
ATOM 2944 C CA . LEU A 1 369 ? 36.446 -7.923 -60.575 1.00 87.00 369 LEU A CA 1
ATOM 2945 C C . LEU A 1 369 ? 37.736 -8.322 -59.857 1.00 87.00 369 LEU A C 1
ATOM 2947 O O . LEU A 1 369 ? 38.791 -7.823 -60.225 1.00 87.00 369 LEU A O 1
ATOM 2951 N N . HIS A 1 370 ? 37.670 -9.288 -58.939 1.00 85.81 370 HIS A N 1
ATOM 2952 C CA . HIS A 1 370 ? 38.848 -9.801 -58.238 1.00 85.81 370 HIS A CA 1
ATOM 2953 C C . HIS A 1 370 ? 39.860 -10.447 -59.199 1.00 85.81 370 HIS A C 1
ATOM 2955 O O . HIS A 1 370 ? 41.042 -10.134 -59.159 1.00 85.81 370 HIS A O 1
ATOM 2961 N N . GLU A 1 371 ? 39.405 -11.282 -60.140 1.00 88.38 371 GLU A N 1
ATOM 2962 C CA . GLU A 1 371 ? 40.265 -11.854 -61.188 1.00 88.38 371 GLU A CA 1
ATOM 2963 C C . GLU A 1 371 ? 40.880 -10.779 -62.100 1.00 88.38 371 GLU A C 1
ATOM 2965 O O . GLU A 1 371 ? 41.966 -10.970 -62.650 1.00 88.38 371 GLU A O 1
ATOM 2970 N N . GLN A 1 372 ? 40.174 -9.669 -62.334 1.00 84.81 372 GLN A N 1
ATOM 2971 C CA . GLN A 1 372 ? 40.677 -8.556 -63.135 1.00 84.81 372 GLN A CA 1
ATOM 2972 C C . GLN A 1 372 ? 41.716 -7.738 -62.357 1.00 84.81 372 GLN A C 1
ATOM 2974 O O . GLN A 1 372 ? 42.716 -7.330 -62.941 1.00 84.81 372 GLN A O 1
ATOM 2979 N N . GLU A 1 373 ? 41.518 -7.546 -61.054 1.00 83.25 373 GLU A N 1
ATOM 2980 C CA . GLU A 1 373 ? 42.495 -6.930 -60.153 1.00 83.25 373 GLU A CA 1
ATOM 2981 C C . GLU A 1 373 ? 43.757 -7.781 -60.017 1.00 83.25 373 GLU A C 1
ATOM 2983 O O . GLU A 1 373 ? 44.851 -7.245 -60.168 1.00 83.25 373 GLU A O 1
ATOM 2988 N N . GLU A 1 374 ? 43.635 -9.099 -59.851 1.00 82.88 374 GLU A N 1
ATOM 2989 C CA . GLU A 1 374 ? 44.782 -10.016 -59.821 1.00 82.88 374 GLU A CA 1
ATOM 2990 C C . GLU A 1 374 ? 45.582 -9.969 -61.129 1.00 82.88 374 GLU A C 1
ATOM 2992 O O . GLU A 1 374 ? 46.804 -9.851 -61.105 1.00 82.88 374 GLU A O 1
ATOM 2997 N N . LYS A 1 375 ? 44.909 -9.973 -62.287 1.00 80.88 375 LYS A N 1
ATOM 2998 C CA . LYS A 1 375 ? 45.581 -9.851 -63.595 1.00 80.88 375 LYS A CA 1
ATOM 2999 C C . LYS A 1 375 ? 46.250 -8.492 -63.798 1.00 80.88 375 LYS A C 1
ATOM 3001 O O . LYS A 1 375 ? 47.273 -8.420 -64.473 1.00 80.88 375 LYS A O 1
ATOM 3006 N N . ASN A 1 376 ? 45.684 -7.424 -63.240 1.00 76.69 376 ASN A N 1
ATOM 3007 C CA . ASN A 1 376 ? 46.299 -6.098 -63.271 1.00 76.69 376 ASN A CA 1
ATOM 3008 C C . ASN A 1 376 ? 47.490 -6.005 -62.298 1.00 76.69 376 ASN A C 1
ATOM 3010 O O . ASN A 1 376 ? 48.482 -5.350 -62.612 1.00 76.69 376 ASN A O 1
ATOM 3014 N N . ALA A 1 377 ? 47.425 -6.684 -61.151 1.00 71.38 377 ALA A N 1
ATOM 3015 C CA . ALA A 1 377 ? 48.509 -6.740 -60.174 1.00 71.38 377 ALA A CA 1
ATOM 3016 C C . ALA A 1 377 ? 49.716 -7.539 -60.697 1.00 71.38 377 ALA A C 1
ATOM 3018 O O . ALA A 1 377 ? 50.849 -7.088 -60.551 1.00 71.38 377 ALA A O 1
ATOM 3019 N N . ASP A 1 378 ? 49.482 -8.660 -61.385 1.00 62.38 378 ASP A N 1
ATOM 3020 C CA . ASP A 1 378 ? 50.539 -9.530 -61.933 1.00 62.38 378 ASP A CA 1
ATOM 3021 C C . ASP A 1 378 ? 51.155 -8.984 -63.245 1.00 62.38 378 ASP A C 1
ATOM 3023 O O . ASP A 1 378 ? 52.201 -9.434 -63.709 1.00 62.38 378 ASP A O 1
ATOM 3027 N N . GLY A 1 379 ? 50.518 -7.977 -63.856 1.00 54.88 379 GLY A N 1
ATOM 3028 C CA . GLY A 1 379 ? 50.971 -7.320 -65.088 1.00 54.88 379 GLY A CA 1
ATOM 3029 C C . GLY A 1 379 ? 51.833 -6.068 -64.889 1.00 54.88 379 GLY A C 1
ATOM 3030 O O . GLY A 1 379 ? 52.268 -5.483 -65.881 1.00 54.88 379 GLY A O 1
ATOM 3031 N N . THR A 1 380 ? 52.082 -5.640 -63.647 1.00 50.78 380 THR A N 1
ATOM 3032 C CA . THR A 1 380 ? 52.777 -4.373 -63.353 1.00 50.78 380 THR A CA 1
ATOM 3033 C C . THR A 1 380 ? 54.149 -4.609 -62.718 1.00 50.78 380 THR A C 1
ATOM 3035 O O . THR A 1 380 ? 54.472 -4.069 -61.662 1.00 50.78 380 THR A O 1
ATOM 3038 N N . ASP A 1 381 ? 54.988 -5.405 -63.384 1.00 48.47 381 ASP A N 1
ATOM 3039 C CA . ASP A 1 381 ? 56.423 -5.436 -63.102 1.00 48.47 381 ASP A CA 1
ATOM 3040 C C . ASP A 1 381 ? 57.085 -4.215 -63.774 1.00 48.47 381 ASP A C 1
ATOM 3042 O O . ASP A 1 381 ? 57.319 -4.173 -64.982 1.00 48.47 381 ASP A O 1
ATOM 3046 N N . GLY A 1 382 ? 57.332 -3.170 -62.978 1.00 54.78 382 GLY A N 1
ATOM 3047 C CA . GLY A 1 382 ? 58.356 -2.168 -63.277 1.00 54.78 382 GLY A CA 1
ATOM 3048 C C . GLY A 1 382 ? 57.989 -1.004 -64.204 1.00 54.78 382 GLY A C 1
ATOM 3049 O O . GLY A 1 382 ? 58.739 -0.706 -65.134 1.00 54.78 382 GLY A O 1
ATOM 3050 N N . THR A 1 383 ? 56.918 -0.246 -63.942 1.00 44.25 383 THR A N 1
ATOM 3051 C CA . THR A 1 383 ? 56.813 1.113 -64.515 1.00 44.25 383 THR A CA 1
ATOM 3052 C C . THR A 1 383 ? 56.240 2.109 -63.510 1.00 44.25 383 THR A C 1
ATOM 3054 O O . THR A 1 383 ? 55.062 2.087 -63.180 1.00 44.25 383 THR A O 1
ATOM 3057 N N . THR A 1 384 ? 57.150 2.939 -62.995 1.00 48.12 384 THR A N 1
ATOM 3058 C CA . THR A 1 384 ? 56.968 4.248 -62.349 1.00 48.12 384 THR A CA 1
ATOM 3059 C C . THR A 1 384 ? 55.528 4.716 -62.130 1.00 48.12 384 THR A C 1
ATOM 3061 O O . THR A 1 384 ? 54.824 5.058 -63.080 1.00 48.12 384 THR A O 1
ATOM 3064 N N . LEU A 1 385 ? 55.170 4.838 -60.848 1.00 46.97 385 LEU A N 1
ATOM 3065 C CA . LEU A 1 385 ? 54.075 5.666 -60.346 1.00 46.97 385 LEU A CA 1
ATOM 3066 C C . LEU A 1 385 ? 54.010 6.997 -61.122 1.00 46.97 385 LEU A C 1
ATOM 3068 O O . LEU A 1 385 ? 55.002 7.732 -61.110 1.00 46.97 385 LEU A O 1
ATOM 3072 N N . PRO A 1 386 ? 52.884 7.338 -61.775 1.00 45.44 386 PRO A N 1
ATOM 3073 C CA . PRO A 1 386 ? 52.681 8.692 -62.245 1.00 45.44 386 PRO A CA 1
ATOM 3074 C C . PRO A 1 386 ? 52.536 9.585 -61.014 1.00 45.44 386 PRO A C 1
ATOM 3076 O O . PRO A 1 386 ? 51.660 9.396 -60.170 1.00 45.44 386 PRO A O 1
ATOM 3079 N N . GLU A 1 387 ? 53.454 10.533 -60.912 1.00 49.97 387 GLU A N 1
ATOM 3080 C CA . GLU A 1 387 ? 53.414 11.671 -60.012 1.00 49.97 387 GLU A CA 1
ATOM 3081 C C . GLU A 1 387 ? 52.078 12.400 -60.231 1.00 49.97 387 GLU A C 1
ATOM 3083 O O . GLU A 1 387 ? 51.894 13.120 -61.212 1.00 49.97 387 GLU A O 1
ATOM 3088 N N . VAL A 1 388 ? 51.096 12.148 -59.357 1.00 45.03 388 VAL A N 1
ATOM 3089 C CA . VAL A 1 388 ? 49.820 12.873 -59.347 1.00 45.03 388 VAL A CA 1
ATOM 3090 C C . VAL A 1 388 ? 50.095 14.254 -58.767 1.00 45.03 388 VAL A C 1
ATOM 3092 O O . VAL A 1 388 ? 49.885 14.536 -57.589 1.00 45.03 388 VAL A O 1
ATOM 3095 N N . SER A 1 389 ? 50.638 15.108 -59.625 1.00 46.78 389 SER A N 1
ATOM 3096 C CA . SER A 1 389 ? 50.689 16.545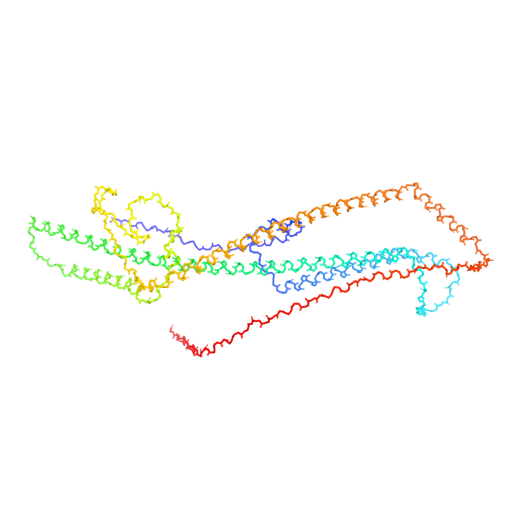 -59.457 1.00 46.78 389 SER A CA 1
ATOM 3097 C C . SER A 1 389 ? 49.281 17.121 -59.612 1.00 46.78 389 SER A C 1
ATOM 3099 O O . SER A 1 389 ? 48.668 16.977 -60.670 1.00 46.78 389 SER A O 1
ATOM 3101 N N . GLY A 1 390 ? 48.814 17.842 -58.594 1.00 48.47 390 GLY A N 1
ATOM 3102 C CA . GLY A 1 390 ? 47.837 18.914 -58.776 1.00 48.47 390 GLY A CA 1
ATOM 3103 C C . GLY A 1 390 ? 46.370 18.532 -58.609 1.00 48.47 390 GLY A C 1
ATOM 3104 O O . GLY A 1 390 ? 45.602 18.601 -59.563 1.00 48.47 390 GLY A O 1
ATOM 3105 N N . LEU A 1 391 ? 45.952 18.272 -57.371 1.00 43.66 391 LEU A N 1
ATOM 3106 C CA . LEU A 1 391 ? 44.622 18.692 -56.932 1.00 43.66 391 LEU A CA 1
ATOM 3107 C C . LEU A 1 391 ? 44.821 19.921 -56.053 1.00 43.66 391 LEU A C 1
ATOM 3109 O O . LEU A 1 391 ? 45.382 19.839 -54.965 1.00 43.66 391 LEU A O 1
ATOM 3113 N N . LYS A 1 392 ? 44.462 21.070 -56.629 1.00 44.47 392 LYS A N 1
ATOM 3114 C CA . LYS A 1 392 ? 44.413 22.361 -55.960 1.00 44.47 392 LYS A CA 1
ATOM 3115 C C . LYS A 1 392 ? 43.426 22.277 -54.803 1.00 44.47 392 LYS A C 1
ATOM 3117 O O . LYS A 1 392 ? 42.268 21.922 -55.002 1.00 44.47 392 LYS A O 1
ATOM 3122 N N . GLU A 1 393 ? 43.933 22.609 -53.628 1.00 47.50 393 GLU A N 1
ATOM 3123 C CA . GLU A 1 393 ? 43.181 22.942 -52.428 1.00 47.50 393 GLU A CA 1
ATOM 3124 C C . GLU A 1 393 ? 42.534 24.318 -52.634 1.00 47.50 393 GLU A C 1
ATOM 3126 O O . GLU A 1 393 ? 43.030 25.317 -52.135 1.00 47.50 393 GLU A O 1
ATOM 3131 N N . ASP A 1 394 ? 41.463 24.377 -53.422 1.00 53.94 394 ASP A N 1
ATOM 3132 C CA . ASP A 1 394 ? 40.580 25.542 -53.488 1.00 53.94 394 ASP A CA 1
ATOM 3133 C C . ASP A 1 394 ? 39.160 25.034 -53.200 1.00 53.94 394 ASP A C 1
ATOM 3135 O O . ASP A 1 394 ? 38.370 24.817 -54.116 1.00 53.94 394 ASP A O 1
ATOM 3139 N N . ASP A 1 395 ? 38.858 24.767 -51.929 1.00 51.84 395 ASP A N 1
ATOM 3140 C CA . ASP A 1 395 ? 37.468 24.740 -51.472 1.00 51.84 395 ASP A CA 1
ATOM 3141 C C . ASP A 1 395 ? 37.368 25.647 -50.247 1.00 51.84 395 ASP A C 1
ATOM 3143 O O . ASP A 1 395 ? 37.605 25.262 -49.099 1.00 51.84 395 ASP A O 1
ATOM 3147 N N . GLU A 1 396 ? 37.116 26.914 -50.567 1.00 56.84 396 GLU A N 1
ATOM 3148 C CA . GLU A 1 396 ? 36.613 27.957 -49.687 1.00 56.84 396 GLU A CA 1
ATOM 3149 C C . GLU A 1 396 ? 35.259 27.498 -49.122 1.00 56.84 396 GLU A C 1
ATOM 3151 O O . GLU A 1 396 ? 34.202 27.962 -49.542 1.00 56.84 396 GLU A O 1
ATOM 3156 N N . ASN A 1 397 ? 35.263 26.553 -48.179 1.00 55.72 397 ASN A N 1
ATOM 3157 C CA . ASN A 1 397 ? 34.080 26.321 -47.368 1.00 55.72 397 ASN A CA 1
ATOM 3158 C C . ASN A 1 397 ? 34.067 27.374 -46.261 1.00 55.72 397 ASN A C 1
ATOM 3160 O O . ASN A 1 397 ? 34.700 27.224 -45.213 1.00 55.72 397 ASN A O 1
ATOM 3164 N N . ASP A 1 398 ? 33.393 28.463 -46.619 1.00 49.62 398 ASP A N 1
ATOM 3165 C CA . ASP A 1 398 ? 33.036 29.631 -45.835 1.00 49.62 398 ASP A CA 1
ATOM 3166 C C . ASP A 1 398 ? 32.588 29.220 -44.430 1.00 49.62 398 ASP A C 1
ATOM 3168 O O . ASP A 1 398 ? 31.713 28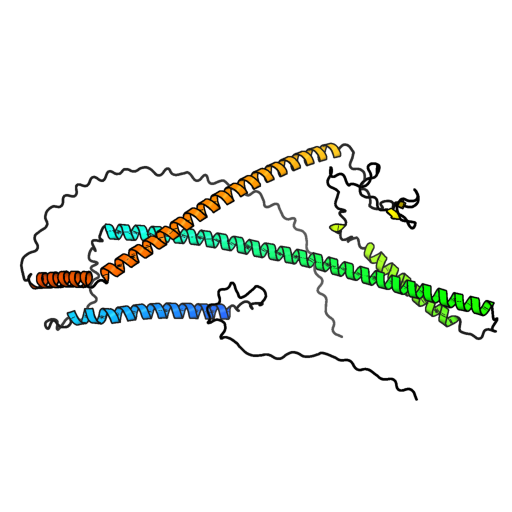.367 -44.243 1.00 49.62 398 ASP A O 1
ATOM 3172 N N . GLY A 1 399 ? 33.256 29.801 -43.440 1.00 51.75 399 GLY A N 1
ATOM 3173 C CA . GLY A 1 399 ? 32.903 29.656 -42.044 1.00 51.75 399 GLY A CA 1
ATOM 3174 C C . GLY A 1 399 ? 31.596 30.383 -41.786 1.00 51.75 399 GLY A C 1
ATOM 31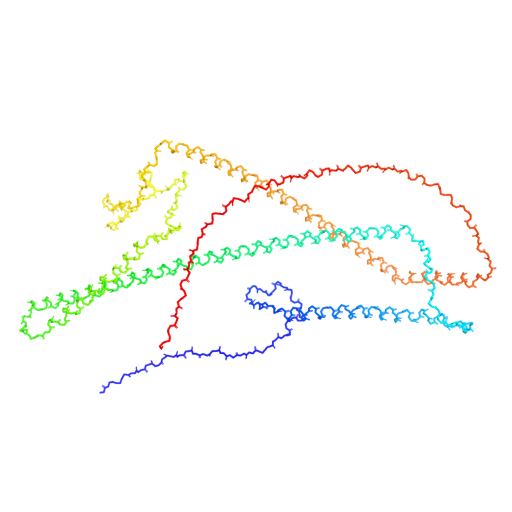75 O O . GLY A 1 399 ? 31.613 31.526 -41.342 1.00 51.75 399 GLY A O 1
ATOM 3176 N N . ASP A 1 400 ? 30.479 29.707 -42.037 1.00 53.75 400 ASP A N 1
ATOM 3177 C CA . ASP A 1 400 ? 29.180 30.118 -41.515 1.00 53.75 400 ASP A CA 1
ATOM 3178 C C . ASP A 1 400 ? 29.057 29.613 -40.072 1.00 53.75 400 ASP A C 1
ATOM 3180 O O . ASP A 1 400 ? 28.452 28.585 -39.752 1.00 53.75 400 ASP A O 1
ATOM 3184 N N . ASP A 1 401 ? 29.784 30.333 -39.221 1.00 52.16 401 ASP A N 1
ATOM 3185 C CA . ASP A 1 401 ? 29.675 30.395 -37.770 1.00 52.16 401 ASP A CA 1
ATOM 3186 C C . ASP A 1 401 ? 28.318 31.028 -37.407 1.00 52.16 401 ASP A C 1
ATOM 3188 O O . ASP A 1 401 ? 28.219 32.177 -36.977 1.00 52.16 401 ASP A O 1
ATOM 3192 N N . GLU A 1 402 ? 27.236 30.281 -37.638 1.00 56.59 402 GLU A N 1
ATOM 3193 C CA . GLU A 1 402 ? 25.931 30.562 -37.042 1.00 56.59 402 GLU A CA 1
ATOM 3194 C C . GLU A 1 402 ? 26.028 30.204 -35.555 1.00 56.59 402 GLU A C 1
ATOM 3196 O O . GLU A 1 402 ? 25.847 29.058 -35.129 1.00 56.59 402 GLU A O 1
ATOM 3201 N N . GLY A 1 403 ? 26.394 31.231 -34.785 1.00 46.53 403 GLY A N 1
ATOM 3202 C CA . GLY A 1 403 ? 26.537 31.213 -33.342 1.00 46.53 403 GLY A CA 1
ATOM 3203 C C . GLY A 1 403 ? 25.367 30.523 -32.649 1.00 46.53 403 GLY A C 1
ATOM 3204 O O . GLY A 1 403 ? 24.232 31.005 -32.637 1.00 46.53 403 GLY A O 1
ATOM 3205 N N . GLY A 1 404 ? 25.686 29.408 -31.996 1.00 43.94 404 GLY A N 1
ATOM 3206 C CA . GLY A 1 404 ? 24.867 28.868 -30.927 1.00 43.94 404 GLY A CA 1
ATOM 3207 C C . GLY A 1 404 ? 24.856 29.883 -29.796 1.00 43.94 404 GLY A C 1
ATOM 3208 O O . GLY A 1 404 ? 25.838 30.008 -29.070 1.00 43.94 404 GLY A O 1
ATOM 3209 N N . ALA A 1 405 ? 23.757 30.629 -29.700 1.00 50.06 405 ALA A N 1
ATOM 3210 C CA . ALA A 1 405 ? 23.428 31.440 -28.547 1.00 50.06 405 ALA A CA 1
ATOM 3211 C C . ALA A 1 405 ? 23.645 30.597 -27.286 1.00 50.06 405 ALA A C 1
ATOM 3213 O O . ALA A 1 405 ? 22.982 29.578 -27.088 1.00 50.06 405 ALA A O 1
ATOM 3214 N N . GLU A 1 406 ? 24.614 31.015 -26.476 1.00 46.78 406 GLU A N 1
ATOM 3215 C CA . GLU A 1 406 ? 24.738 30.588 -25.095 1.00 46.78 406 GLU A CA 1
ATOM 3216 C C . GLU A 1 406 ? 23.434 31.010 -24.408 1.00 46.78 406 GLU A C 1
ATOM 3218 O O . GLU A 1 406 ? 23.238 32.174 -24.061 1.00 46.78 406 GLU A O 1
ATOM 3223 N N . GLU A 1 407 ? 22.485 30.076 -24.310 1.00 51.28 407 GLU A N 1
ATOM 3224 C CA . GLU A 1 407 ? 21.421 30.173 -23.324 1.00 51.28 407 GLU A CA 1
ATOM 3225 C C . GLU A 1 407 ? 22.133 30.123 -21.972 1.00 51.28 407 GLU A C 1
ATOM 3227 O O . GLU A 1 407 ? 22.594 29.074 -21.527 1.00 51.28 407 GLU A O 1
ATOM 3232 N N . GLU A 1 408 ? 22.323 31.310 -21.389 1.00 46.28 408 GLU A N 1
ATOM 3233 C CA . GLU A 1 408 ? 22.631 31.496 -19.981 1.00 46.28 408 GLU A CA 1
ATOM 3234 C C . GLU A 1 408 ? 21.569 30.722 -19.191 1.00 46.28 408 GLU A C 1
ATOM 3236 O O . GLU A 1 408 ? 20.452 31.198 -18.977 1.00 46.28 408 GLU A O 1
ATOM 3241 N N . ASP A 1 409 ? 21.910 29.488 -18.817 1.00 44.91 409 ASP A N 1
ATOM 3242 C CA . ASP A 1 409 ? 21.228 28.736 -17.778 1.00 44.91 409 ASP A CA 1
ATOM 3243 C C . ASP A 1 409 ? 21.363 29.557 -16.491 1.00 44.91 409 ASP A C 1
ATOM 3245 O O . ASP A 1 409 ? 22.353 29.488 -15.762 1.00 44.91 409 ASP A O 1
ATOM 3249 N N . ASP A 1 410 ? 20.352 30.398 -16.285 1.00 50.72 410 ASP A N 1
ATOM 3250 C CA . ASP A 1 410 ? 19.996 31.085 -15.056 1.00 50.72 410 ASP A CA 1
ATOM 3251 C C . ASP A 1 410 ? 19.981 30.037 -13.936 1.00 50.72 410 ASP A C 1
ATOM 3253 O O . ASP A 1 410 ? 19.011 29.292 -13.748 1.00 50.72 410 ASP A O 1
ATOM 3257 N N . GLU A 1 411 ? 21.120 29.912 -13.245 1.00 45.28 411 GLU A N 1
ATOM 3258 C CA . GLU A 1 411 ? 21.257 29.145 -12.018 1.00 45.28 411 GLU A CA 1
ATOM 3259 C C . GLU A 1 411 ? 20.299 29.752 -10.996 1.00 45.28 411 GLU A C 1
ATOM 3261 O O . GLU A 1 411 ? 20.635 30.658 -10.234 1.00 45.28 411 GLU A O 1
ATOM 3266 N N . GLY A 1 412 ? 19.073 29.229 -11.002 1.00 43.44 412 GLY A N 1
ATOM 3267 C CA . GLY A 1 412 ? 18.084 29.447 -9.971 1.00 43.44 412 GLY A CA 1
ATOM 3268 C C . GLY A 1 412 ? 18.700 29.094 -8.628 1.00 43.44 412 GLY A C 1
ATOM 3269 O O . GLY A 1 412 ? 18.780 27.925 -8.248 1.00 43.44 412 GLY A O 1
ATOM 3270 N N . GLU A 1 413 ? 19.132 30.139 -7.933 1.00 44.47 413 GLU A N 1
ATOM 3271 C CA . GLU A 1 413 ? 19.549 30.175 -6.545 1.00 44.47 413 GLU A CA 1
ATOM 3272 C C . GLU A 1 413 ? 18.452 29.511 -5.700 1.00 44.47 413 GLU A C 1
ATOM 3274 O O . GLU A 1 413 ? 17.441 30.113 -5.327 1.00 44.47 413 GLU A O 1
ATOM 3279 N N . ILE A 1 414 ? 18.620 28.213 -5.435 1.00 43.66 414 ILE A N 1
ATOM 3280 C CA . ILE A 1 414 ? 17.837 27.496 -4.436 1.00 43.66 414 ILE A CA 1
ATOM 3281 C C . ILE A 1 414 ? 18.282 28.066 -3.093 1.00 43.66 414 ILE A C 1
ATOM 3283 O O . ILE A 1 414 ? 19.273 27.633 -2.509 1.00 43.66 414 ILE A O 1
ATOM 3287 N N . LEU A 1 415 ? 17.541 29.068 -2.622 1.00 42.47 415 LEU A N 1
ATOM 3288 C CA . LEU A 1 415 ? 17.564 29.514 -1.238 1.00 42.47 415 LEU A CA 1
ATOM 3289 C C . LEU A 1 415 ? 17.370 28.283 -0.343 1.00 42.47 415 LEU A C 1
ATOM 3291 O O . LEU A 1 415 ? 16.278 27.714 -0.266 1.00 42.47 415 LEU A O 1
ATOM 3295 N N . GLU A 1 416 ? 18.454 27.866 0.316 1.00 45.34 416 GLU A N 1
ATOM 3296 C CA . GLU A 1 416 ? 18.445 26.941 1.448 1.00 45.34 416 GLU A CA 1
ATOM 3297 C C 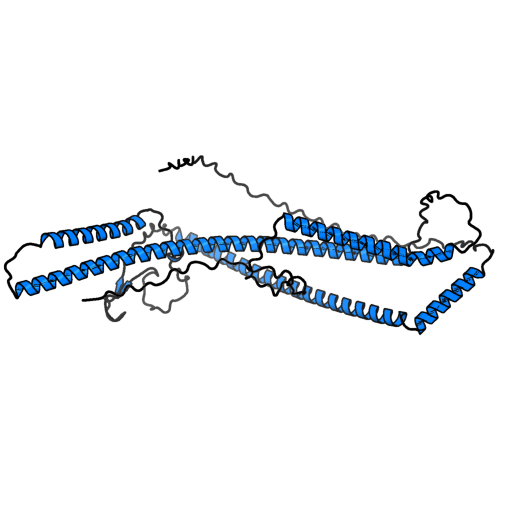. GLU A 1 416 ? 17.683 27.582 2.617 1.00 45.34 416 GLU A C 1
ATOM 3299 O O . GLU A 1 416 ? 18.252 28.025 3.615 1.00 45.34 416 GLU A O 1
ATOM 3304 N N . ASP A 1 417 ? 16.359 27.600 2.518 1.00 44.09 417 ASP A N 1
ATOM 3305 C CA . ASP A 1 417 ? 15.497 27.797 3.668 1.00 44.09 417 ASP A CA 1
ATOM 3306 C C . ASP A 1 417 ? 15.311 26.452 4.373 1.00 44.09 417 ASP A C 1
ATOM 3308 O O . ASP A 1 417 ? 14.414 25.657 4.086 1.00 44.09 417 ASP A O 1
ATOM 3312 N N . GLY A 1 418 ? 16.174 26.214 5.361 1.00 46.47 418 GLY A N 1
ATOM 3313 C CA . GLY A 1 418 ? 15.756 25.482 6.546 1.00 46.47 418 GLY A CA 1
ATOM 3314 C C . GLY A 1 418 ? 16.739 24.458 7.089 1.00 46.47 418 GLY A C 1
ATOM 3315 O O . GLY A 1 418 ? 16.676 23.274 6.774 1.00 46.47 418 GLY A O 1
ATOM 3316 N N . SER A 1 419 ? 17.454 24.847 8.144 1.00 41.16 419 SER A N 1
ATOM 3317 C CA . SER A 1 419 ? 17.528 23.947 9.295 1.00 41.16 419 SER A CA 1
ATOM 3318 C C . SER A 1 419 ? 17.422 24.732 10.593 1.00 41.16 419 SER A C 1
ATOM 3320 O O . SER A 1 419 ? 18.402 25.191 11.182 1.00 41.16 419 SER A O 1
ATOM 3322 N N . GLY A 1 420 ? 16.172 24.881 11.031 1.00 43.12 420 GLY A N 1
ATOM 3323 C CA . GLY A 1 420 ? 15.838 25.252 12.390 1.00 43.12 420 GLY A CA 1
ATOM 3324 C C . GLY A 1 420 ? 16.530 24.321 13.384 1.00 43.12 420 GLY A C 1
ATOM 3325 O O . GLY A 1 420 ? 16.547 23.096 13.241 1.00 43.12 420 GLY A O 1
ATOM 3326 N N . LYS A 1 421 ? 17.108 24.952 14.402 1.00 49.56 421 LYS A N 1
ATOM 3327 C CA . LYS A 1 421 ? 17.653 24.339 15.610 1.00 49.56 421 LYS A CA 1
ATOM 3328 C C . LYS A 1 421 ? 16.701 23.261 16.135 1.00 49.56 421 LYS A C 1
ATOM 3330 O O . LYS A 1 421 ? 15.590 23.566 16.565 1.00 49.56 421 LYS A O 1
ATOM 3335 N N . ARG A 1 422 ? 17.163 22.010 16.161 1.00 43.66 422 ARG A N 1
ATOM 3336 C CA . ARG A 1 422 ? 16.577 20.988 17.035 1.00 43.66 422 ARG A CA 1
ATOM 3337 C C . ARG A 1 422 ? 16.800 21.431 18.487 1.00 43.66 422 ARG A C 1
ATOM 3339 O O . ARG A 1 422 ? 17.944 21.754 18.820 1.00 43.66 422 ARG A O 1
ATOM 3346 N N . PRO A 1 423 ? 15.775 21.454 19.353 1.00 49.78 423 PRO A N 1
ATOM 3347 C CA . PRO A 1 423 ? 16.014 21.553 20.781 1.00 49.78 423 PRO A CA 1
ATOM 3348 C C . PRO A 1 423 ? 16.742 20.289 21.246 1.00 49.78 423 PRO A C 1
ATOM 3350 O O . PRO A 1 423 ? 16.369 19.162 20.915 1.00 49.78 423 PRO A O 1
ATOM 3353 N N . VAL A 1 424 ? 17.836 20.521 21.963 1.00 53.00 424 VAL A N 1
ATOM 3354 C CA . VAL A 1 424 ? 18.570 19.523 22.730 1.00 53.00 424 VAL A CA 1
ATOM 3355 C C . VAL A 1 424 ? 17.744 19.239 23.982 1.00 53.00 424 VAL A C 1
ATOM 3357 O O . VAL A 1 424 ? 17.812 19.991 24.943 1.00 53.00 424 VAL A O 1
ATOM 3360 N N . ASP A 1 425 ? 16.974 18.159 23.940 1.00 43.66 425 ASP A N 1
ATOM 3361 C CA . ASP A 1 425 ? 16.402 17.465 25.095 1.00 43.66 425 ASP A CA 1
ATOM 3362 C C . ASP A 1 425 ? 16.743 15.986 24.873 1.00 43.66 425 ASP A C 1
ATOM 3364 O O . ASP A 1 425 ? 16.540 15.458 23.783 1.00 43.66 425 ASP A O 1
ATOM 3368 N N . GLY A 1 426 ? 17.287 15.203 25.786 1.00 41.84 426 GLY A N 1
ATOM 3369 C CA . GLY A 1 426 ? 17.544 15.334 27.204 1.00 41.84 426 GLY A CA 1
ATOM 3370 C C . GLY A 1 426 ? 17.850 13.902 27.647 1.00 41.84 426 GLY A C 1
ATOM 3371 O O . GLY A 1 426 ? 17.174 12.959 27.221 1.00 41.84 426 GLY A O 1
ATOM 3372 N N . ASP A 1 427 ? 18.917 13.726 28.417 1.00 47.97 427 ASP A N 1
ATOM 3373 C CA . ASP A 1 427 ? 19.354 12.435 28.935 1.00 47.97 427 ASP A CA 1
ATOM 3374 C C . ASP A 1 427 ? 18.201 11.705 29.637 1.00 47.97 427 ASP A C 1
ATOM 3376 O O . ASP A 1 427 ? 17.709 12.130 30.682 1.00 47.97 427 ASP A O 1
ATOM 3380 N N . SER A 1 428 ? 17.773 10.576 29.071 1.00 44.16 428 SER A N 1
ATOM 3381 C CA . SER A 1 428 ? 16.948 9.599 29.780 1.00 44.16 428 SER A CA 1
ATOM 3382 C C . SER A 1 428 ? 17.748 8.315 29.942 1.00 44.16 428 SER A C 1
ATOM 3384 O O . SER A 1 428 ? 17.825 7.450 29.068 1.00 44.16 428 SER A O 1
ATOM 3386 N N . GLU A 1 429 ? 18.384 8.230 31.108 1.00 43.19 429 GLU A N 1
ATOM 3387 C CA . GLU A 1 429 ? 18.975 7.023 31.662 1.00 43.19 429 GLU A CA 1
ATOM 3388 C C . GLU A 1 429 ? 17.976 5.862 31.579 1.00 43.19 429 GLU A C 1
ATOM 3390 O O . GLU A 1 429 ? 16.916 5.864 32.207 1.00 43.19 429 GLU A O 1
ATOM 3395 N N . SER A 1 430 ? 18.325 4.834 30.809 1.00 39.62 430 SER A N 1
ATOM 3396 C CA . SER A 1 430 ? 17.590 3.574 30.804 1.00 39.62 430 SER A CA 1
ATOM 3397 C C . SER A 1 430 ? 18.167 2.652 31.890 1.00 39.62 430 SER A C 1
ATOM 3399 O O . SER A 1 430 ? 19.334 2.251 31.794 1.00 39.62 430 SER A O 1
ATOM 3401 N N . PRO A 1 431 ? 17.403 2.281 32.938 1.00 53.19 431 PRO A N 1
ATOM 3402 C CA . PRO A 1 431 ? 17.899 1.398 33.978 1.00 53.19 431 PRO A CA 1
ATOM 3403 C C . PRO A 1 431 ? 17.968 -0.044 33.467 1.00 53.19 431 PRO A C 1
ATOM 3405 O O . PRO A 1 431 ? 16.977 -0.726 33.199 1.00 53.19 431 PRO A O 1
ATOM 3408 N N . ARG A 1 432 ? 19.208 -0.518 33.377 1.00 41.12 432 ARG A N 1
ATOM 3409 C CA . ARG A 1 432 ? 19.630 -1.884 33.072 1.00 41.12 432 ARG A CA 1
ATOM 3410 C C . ARG A 1 432 ? 19.002 -2.877 34.066 1.00 41.12 432 ARG A C 1
ATOM 3412 O O . ARG A 1 432 ? 19.488 -3.059 35.182 1.00 41.12 432 ARG A O 1
ATOM 3419 N N . SER A 1 433 ? 17.923 -3.542 33.654 1.00 46.56 433 SER A N 1
ATOM 3420 C CA . SER A 1 433 ? 17.268 -4.603 34.427 1.00 46.56 433 SER A CA 1
ATOM 3421 C C . SER A 1 433 ? 18.183 -5.825 34.577 1.00 46.56 433 SER A C 1
ATOM 3423 O O . SER A 1 433 ? 18.539 -6.504 33.609 1.00 46.56 433 SER A O 1
ATOM 3425 N N . LYS A 1 434 ? 18.575 -6.103 35.825 1.00 50.19 434 LYS A N 1
ATOM 3426 C CA . LYS A 1 434 ? 19.279 -7.317 36.249 1.00 50.19 434 LYS A CA 1
ATOM 3427 C C . LYS A 1 434 ? 18.314 -8.502 36.210 1.00 50.19 434 LYS A C 1
ATOM 3429 O O . LYS A 1 434 ? 17.447 -8.644 37.068 1.00 50.19 434 LYS A O 1
ATOM 3434 N N . ARG A 1 435 ? 18.524 -9.411 35.259 1.00 50.34 435 ARG A N 1
ATOM 3435 C CA . ARG A 1 435 ? 17.896 -10.737 35.236 1.00 50.34 435 ARG A CA 1
ATOM 3436 C C . ARG A 1 435 ? 18.507 -11.602 36.347 1.00 50.34 435 ARG A C 1
ATOM 3438 O O . ARG A 1 435 ? 19.620 -12.103 36.208 1.00 50.34 435 ARG A O 1
ATOM 3445 N N . ARG A 1 436 ? 17.789 -11.755 37.464 1.00 52.19 436 ARG A N 1
ATOM 3446 C CA . ARG A 1 436 ? 18.081 -12.756 38.504 1.00 52.19 436 ARG A CA 1
ATOM 3447 C C . ARG A 1 436 ? 17.591 -14.125 38.019 1.00 52.19 436 ARG A C 1
ATOM 3449 O O . ARG A 1 436 ? 16.448 -14.248 37.588 1.00 52.19 436 ARG A O 1
ATOM 3456 N N . LYS A 1 437 ? 18.478 -15.122 38.071 1.00 51.75 437 LYS A N 1
ATOM 3457 C CA . LYS A 1 437 ? 18.138 -16.547 37.998 1.00 51.75 437 LYS A CA 1
ATOM 3458 C C . LYS A 1 437 ? 17.446 -16.953 39.302 1.00 51.75 437 LYS A C 1
ATOM 3460 O O . LYS A 1 437 ? 17.964 -16.626 40.370 1.00 51.75 437 LYS A O 1
ATOM 3465 N N . LEU A 1 438 ? 16.342 -17.679 39.182 1.00 51.03 438 LEU A N 1
ATOM 3466 C CA . LEU A 1 438 ? 15.920 -18.744 40.089 1.00 51.03 438 LEU A CA 1
ATOM 3467 C C . LEU A 1 438 ? 15.529 -19.930 39.213 1.00 51.03 438 LEU A C 1
ATOM 3469 O O . LEU A 1 438 ? 14.870 -19.670 38.178 1.00 51.03 438 LEU A O 1
#

Sequence (438 aa):
MGETRKTRLGSTAALKARKAEDHILLARGLSARQTGANIPLASLSQEEIERDLRHMEAYSNACTIYSQQYYIFHNQNASKDLENDPKSLHRTPQPPPLIAMPVRIDPEEEKRLANLRQKIQQCEAQREVYEGQYLSLRAHYIYLSQQLKMKRDDVNQRFDFLQSQVKKRGRLVALQRVRLQILRDTLQCVQYREKYPVEHSGDAAELYTAWNDIESKWKKAEEDLKSSSSSGNILRWSASHIPKIPTGVPLLLSQLAEQPGQAAAWGTCGAFGAKPHSMLWIENQVPTGAPETAEELPALREEEAKLKEEIAREKALNKELQMDVIARRKKNDELVAMMALLRTETEAAITRHNILLESDIAKKAALKLHEQEEKNADGTDGTTLPEVSGLKEDDENDGDDEGGAEEEDDEGEILEDGSGKRPVDGDSESPRSKRRKL